Protein AF-0000000078795297 (afdb_homodimer)

Radius of gyration: 23.63 Å; Cα contacts (8 Å, |Δi|>4): 699; chains: 2; bounding box: 77×53×48 Å

Nearest PDB structures (foldseek):
  6wmv-assembly1_A  TM=6.751E-01  e=1.568E-02  Archaeoglobus fulgidus
  6wmv-assembly1_C  TM=6.890E-01  e=4.738E-02  Archaeoglobus fulgidus
  4o6m-assembly1_A  TM=6.338E-01  e=8.237E-02  Archaeoglobus fulgidus DSM 4304
  4q7c-assembly1_B  TM=6.666E-01  e=1.722E-01  Archaeoglobus fulgidus DSM 4304
  4q7c-assembly1_A  TM=6.317E-01  e=1.570E-01  Archaeoglobus fulgidus DSM 4304

Sequence (468 aa):
MTIKKHIPNTLTSLNLLAGMFGIFYVLEGELFYGAYLILLAAAFDFLDGFVARMLRVHSEIGKELDSLADLVTFGVLPSFVLFQMIRMHTTLDYLPFFVFIVGIFSAIRLAKFNIDTRQSERFIGVPTPANALLISTLPFTALKFPDAYGWIYQPYLLLGLALLMSFLLVSEIPLIALKFKNFSLKGNIFRYLVLLTGLICILSFGLAGIPMVIIVYIVLSVLEGLIDKNAAKEMTIKKHIPNTLTSLNLLAGMFGIFYVLEGELFYGAYLILLAAAFDFLDGFVARMLRVHSEIGKELDSLADLVTFGVLPSFVLFQMIRMHTTLDYLPFFVFIVGIFSAIRLAKFNIDTRQSERFIGVPTPANALLISTLPFTALKFPDAYGWIYQPYLLLGLALLMSFLLVSEIPLIALKFKNFSLKGNIFRYLVLLTGLICILSFGLAGIPMVIIVYIVLSVLEGLIDKNAAKE

pLDDT: mean 87.31, std 14.15, range [45.84, 98.94]

Secondary structure (DSSP, 8-state):
-TTTTHHHHHHHHHHHHHHHHHHHHHHTT-HHHHHHHHHHHHHHHHHHHHHHHHTT---HHHHHHHHHHHIIIIIIHHHHHHHHHHHTT-S-TTGGGGGGHHHHHHHHHHHHHHH-----SSEES--HHHHHHHHHTHHHHHHH-HHHHHHHT-HHHHHHHHHHHHHHHHS--EE-----S---TTTTHHHHHHHHHHHHHHHHHGGGGHHHHHHHHHHHHHHHHHHHHHHHH-/-HHHHHHHHHHHHHHHHHHHHHHHHHHTT-HHHHHHHHHHHHHHHHHHHHHHHHTT---HHHHHHHHHHHIIIIIIHHHHHHHHHHHTT-S-TTGGGGGGHHHHHHHHHHHHHHH-----SSEES--HHHHHHHHHTHHHHHHH-HHHHHHHT-HHHHHHHHHHHHHHHHS--EE-----S---TTTTHHHHHHHHHHHHHHHHHGGGGHHHHHHHHHHHHHHHHHHHHHHHH-

Solvent-accessible surface area (backbone atoms only — not comparable to full-atom values): 23000 Å² total; per-residue (Å²): 121,73,66,70,52,45,52,31,46,48,29,32,44,48,17,29,48,29,15,56,51,20,42,53,40,20,75,73,66,40,49,66,45,31,30,55,26,43,52,50,20,49,49,26,47,52,46,20,52,48,48,24,59,74,66,65,50,82,44,72,48,50,54,42,35,41,53,46,22,43,34,45,28,26,11,40,25,29,18,47,43,51,21,44,49,23,53,77,58,50,88,58,84,68,62,30,62,63,28,46,49,28,25,48,31,34,36,51,30,51,18,49,56,72,65,55,71,70,75,58,81,52,46,60,20,54,54,49,60,59,54,22,48,30,57,24,22,45,63,45,28,27,66,76,35,64,89,45,27,68,60,64,44,28,46,68,54,45,46,49,47,30,53,51,51,28,50,39,28,63,32,80,45,51,36,74,53,87,64,75,87,56,90,47,61,88,83,33,47,67,56,49,48,43,51,49,49,35,50,52,28,38,74,72,49,40,64,32,20,43,38,58,36,50,50,49,43,52,53,49,16,52,50,50,47,52,52,51,54,55,56,71,70,105,121,74,65,71,51,46,52,30,46,49,29,31,45,50,18,30,49,28,16,54,51,20,42,53,38,19,73,72,66,40,51,65,46,31,30,53,27,42,53,50,20,49,49,26,47,51,46,20,54,48,48,23,60,74,66,65,51,82,44,72,47,52,54,41,34,41,52,43,22,42,34,45,26,25,10,41,25,28,18,47,42,52,19,43,49,22,52,76,57,49,87,60,84,68,62,30,63,62,28,47,49,27,24,48,30,35,37,51,32,50,18,48,57,71,65,54,71,70,76,58,81,53,47,61,20,55,53,47,60,59,53,19,47,31,57,24,21,44,64,45,29,27,67,75,34,64,88,46,27,68,59,65,46,28,46,68,54,45,47,49,46,31,52,50,51,27,49,40,27,63,32,82,46,52,37,72,52,86,65,74,86,55,91,48,58,88,83,32,46,68,55,49,48,44,51,49,49,36,49,51,28,38,74,73,48,40,64,31,20,44,38,58,35,50,50,50,42,52,53,50,16,52,49,51,47,53,52,52,53,57,57,70,70,103

Structure (mmCIF, N/CA/C/O backbone):
data_AF-0000000078795297-model_v1
#
loop_
_entity.id
_entity.type
_entity.pdbx_description
1 polymer 'CDP-diacylglycerol--serine O-phosphatidyltransferase'
#
loop_
_atom_site.group_PDB
_atom_site.id
_atom_site.type_symbol
_atom_site.label_atom_id
_atom_site.label_alt_id
_atom_site.label_comp_id
_atom_site.label_asym_id
_atom_site.label_entity_id
_atom_site.label_seq_id
_atom_site.pdbx_PDB_ins_code
_atom_site.Cartn_x
_atom_site.Cartn_y
_atom_site.Cartn_z
_atom_site.occupancy
_atom_site.B_iso_or_equiv
_atom_site.auth_seq_id
_atom_site.auth_comp_id
_atom_site.auth_asym_id
_atom_site.auth_atom_id
_atom_site.pdbx_PDB_model_num
ATOM 1 N N . MET A 1 1 ? 12.117 7.656 26.797 1 46.25 1 MET A N 1
ATOM 2 C CA . MET A 1 1 ? 11.094 8.414 26.094 1 46.25 1 MET A CA 1
ATOM 3 C C . MET A 1 1 ? 10.828 7.816 24.719 1 46.25 1 MET A C 1
ATOM 5 O O . MET A 1 1 ? 9.68 7.777 24.266 1 46.25 1 MET A O 1
ATOM 9 N N . THR A 1 2 ? 11.945 7.16 24.078 1 61.31 2 THR A N 1
ATOM 10 C CA . THR A 1 2 ? 12 6.629 22.719 1 61.31 2 THR A CA 1
ATOM 11 C C . THR A 1 2 ? 11.266 5.297 22.625 1 61.31 2 THR A C 1
ATOM 13 O O . THR A 1 2 ? 10.539 5.043 21.656 1 61.31 2 THR A O 1
ATOM 16 N N . ILE A 1 3 ? 11.141 4.691 23.844 1 63.31 3 ILE A N 1
ATOM 17 C CA . ILE A 1 3 ? 10.586 3.342 23.844 1 63.31 3 ILE A CA 1
ATOM 18 C C . ILE A 1 3 ? 9.062 3.412 23.766 1 63.31 3 ILE A C 1
ATOM 20 O O . ILE A 1 3 ? 8.43 2.588 23.109 1 63.31 3 ILE A O 1
ATOM 24 N N . LYS A 1 4 ? 8.469 4.402 24.391 1 71.06 4 LYS A N 1
ATOM 25 C CA . LYS A 1 4 ? 7.02 4.527 24.453 1 71.06 4 LYS A CA 1
ATOM 26 C C . LYS A 1 4 ? 6.434 4.797 23.078 1 71.06 4 LYS A C 1
ATOM 28 O O . LYS A 1 4 ? 5.312 4.379 22.766 1 71.06 4 LYS A O 1
ATOM 33 N N . LYS A 1 5 ? 7.238 5.352 22.328 1 75.69 5 LYS A N 1
ATOM 34 C CA . LYS A 1 5 ? 6.758 5.676 20.984 1 75.69 5 LYS A CA 1
ATOM 35 C C . LYS A 1 5 ? 6.812 4.453 20.062 1 75.69 5 LYS A C 1
ATOM 37 O O . LYS A 1 5 ? 6.16 4.426 19.016 1 75.69 5 LYS A O 1
ATOM 42 N N . HIS A 1 6 ? 7.434 3.494 20.531 1 87.19 6 HIS A N 1
ATOM 43 C CA . HIS A 1 6 ? 7.648 2.322 19.688 1 87.19 6 HIS A CA 1
ATOM 44 C C . HIS A 1 6 ? 6.441 1.389 19.719 1 87.19 6 HIS A C 1
ATOM 46 O O . HIS A 1 6 ? 6.215 0.62 18.781 1 87.19 6 HIS A O 1
ATOM 52 N N . ILE A 1 7 ? 5.645 1.534 20.688 1 88.88 7 ILE A N 1
ATOM 53 C CA . ILE A 1 7 ? 4.531 0.605 20.859 1 88.88 7 ILE A CA 1
ATOM 54 C C . ILE A 1 7 ? 3.455 0.899 19.812 1 88.88 7 ILE A C 1
ATOM 56 O O . ILE A 1 7 ? 3.07 0.016 19.047 1 88.88 7 ILE A O 1
ATOM 60 N N . PRO A 1 8 ? 3.039 2.133 19.781 1 90.12 8 PRO A N 1
ATOM 61 C CA . PRO A 1 8 ? 2.037 2.424 18.75 1 90.12 8 PRO A CA 1
ATOM 62 C C . PRO A 1 8 ? 2.543 2.137 17.344 1 90.12 8 PRO A C 1
ATOM 64 O O . PRO A 1 8 ? 1.79 1.631 16.5 1 90.12 8 PRO A O 1
ATOM 67 N N . ASN A 1 9 ? 3.768 2.402 17.125 1 92.62 9 ASN A N 1
ATOM 68 C CA . ASN A 1 9 ? 4.34 2.166 15.805 1 92.62 9 ASN A CA 1
ATOM 69 C C . ASN A 1 9 ? 4.391 0.678 15.469 1 92.62 9 ASN A C 1
ATOM 71 O O . ASN A 1 9 ? 4.223 0.289 14.312 1 92.62 9 ASN A O 1
ATOM 75 N N . THR A 1 10 ? 4.664 -0.068 16.453 1 94.94 10 THR A N 1
ATOM 76 C CA . THR A 1 10 ? 4.672 -1.514 16.266 1 94.94 10 THR A CA 1
ATOM 77 C C . THR A 1 10 ? 3.281 -2.018 15.883 1 94.94 10 THR A C 1
ATOM 79 O O . THR A 1 10 ? 3.135 -2.85 14.992 1 94.94 10 THR A O 1
ATOM 82 N N . LEU A 1 11 ? 2.289 -1.543 16.516 1 96.06 11 LEU A N 1
ATOM 83 C CA . LEU A 1 11 ? 0.913 -1.923 16.219 1 96.06 11 LEU A CA 1
ATOM 84 C C . LEU A 1 11 ? 0.534 -1.518 14.805 1 96.06 11 LEU A C 1
ATOM 86 O O . LEU A 1 11 ? -0.112 -2.285 14.086 1 96.06 11 LEU A O 1
ATOM 90 N N . THR A 1 12 ? 0.954 -0.322 14.453 1 97.19 12 THR A N 1
ATOM 91 C CA . THR A 1 12 ? 0.705 0.148 13.094 1 97.19 12 THR A CA 1
ATOM 92 C C . THR A 1 12 ? 1.415 -0.739 12.07 1 97.19 12 THR A C 1
ATOM 94 O O . THR A 1 12 ? 0.863 -1.041 11.016 1 97.19 12 THR A O 1
ATOM 97 N N . SER A 1 13 ? 2.656 -1.12 12.414 1 97.81 13 SER A N 1
ATOM 98 C CA . SER A 1 13 ? 3.396 -2.025 11.539 1 97.81 13 SER A CA 1
ATOM 99 C C . SER A 1 13 ? 2.688 -3.369 11.406 1 97.81 13 SER A C 1
ATOM 101 O O . SER A 1 13 ? 2.717 -3.99 10.344 1 97.81 13 SER A O 1
ATOM 103 N N . LEU A 1 14 ? 2.088 -3.805 12.461 1 98.38 14 LEU A N 1
ATOM 104 C CA . LEU A 1 14 ? 1.322 -5.047 12.414 1 98.38 14 LEU A CA 1
ATOM 105 C C . LEU A 1 14 ? 0.088 -4.891 11.531 1 98.38 14 LEU A C 1
ATOM 107 O O . LEU A 1 14 ? -0.324 -5.844 10.867 1 98.38 14 LEU A O 1
ATOM 111 N N . ASN A 1 15 ? -0.564 -3.719 11.578 1 98.5 15 ASN A N 1
ATOM 112 C CA . ASN A 1 15 ? -1.636 -3.402 10.641 1 98.5 15 ASN A CA 1
ATOM 113 C C . ASN A 1 15 ? -1.18 -3.568 9.195 1 98.5 15 ASN A C 1
ATOM 115 O O . ASN A 1 15 ? -1.834 -4.254 8.406 1 98.5 15 ASN A O 1
ATOM 119 N N . LEU A 1 16 ? -0.039 -3.012 8.883 1 98.81 16 LEU A N 1
ATOM 120 C CA . LEU A 1 16 ? 0.528 -3.102 7.539 1 98.81 16 LEU A CA 1
ATOM 121 C C . LEU A 1 16 ? 0.826 -4.551 7.168 1 98.81 16 LEU A C 1
ATOM 123 O O . LEU A 1 16 ? 0.533 -4.984 6.055 1 98.81 16 LEU A O 1
ATOM 127 N N . LEU A 1 17 ? 1.403 -5.25 8.109 1 98.81 17 LEU A N 1
ATOM 128 C CA . LEU A 1 17 ? 1.724 -6.656 7.898 1 98.81 17 LEU A CA 1
ATOM 129 C C . LEU A 1 17 ? 0.464 -7.461 7.598 1 98.81 17 LEU A C 1
ATOM 131 O O . LEU A 1 17 ? 0.459 -8.297 6.691 1 98.81 17 LEU A O 1
ATOM 135 N N . ALA A 1 18 ? -0.584 -7.242 8.352 1 98.81 18 ALA A N 1
ATOM 136 C CA . ALA A 1 18 ? -1.859 -7.914 8.109 1 98.81 18 ALA A CA 1
ATOM 137 C C . ALA A 1 18 ? -2.365 -7.641 6.695 1 98.81 18 ALA A C 1
ATOM 139 O O . ALA A 1 18 ? -2.881 -8.539 6.031 1 98.81 18 ALA A O 1
ATOM 140 N N . GLY A 1 19 ? -2.221 -6.398 6.289 1 98.88 19 GLY A N 1
ATOM 141 C CA . GLY A 1 19 ? -2.615 -6.047 4.938 1 98.88 19 GLY A CA 1
ATOM 142 C C . GLY A 1 19 ? -1.862 -6.82 3.873 1 98.88 19 GLY A C 1
ATOM 143 O O . GLY A 1 19 ? -2.463 -7.32 2.92 1 98.88 19 GLY A O 1
ATOM 144 N N . MET A 1 20 ? -0.544 -6.957 4.004 1 98.88 20 MET A N 1
ATOM 145 C CA . MET A 1 20 ? 0.271 -7.668 3.023 1 98.88 20 MET A CA 1
ATOM 146 C C . MET A 1 20 ? -0.049 -9.164 3.031 1 98.88 20 MET A C 1
ATOM 148 O O . MET A 1 20 ? -0.132 -9.789 1.974 1 98.88 20 MET A O 1
ATOM 152 N N . PHE A 1 21 ? -0.281 -9.727 4.242 1 98.88 21 PHE A N 1
ATOM 153 C CA . PHE A 1 21 ? -0.755 -11.109 4.316 1 98.88 21 PHE A CA 1
ATOM 154 C C . PHE A 1 21 ? -2.08 -11.266 3.58 1 98.88 21 PHE A C 1
ATOM 156 O O . PHE A 1 21 ? -2.266 -12.219 2.826 1 98.88 21 PHE A O 1
ATOM 163 N N . GLY A 1 22 ? -2.943 -10.32 3.846 1 98.88 22 GLY A N 1
ATOM 164 C CA . GLY A 1 22 ? -4.254 -10.367 3.217 1 98.88 22 GLY A CA 1
ATOM 165 C C . GLY A 1 22 ? -4.188 -10.359 1.701 1 98.88 22 GLY A C 1
ATOM 166 O O . GLY A 1 22 ? -4.902 -11.109 1.037 1 98.88 22 GLY A O 1
ATOM 167 N N . ILE A 1 23 ? -3.344 -9.5 1.153 1 98.88 23 ILE A N 1
ATOM 168 C CA . ILE A 1 23 ? -3.184 -9.414 -0.294 1 98.88 23 ILE A CA 1
ATOM 169 C C . ILE A 1 23 ? -2.758 -10.773 -0.849 1 98.88 23 ILE A C 1
ATOM 171 O O . ILE A 1 23 ? -3.324 -11.25 -1.834 1 98.88 23 ILE A O 1
ATOM 175 N N . PHE A 1 24 ? -1.799 -11.422 -0.217 1 98.88 24 PHE A N 1
ATOM 176 C CA . PHE A 1 24 ? -1.303 -12.719 -0.664 1 98.88 24 PHE A CA 1
ATOM 177 C C . PHE A 1 24 ? -2.412 -13.766 -0.637 1 98.88 24 PHE A C 1
ATOM 179 O O . PHE A 1 24 ? -2.697 -14.398 -1.653 1 98.88 24 PHE A O 1
ATOM 186 N N . TYR A 1 25 ? -3.104 -13.93 0.496 1 98.75 25 TYR A N 1
ATOM 187 C CA . TYR A 1 25 ? -4.09 -14.992 0.646 1 98.75 25 TYR A CA 1
ATOM 188 C C . TYR A 1 25 ? -5.285 -14.758 -0.269 1 98.75 25 TYR A C 1
ATOM 190 O O . TYR A 1 25 ? -5.828 -15.711 -0.845 1 98.75 25 TYR A O 1
ATOM 198 N N . VAL A 1 26 ? -5.664 -13.523 -0.405 1 98.81 26 VAL A N 1
ATOM 199 C CA . VAL A 1 26 ? -6.789 -13.203 -1.276 1 98.81 26 VAL A CA 1
ATOM 200 C C . VAL A 1 26 ? -6.449 -13.578 -2.717 1 98.81 26 VAL A C 1
ATOM 202 O O . VAL A 1 26 ? -7.262 -14.188 -3.416 1 98.81 26 VAL A O 1
ATOM 205 N N . LEU A 1 27 ? -5.25 -13.305 -3.172 1 98.31 27 LEU A N 1
ATOM 206 C CA . LEU A 1 27 ? -4.863 -13.578 -4.551 1 98.31 27 LEU A CA 1
ATOM 207 C C . LEU A 1 27 ? -4.633 -15.07 -4.766 1 98.31 27 LEU A C 1
ATOM 209 O O . LEU A 1 27 ? -4.625 -15.539 -5.906 1 98.31 27 LEU A O 1
ATOM 213 N N . GLU A 1 28 ? -4.477 -15.82 -3.654 1 97.25 28 GLU A N 1
ATOM 214 C CA . GLU A 1 28 ? -4.41 -17.281 -3.719 1 97.25 28 GLU A CA 1
ATOM 215 C C . GLU A 1 28 ? -5.805 -17.891 -3.77 1 97.25 28 GLU A C 1
ATOM 217 O O . GLU A 1 28 ? -5.949 -19.109 -3.844 1 97.25 28 GLU A O 1
ATOM 222 N N . GLY A 1 29 ? -6.77 -17.062 -3.654 1 96.81 29 GLY A N 1
ATOM 223 C CA . GLY A 1 29 ? -8.141 -17.547 -3.744 1 96.81 29 GLY A CA 1
ATOM 224 C C . GLY A 1 29 ? -8.812 -17.688 -2.391 1 96.81 29 GLY A C 1
ATOM 225 O O . GLY A 1 29 ? -9.977 -18.078 -2.311 1 96.81 29 GLY A O 1
ATOM 226 N N . GLU A 1 30 ? -8.102 -17.375 -1.313 1 97.94 30 GLU A N 1
ATOM 227 C CA . GLU A 1 30 ? -8.648 -17.453 0.037 1 97.94 30 GLU A CA 1
ATOM 228 C C . GLU A 1 30 ? -9.297 -16.141 0.456 1 97.94 30 GLU A C 1
ATOM 230 O O . GLU A 1 30 ? -8.773 -15.438 1.326 1 97.94 30 GLU A O 1
ATOM 235 N N . LEU A 1 31 ? -10.461 -15.883 -0.059 1 97.94 31 LEU A N 1
ATOM 236 C CA . LEU A 1 31 ? -11.125 -14.594 0.052 1 97.94 31 LEU A CA 1
ATOM 237 C C . LEU A 1 31 ? -11.461 -14.281 1.505 1 97.94 31 LEU A C 1
ATOM 239 O O . LEU A 1 31 ? -11.422 -13.117 1.922 1 97.94 31 LEU A O 1
ATOM 243 N N . PHE A 1 32 ? -11.773 -15.336 2.293 1 98.19 32 PHE A N 1
ATOM 244 C CA . PHE A 1 32 ? -12.227 -15.133 3.664 1 98.19 32 PHE A CA 1
ATOM 245 C C . PHE A 1 32 ? -11.109 -14.539 4.52 1 98.19 32 PHE A C 1
ATOM 247 O O . PHE A 1 32 ? -11.375 -13.805 5.469 1 98.19 32 PHE A O 1
ATOM 254 N N . TYR A 1 33 ? -9.883 -14.852 4.145 1 98.25 33 TYR A N 1
ATOM 255 C CA . TYR A 1 33 ? -8.742 -14.312 4.883 1 98.25 33 TYR A CA 1
ATOM 256 C C . TYR A 1 33 ? -8.688 -12.797 4.754 1 98.25 33 TYR A C 1
ATOM 258 O O . TYR A 1 33 ? -8.164 -12.109 5.641 1 98.25 33 TYR A O 1
ATOM 266 N N . GLY A 1 34 ? -9.242 -12.25 3.584 1 98.25 34 GLY A N 1
ATOM 267 C CA . GLY A 1 34 ? -9.312 -10.805 3.455 1 98.25 34 GLY A CA 1
ATOM 268 C C . GLY A 1 34 ? -10.07 -10.141 4.59 1 98.25 34 GLY A C 1
ATOM 269 O O . GLY A 1 34 ? -9.594 -9.164 5.176 1 98.25 34 GLY A O 1
ATOM 270 N N . ALA A 1 35 ? -11.195 -10.711 4.93 1 97.94 35 ALA A N 1
ATOM 271 C CA . ALA A 1 35 ? -12.023 -10.164 5.996 1 97.94 35 ALA A CA 1
ATOM 272 C C . ALA A 1 35 ? -11.344 -10.32 7.355 1 97.94 35 ALA A C 1
ATOM 274 O O . ALA A 1 35 ? -11.305 -9.375 8.148 1 97.94 35 ALA A O 1
ATOM 275 N N . TYR A 1 36 ? -10.812 -11.539 7.637 1 98.5 36 TYR A N 1
ATOM 276 C CA . TYR A 1 36 ? -10.156 -11.805 8.914 1 98.5 36 TYR A CA 1
ATOM 277 C C . TYR A 1 36 ? -8.992 -10.852 9.133 1 98.5 36 TYR A C 1
ATOM 279 O O . TYR A 1 36 ? -8.836 -10.289 10.227 1 98.5 36 TYR A O 1
ATOM 287 N N . LEU A 1 37 ? -8.203 -10.656 8.117 1 98.75 37 LEU A N 1
ATOM 288 C CA . LEU A 1 37 ? -6.992 -9.859 8.258 1 98.75 37 LEU A CA 1
ATOM 289 C C . LEU A 1 37 ? -7.324 -8.367 8.297 1 98.75 37 LEU A C 1
ATOM 291 O O . LEU A 1 37 ? -6.648 -7.594 8.977 1 98.75 37 LEU A O 1
ATOM 295 N N . ILE A 1 38 ? -8.391 -7.961 7.57 1 98.62 38 ILE A N 1
ATOM 296 C CA . ILE A 1 38 ? -8.828 -6.574 7.664 1 98.62 38 ILE A CA 1
ATOM 297 C C . ILE A 1 38 ? -9.367 -6.301 9.062 1 98.62 38 ILE A C 1
ATOM 299 O O . ILE A 1 38 ? -9.109 -5.238 9.641 1 98.62 38 ILE A O 1
ATOM 303 N N . LEU A 1 39 ? -10.117 -7.266 9.617 1 97.5 39 LEU A N 1
ATOM 304 C CA . LEU A 1 39 ? -10.609 -7.125 10.977 1 97.5 39 LEU A CA 1
ATOM 305 C C . LEU A 1 39 ? -9.453 -7.039 11.969 1 97.5 39 LEU A C 1
ATOM 307 O O . LEU A 1 39 ? -9.469 -6.203 12.875 1 97.5 39 LEU A O 1
ATOM 311 N N . LEU A 1 40 ? -8.531 -7.91 11.82 1 98.44 40 LEU A N 1
ATOM 312 C CA . LEU A 1 40 ? -7.352 -7.887 12.672 1 98.44 40 LEU A CA 1
ATOM 313 C C . LEU A 1 40 ? -6.625 -6.551 12.562 1 98.44 40 LEU A C 1
ATOM 315 O O . LEU A 1 40 ? -6.215 -5.977 13.57 1 98.44 40 LEU A O 1
ATOM 319 N N . ALA A 1 41 ? -6.449 -6.105 11.359 1 98.44 41 ALA A N 1
ATOM 320 C CA . ALA A 1 41 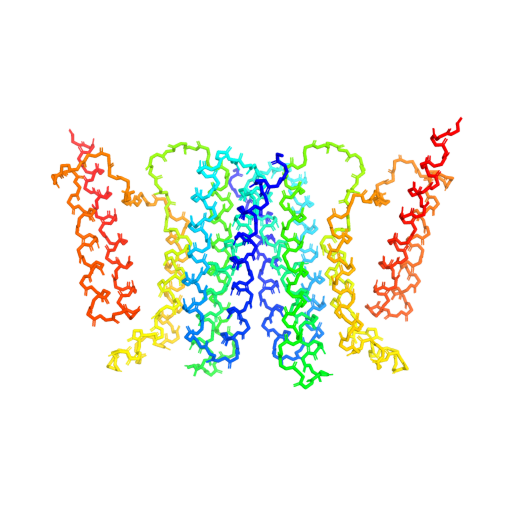? -5.781 -4.832 11.109 1 98.44 41 ALA A CA 1
ATOM 321 C C . ALA A 1 41 ? -6.547 -3.678 11.742 1 98.44 41 ALA A C 1
ATOM 323 O O . ALA A 1 41 ? -5.945 -2.746 12.281 1 98.44 41 ALA A O 1
ATOM 324 N N . ALA A 1 42 ? -7.875 -3.748 11.586 1 96.12 42 ALA A N 1
ATOM 325 C CA . ALA A 1 42 ? -8.703 -2.719 12.211 1 96.12 42 ALA A CA 1
ATOM 326 C C . ALA A 1 42 ? -8.492 -2.688 13.719 1 96.12 42 ALA A C 1
ATOM 328 O O . ALA A 1 42 ? -8.477 -1.615 14.328 1 96.12 42 ALA A O 1
ATOM 329 N N . ALA A 1 43 ? -8.344 -3.834 14.297 1 96.81 43 ALA A N 1
ATOM 330 C CA . ALA A 1 43 ? -8.062 -3.922 15.727 1 96.81 43 ALA A CA 1
ATOM 331 C C . ALA A 1 43 ? -6.719 -3.273 16.062 1 96.81 43 ALA A C 1
ATOM 333 O O . ALA A 1 43 ? -6.613 -2.512 17.016 1 96.81 43 ALA A O 1
ATOM 334 N N . PHE A 1 44 ? -5.676 -3.564 15.281 1 97.31 44 PHE A N 1
ATOM 335 C CA . PHE A 1 44 ? -4.363 -2.959 15.484 1 97.31 44 PHE A CA 1
ATOM 336 C C . PHE A 1 44 ? -4.438 -1.444 15.328 1 97.31 44 PHE A C 1
ATOM 338 O O . PHE A 1 44 ? -3.793 -0.705 16.078 1 97.31 44 PHE A O 1
ATOM 345 N N . ASP A 1 45 ? -5.176 -1.083 14.312 1 94.69 45 ASP A N 1
ATOM 346 C CA . ASP A 1 45 ? -5.348 0.339 14.031 1 94.69 45 ASP A CA 1
ATOM 347 C C . ASP A 1 45 ? -5.992 1.059 15.211 1 94.69 45 ASP A C 1
ATOM 349 O O . ASP A 1 45 ? -5.527 2.123 15.625 1 94.69 45 ASP A O 1
ATOM 353 N N . PHE A 1 46 ? -7.031 0.448 15.734 1 91.44 46 PHE A N 1
ATOM 354 C CA . PHE A 1 46 ? -7.734 0.998 16.891 1 91.44 46 PHE A CA 1
ATOM 355 C C . PHE A 1 46 ? -6.828 1.036 18.109 1 91.44 46 PHE A C 1
ATOM 357 O O . PHE A 1 46 ? -6.801 2.031 18.844 1 91.44 46 PHE A O 1
ATOM 364 N N . LEU A 1 47 ? -6.09 0.006 18.297 1 93.19 47 LEU A N 1
ATOM 365 C CA . LEU A 1 47 ? -5.223 -0.114 19.453 1 93.19 47 LEU A CA 1
ATOM 366 C C . LEU A 1 47 ? -4.066 0.881 19.375 1 93.19 47 LEU A C 1
ATOM 368 O O . LEU A 1 47 ? -3.67 1.456 20.391 1 93.19 47 LEU A O 1
ATOM 372 N N . ASP A 1 48 ? -3.535 1.033 18.188 1 91.38 48 ASP A N 1
ATOM 373 C CA . ASP A 1 48 ? -2.402 1.946 18.094 1 91.38 48 ASP A CA 1
ATOM 374 C C . ASP A 1 48 ? -2.828 3.385 18.375 1 91.38 48 ASP A C 1
ATOM 376 O O . ASP A 1 48 ? -2.098 4.145 19.016 1 91.38 48 ASP A O 1
ATOM 380 N N . GLY A 1 49 ? -4.051 3.734 17.906 1 87.56 49 GLY A N 1
ATOM 381 C CA . GLY A 1 49 ? -4.59 5.039 18.266 1 87.56 49 GLY A CA 1
ATOM 382 C C . GLY A 1 49 ? -4.859 5.188 19.75 1 87.56 49 GLY A C 1
ATOM 383 O O . GLY A 1 49 ? -4.527 6.215 20.344 1 87.56 49 GLY A O 1
ATOM 384 N N . PHE A 1 50 ? -5.398 4.172 20.328 1 86.69 50 PHE A N 1
ATOM 385 C CA . PHE A 1 50 ? -5.742 4.156 21.734 1 86.69 50 PHE A CA 1
ATOM 386 C C . PHE A 1 50 ? -4.488 4.273 22.594 1 86.69 50 PHE A C 1
ATOM 388 O O . PHE A 1 50 ? -4.438 5.09 23.531 1 86.69 50 PHE A O 1
ATOM 395 N N . VAL A 1 51 ? -3.535 3.479 22.234 1 86.69 51 VAL A N 1
ATOM 396 C CA . VAL A 1 51 ? -2.289 3.451 23 1 86.69 51 VAL A CA 1
ATOM 397 C C . VAL A 1 51 ? -1.566 4.789 22.844 1 86.69 51 VAL A C 1
ATOM 399 O O . VAL A 1 51 ? -1.009 5.309 23.812 1 86.69 51 VAL A O 1
ATOM 402 N N . ALA A 1 52 ? -1.569 5.352 21.688 1 83.38 52 ALA A N 1
ATOM 403 C CA . ALA A 1 52 ? -0.944 6.652 21.469 1 83.38 52 ALA A CA 1
ATOM 404 C C . ALA A 1 52 ? -1.594 7.727 22.328 1 83.38 52 ALA A C 1
ATOM 406 O O . ALA A 1 52 ? -0.904 8.578 22.891 1 83.38 52 ALA A O 1
ATOM 407 N N . ARG A 1 53 ? -2.91 7.645 22.5 1 82.56 53 ARG A N 1
ATOM 408 C CA . ARG A 1 53 ? -3.652 8.594 23.328 1 82.56 53 ARG A CA 1
ATOM 409 C C . ARG A 1 53 ? -3.381 8.359 24.797 1 82.56 53 ARG A C 1
ATOM 411 O O . ARG A 1 53 ? -3.158 9.305 25.562 1 82.56 53 ARG A O 1
ATOM 418 N N . MET A 1 54 ? -3.361 7.16 25.172 1 85.38 54 MET A N 1
ATOM 419 C CA . MET A 1 54 ? -3.162 6.789 26.578 1 85.38 54 MET A CA 1
ATOM 420 C C . MET A 1 54 ? -1.767 7.184 27.047 1 85.38 54 MET A C 1
ATOM 422 O O . MET A 1 54 ? -1.596 7.637 28.188 1 85.38 54 MET A O 1
ATOM 426 N N . LEU A 1 55 ? -0.832 6.953 26.125 1 84.75 55 LEU A N 1
ATOM 427 C CA . LEU A 1 55 ? 0.551 7.238 26.484 1 84.75 55 LEU A CA 1
ATOM 428 C C . LEU A 1 55 ? 0.9 8.695 26.203 1 84.75 55 LEU A C 1
ATOM 430 O O . LEU A 1 55 ? 2.012 9.141 26.484 1 84.75 55 LEU A O 1
ATOM 434 N N . ARG A 1 56 ? -0.076 9.391 25.609 1 80.12 56 ARG A N 1
ATOM 435 C CA . ARG A 1 56 ? 0.103 10.797 25.25 1 80.12 56 ARG A CA 1
ATOM 436 C C . ARG A 1 56 ? 1.312 10.984 24.344 1 80.12 56 ARG A C 1
ATOM 438 O O . ARG A 1 56 ? 2.133 11.875 24.562 1 80.12 56 ARG A O 1
ATOM 445 N N . VAL A 1 57 ? 1.575 10.062 23.547 1 73.81 57 VAL A N 1
ATOM 446 C CA . VAL A 1 57 ? 2.699 10.117 22.625 1 73.81 57 VAL A CA 1
ATOM 447 C C . VAL A 1 57 ? 2.186 10.289 21.188 1 73.81 57 VAL A C 1
ATOM 449 O O . VAL A 1 57 ? 2.469 9.469 20.312 1 73.81 57 VAL A O 1
ATOM 452 N N . HIS A 1 58 ? 1.432 11.32 20.984 1 74.5 58 HIS A N 1
ATOM 453 C CA . HIS A 1 58 ? 1.019 11.609 19.609 1 74.5 58 HIS A CA 1
ATOM 454 C C . HIS A 1 58 ? 2.152 12.242 18.812 1 74.5 58 HIS A C 1
ATOM 456 O O . HIS A 1 58 ? 2.674 13.289 19.188 1 74.5 58 HIS A O 1
ATOM 462 N N . SER A 1 59 ? 2.736 11.32 17.891 1 82.62 59 SER A N 1
ATOM 463 C CA . SER A 1 59 ? 3.832 11.844 17.078 1 82.62 59 SER A CA 1
ATOM 464 C C . SER A 1 59 ? 3.42 11.977 15.609 1 82.62 59 SER A C 1
ATOM 466 O O . SER A 1 59 ? 2.545 11.242 15.141 1 82.62 59 SER A O 1
ATOM 468 N N . GLU A 1 60 ? 3.951 12.914 15 1 85.56 60 GLU A N 1
ATOM 469 C CA . GLU A 1 60 ? 3.713 13.133 13.578 1 85.56 60 GLU A CA 1
ATOM 470 C C . GLU A 1 60 ? 4.133 11.922 12.75 1 85.56 60 GLU A C 1
ATOM 472 O O . GLU A 1 60 ? 3.473 11.578 11.766 1 85.56 60 GLU A O 1
ATOM 477 N N . ILE A 1 61 ? 5.172 11.305 13.172 1 88.06 61 ILE A N 1
ATOM 478 C CA . ILE A 1 61 ? 5.656 10.125 12.469 1 88.06 61 ILE A CA 1
ATOM 479 C C . ILE A 1 61 ? 4.609 9.023 12.531 1 88.06 61 ILE A C 1
ATOM 481 O O . ILE A 1 61 ? 4.371 8.32 11.539 1 88.06 61 ILE A O 1
ATOM 485 N N . GLY A 1 62 ? 4.07 8.875 13.711 1 91.31 62 GLY A N 1
ATOM 486 C CA . GLY A 1 62 ? 3.033 7.867 13.875 1 91.31 62 GLY A CA 1
ATOM 487 C C . GLY A 1 62 ? 1.824 8.109 12.992 1 91.31 62 GLY A C 1
ATOM 488 O O . GLY A 1 62 ? 1.258 7.16 12.438 1 91.31 62 GLY A O 1
ATOM 489 N N . LYS A 1 63 ? 1.445 9.305 12.859 1 90.38 63 LYS A N 1
ATOM 490 C CA . LYS A 1 63 ? 0.317 9.672 12.008 1 90.38 63 LYS A CA 1
ATOM 491 C C . LYS A 1 63 ? 0.597 9.32 10.547 1 90.38 63 LYS A C 1
ATOM 493 O O . LYS A 1 63 ? -0.262 8.766 9.859 1 90.38 63 LYS A O 1
ATOM 498 N N . GLU A 1 64 ? 1.793 9.648 10.117 1 93.69 64 GLU A N 1
ATOM 499 C CA . GLU A 1 64 ? 2.197 9.32 8.75 1 93.69 64 GLU A CA 1
ATOM 500 C C . GLU A 1 64 ? 2.217 7.809 8.531 1 93.69 64 GLU A C 1
ATOM 502 O O . GLU A 1 64 ? 1.703 7.316 7.523 1 93.69 64 GLU A O 1
ATOM 507 N N . LEU A 1 65 ? 2.82 7.18 9.469 1 96.12 65 LEU A N 1
ATOM 508 C CA . LEU A 1 65 ? 2.928 5.727 9.375 1 96.12 65 LEU A CA 1
ATOM 509 C C . LEU A 1 65 ? 1.547 5.082 9.344 1 96.12 65 LEU A C 1
ATOM 511 O O . LEU A 1 65 ? 1.323 4.125 8.594 1 96.12 65 LEU A O 1
ATOM 515 N N . ASP A 1 66 ? 0.67 5.625 10.148 1 95.75 66 ASP A N 1
ATOM 516 C CA . ASP A 1 66 ? -0.699 5.125 10.227 1 95.75 66 ASP A CA 1
ATOM 517 C C . ASP A 1 66 ? -1.402 5.238 8.875 1 95.75 66 ASP A C 1
ATOM 519 O O . ASP A 1 66 ? -2.033 4.281 8.422 1 95.75 66 ASP A O 1
ATOM 523 N N . SER A 1 67 ? -1.27 6.301 8.266 1 96.75 67 SER A N 1
ATOM 524 C CA . SER A 1 67 ? -1.893 6.535 6.965 1 96.75 67 SER A CA 1
ATOM 525 C C . SER A 1 67 ? -1.334 5.59 5.902 1 96.75 67 SER A C 1
ATOM 527 O O . SER A 1 67 ? -2.08 5.074 5.07 1 96.75 67 SER A O 1
ATOM 529 N N . LEU A 1 68 ? -0.045 5.391 5.93 1 98.38 68 LEU A N 1
ATOM 530 C CA . LEU A 1 68 ? 0.614 4.492 4.984 1 98.38 68 LEU A CA 1
ATOM 531 C C . LEU A 1 68 ? 0.105 3.064 5.148 1 98.38 68 LEU A C 1
ATOM 533 O O . LEU A 1 68 ? -0.256 2.414 4.164 1 98.38 68 LEU A O 1
ATOM 537 N N . ALA A 1 69 ? 0.072 2.67 6.371 1 98.62 69 ALA A N 1
ATOM 538 C CA . ALA A 1 69 ? -0.418 1.323 6.66 1 98.62 69 ALA A CA 1
ATOM 539 C C . ALA A 1 69 ? -1.882 1.175 6.254 1 98.62 69 ALA A C 1
ATOM 541 O O . ALA A 1 69 ? -2.268 0.166 5.66 1 98.62 69 ALA A O 1
ATOM 542 N N . ASP A 1 70 ? -2.65 2.197 6.551 1 98.31 70 ASP A N 1
ATOM 543 C CA . ASP A 1 70 ? -4.082 2.178 6.266 1 98.31 70 ASP A CA 1
ATOM 544 C C . ASP A 1 70 ? -4.34 2.02 4.77 1 98.31 70 ASP A C 1
ATOM 546 O O . ASP A 1 70 ? -5.301 1.361 4.367 1 98.31 70 ASP A O 1
ATOM 550 N N . LEU A 1 71 ? -3.535 2.602 3.953 1 98.81 71 LEU A N 1
ATOM 551 C CA . LEU A 1 71 ? -3.768 2.482 2.518 1 98.81 71 LEU A CA 1
ATOM 552 C C . LEU A 1 71 ? -3.619 1.034 2.061 1 98.81 71 LEU A C 1
ATOM 554 O O . LEU A 1 71 ? -4.441 0.534 1.291 1 98.81 71 LEU A O 1
ATOM 558 N N . VAL A 1 72 ? -2.588 0.396 2.484 1 98.94 72 VAL A N 1
ATOM 559 C CA . VAL A 1 72 ? -2.322 -0.969 2.045 1 98.94 72 VAL A CA 1
ATOM 560 C C . VAL A 1 72 ? -3.432 -1.896 2.537 1 98.94 72 VAL A C 1
ATOM 562 O O . VAL A 1 72 ? -3.965 -2.699 1.769 1 98.94 72 VAL A O 1
ATOM 565 N N . THR A 1 73 ? -3.814 -1.718 3.779 1 98.88 73 THR A N 1
ATOM 566 C CA . THR A 1 73 ? -4.723 -2.666 4.418 1 98.88 73 THR A CA 1
ATOM 567 C C . THR A 1 73 ? -6.172 -2.35 4.062 1 98.88 73 THR A C 1
ATOM 569 O O . THR A 1 73 ? -6.961 -3.256 3.789 1 98.88 73 THR A O 1
ATOM 572 N N . PHE A 1 74 ? -6.512 -1.08 4.086 1 98.62 74 PHE A N 1
ATOM 573 C CA . PHE A 1 74 ? -7.918 -0.722 3.967 1 98.62 74 PHE A CA 1
ATOM 574 C C . PHE A 1 74 ? -8.211 -0.135 2.592 1 98.62 74 PHE A C 1
ATOM 576 O O . PHE A 1 74 ? -9.367 0.157 2.271 1 98.62 74 PHE A O 1
ATOM 583 N N . GLY A 1 75 ? -7.262 0.036 1.767 1 98.69 75 GLY A N 1
ATOM 584 C CA . GLY A 1 75 ? -7.453 0.521 0.409 1 98.69 75 GLY A CA 1
ATOM 585 C C . GLY A 1 75 ? -7.07 -0.495 -0.648 1 98.69 75 GLY A C 1
ATOM 586 O O . GLY A 1 75 ? -7.914 -0.937 -1.43 1 98.69 75 GLY A O 1
ATOM 587 N N . VAL A 1 76 ? -5.836 -0.96 -0.58 1 98.94 76 VAL A N 1
ATOM 588 C CA . VAL A 1 76 ? -5.285 -1.858 -1.592 1 98.94 76 VAL A CA 1
ATOM 589 C C . VAL A 1 76 ? -5.863 -3.262 -1.403 1 98.94 76 VAL A C 1
ATOM 591 O O . VAL A 1 76 ? -6.324 -3.883 -2.363 1 98.94 76 VAL A O 1
ATOM 594 N N . LEU A 1 77 ? -5.832 -3.754 -0.176 1 98.94 77 LEU A N 1
ATOM 595 C CA . LEU A 1 77 ? -6.309 -5.105 0.097 1 98.94 77 LEU A CA 1
ATOM 596 C C . LEU A 1 77 ? -7.762 -5.27 -0.336 1 98.94 77 LEU A C 1
ATOM 598 O O . LEU A 1 77 ? -8.094 -6.215 -1.052 1 98.94 77 LEU A O 1
ATOM 602 N N . PRO A 1 78 ? -8.695 -4.359 0.033 1 98.81 78 PRO A N 1
ATOM 603 C CA . PRO A 1 78 ? -10.07 -4.543 -0.445 1 98.81 78 PRO A CA 1
ATOM 604 C C . PRO A 1 78 ? -10.18 -4.449 -1.965 1 98.81 78 PRO A C 1
ATOM 606 O O . PRO A 1 78 ? -11.047 -5.094 -2.562 1 98.81 78 PRO A O 1
ATOM 609 N N . SER A 1 79 ? -9.328 -3.684 -2.627 1 98.88 79 SER A N 1
ATOM 610 C CA . SER A 1 79 ? -9.281 -3.678 -4.086 1 98.88 79 SER A CA 1
ATOM 611 C C . SER A 1 79 ? -8.992 -5.07 -4.637 1 98.88 79 SER A C 1
ATOM 613 O O . SER A 1 79 ? -9.633 -5.512 -5.594 1 98.88 79 SER A O 1
ATOM 615 N N . PHE A 1 80 ? -8.094 -5.746 -4.039 1 98.94 80 PHE A N 1
ATOM 616 C CA . PHE A 1 80 ? -7.742 -7.082 -4.496 1 98.94 80 PHE A CA 1
ATOM 617 C C . PHE A 1 80 ? -8.836 -8.086 -4.148 1 98.94 80 PHE A C 1
ATOM 619 O O . PHE A 1 80 ? -9.023 -9.078 -4.852 1 98.94 80 PHE A O 1
ATOM 626 N N . VAL A 1 81 ? -9.594 -7.848 -3.039 1 98.81 81 VAL A N 1
ATOM 627 C CA . VAL A 1 81 ? -10.734 -8.695 -2.732 1 98.81 81 VAL A CA 1
ATOM 628 C C . VAL A 1 81 ? -11.75 -8.625 -3.869 1 98.81 81 VAL A C 1
ATOM 630 O O . VAL A 1 81 ? -12.172 -9.656 -4.406 1 98.81 81 VAL A O 1
ATOM 633 N N . LEU A 1 82 ? -12.078 -7.398 -4.238 1 98.81 82 LEU A N 1
ATOM 634 C CA . LEU A 1 82 ? -13.008 -7.223 -5.352 1 98.81 82 LEU A CA 1
ATOM 635 C C . LEU A 1 82 ? -12.438 -7.824 -6.633 1 98.81 82 LEU A C 1
ATOM 637 O O . LEU A 1 82 ? -13.164 -8.469 -7.391 1 98.81 82 LEU A O 1
ATOM 641 N N . PHE A 1 83 ? -11.172 -7.566 -6.863 1 98.81 83 PHE A N 1
ATOM 642 C CA . PHE A 1 83 ? -10.484 -8.102 -8.031 1 98.81 83 PHE A CA 1
ATOM 643 C C . PHE A 1 83 ? -10.664 -9.609 -8.125 1 98.81 83 PHE A C 1
ATOM 645 O O . PHE A 1 83 ? -11.078 -10.133 -9.164 1 98.81 83 PHE A O 1
ATOM 652 N N . GLN A 1 84 ? -10.359 -10.289 -7.039 1 98.5 84 GLN A N 1
ATOM 653 C CA . GLN A 1 84 ? -10.414 -11.75 -7.016 1 98.5 84 GLN A CA 1
ATOM 654 C C . GLN A 1 84 ? -11.844 -12.25 -7.145 1 98.5 84 GLN A C 1
ATOM 656 O O . GLN A 1 84 ? -12.102 -13.266 -7.789 1 98.5 84 GLN A O 1
ATOM 661 N N . MET A 1 85 ? -12.812 -11.539 -6.492 1 98.19 85 MET A N 1
ATOM 662 C CA . MET A 1 85 ? -14.219 -11.906 -6.613 1 98.19 85 MET A CA 1
ATOM 663 C C . MET A 1 85 ? -14.672 -11.859 -8.07 1 98.19 85 MET A C 1
ATOM 665 O O . MET A 1 85 ? -15.375 -12.75 -8.531 1 98.19 85 MET A O 1
ATOM 669 N N . ILE A 1 86 ? -14.25 -10.852 -8.789 1 98.31 86 ILE A N 1
ATOM 670 C CA . ILE A 1 86 ? -14.633 -10.688 -10.188 1 98.31 86 ILE A CA 1
ATOM 671 C C . ILE A 1 86 ? -13.898 -11.711 -11.047 1 98.31 86 ILE A C 1
ATOM 673 O O . ILE A 1 86 ? -14.492 -12.352 -11.922 1 98.31 86 ILE A O 1
ATOM 677 N N . ARG A 1 87 ? -12.633 -11.852 -10.773 1 97.38 87 ARG A N 1
ATOM 678 C CA . ARG A 1 87 ? -11.805 -12.758 -11.562 1 97.38 87 ARG A CA 1
ATOM 679 C C . ARG A 1 87 ? -12.359 -14.172 -11.531 1 97.38 87 ARG A C 1
ATOM 681 O O . ARG A 1 87 ? -12.328 -14.883 -12.539 1 97.38 87 ARG A O 1
ATOM 688 N N . MET A 1 88 ? -12.922 -14.578 -10.43 1 94.5 88 MET A N 1
ATOM 689 C CA . MET A 1 88 ? -13.445 -15.93 -10.25 1 94.5 88 MET A CA 1
ATOM 690 C C . MET A 1 88 ? -14.742 -16.125 -11.023 1 94.5 88 MET A C 1
ATOM 692 O O . MET A 1 88 ? -15.188 -17.25 -11.219 1 94.5 88 MET A O 1
ATOM 696 N N . HIS A 1 89 ? -15.367 -15.008 -11.484 1 94.44 89 HIS A N 1
ATOM 697 C CA . HIS A 1 89 ? -16.719 -15.133 -12.039 1 94.44 89 HIS A CA 1
ATOM 698 C C . HIS A 1 89 ? -16.812 -14.438 -13.391 1 94.44 89 HIS A C 1
ATOM 700 O O . HIS A 1 89 ? -17.906 -14.023 -13.797 1 94.44 89 HIS A O 1
ATOM 706 N N . THR A 1 90 ? -15.727 -14.18 -13.992 1 93.75 90 THR A N 1
ATOM 707 C CA . THR A 1 90 ? -15.758 -13.57 -15.312 1 93.75 90 THR A CA 1
ATOM 708 C C . THR A 1 90 ? -14.758 -14.25 -16.25 1 93.75 90 THR A C 1
ATOM 710 O O . THR A 1 90 ? -13.789 -14.859 -15.781 1 93.75 90 THR A O 1
ATOM 713 N N . THR A 1 91 ? -15.016 -14.18 -17.547 1 93.56 91 THR A N 1
ATOM 714 C CA . THR A 1 91 ? -14.094 -14.695 -18.562 1 93.56 91 THR A CA 1
ATOM 715 C C . THR A 1 91 ? -13.258 -13.562 -19.156 1 93.56 91 THR A C 1
ATOM 717 O O . THR A 1 91 ? -12.266 -13.812 -19.844 1 93.56 91 THR A O 1
ATOM 720 N N . LEU A 1 92 ? -13.68 -12.367 -18.812 1 95.31 92 LEU A N 1
ATOM 721 C CA . LEU A 1 92 ? -12.922 -11.211 -19.297 1 95.31 92 LEU A CA 1
ATOM 722 C C . LEU A 1 92 ? -11.734 -10.93 -18.375 1 95.31 92 LEU A C 1
ATOM 724 O O . LEU A 1 92 ? -11.906 -10.453 -17.25 1 95.31 92 LEU A O 1
ATOM 728 N N . ASP A 1 93 ? -10.547 -11.102 -18.922 1 94.12 93 ASP A N 1
ATOM 729 C CA . ASP A 1 93 ? -9.32 -11.047 -18.125 1 94.12 93 ASP A CA 1
ATOM 730 C C . ASP A 1 93 ? -9.062 -9.633 -17.609 1 94.12 93 ASP A C 1
ATOM 732 O O . ASP A 1 93 ? -8.469 -9.453 -16.547 1 94.12 93 ASP A O 1
ATOM 736 N N . TYR A 1 94 ? -9.5 -8.57 -18.281 1 96.25 94 TYR A N 1
ATOM 737 C CA . TYR A 1 94 ? -9.125 -7.199 -17.953 1 96.25 94 TYR A CA 1
ATOM 738 C C . TYR A 1 94 ? -10.125 -6.582 -16.984 1 96.25 94 TYR A C 1
ATOM 740 O O . TYR A 1 94 ? -9.836 -5.574 -16.344 1 96.25 94 TYR A O 1
ATOM 748 N N . LEU A 1 95 ? -11.32 -7.125 -16.844 1 97.19 95 LEU A N 1
ATOM 749 C CA . LEU A 1 95 ? -12.445 -6.535 -16.125 1 97.19 95 LEU A CA 1
ATOM 750 C C . LEU A 1 95 ? -12.109 -6.344 -14.648 1 97.19 95 LEU A C 1
ATOM 752 O O . LEU A 1 95 ? -12.383 -5.281 -14.078 1 97.19 95 LEU A O 1
ATOM 756 N N . PRO A 1 96 ? -11.445 -7.312 -14.039 1 98.19 96 PRO A N 1
ATOM 757 C CA . PRO A 1 96 ? -11.195 -7.188 -12.594 1 98.19 96 PRO A CA 1
ATOM 758 C C . PRO A 1 96 ? -10.289 -6.008 -12.258 1 98.19 96 PRO A C 1
ATOM 760 O O . PRO A 1 96 ? -10.359 -5.469 -11.148 1 98.19 96 PRO A O 1
ATOM 763 N N . PHE A 1 97 ? -9.445 -5.598 -13.172 1 98.56 97 PHE A N 1
ATOM 764 C CA . PHE A 1 97 ? -8.445 -4.566 -12.891 1 98.56 97 PHE A CA 1
ATOM 765 C C . PHE A 1 97 ? -9.117 -3.217 -12.664 1 98.56 97 PHE A C 1
ATOM 767 O O . PHE A 1 97 ? -8.516 -2.312 -12.078 1 98.56 97 PHE A O 1
ATOM 774 N N . PHE A 1 98 ? -10.344 -3.035 -13.047 1 98.5 98 PHE A N 1
ATOM 775 C CA . PHE A 1 98 ? -11.047 -1.761 -12.93 1 98.5 98 PHE A CA 1
ATOM 776 C C . PHE A 1 98 ? -11.352 -1.446 -11.469 1 98.5 98 PHE A C 1
ATOM 778 O O . PHE A 1 98 ? -11.547 -0.284 -11.102 1 98.5 98 PHE A O 1
ATOM 785 N N . VAL A 1 99 ? -11.344 -2.418 -10.633 1 98.69 99 VAL A N 1
ATOM 786 C CA . VAL A 1 99 ? -11.711 -2.207 -9.242 1 98.69 99 VAL A CA 1
ATOM 787 C C . VAL A 1 99 ? -10.539 -1.573 -8.484 1 98.69 99 VAL A C 1
ATOM 789 O O . VAL A 1 99 ? -10.688 -1.156 -7.336 1 98.69 99 VAL A O 1
ATOM 792 N N . PHE A 1 100 ? -9.367 -1.443 -9.172 1 98.81 100 PHE A N 1
ATOM 793 C CA . PHE A 1 100 ? -8.219 -0.806 -8.539 1 98.81 100 PHE A CA 1
ATOM 794 C C . PHE A 1 100 ? -8.484 0.673 -8.289 1 98.81 100 PHE A C 1
ATOM 796 O O . PHE A 1 100 ? -7.762 1.323 -7.535 1 98.81 100 PHE A O 1
ATOM 803 N N . ILE A 1 101 ? -9.633 1.146 -8.812 1 98.56 101 ILE A N 1
ATOM 804 C CA . ILE A 1 101 ? -10.062 2.514 -8.555 1 98.56 101 ILE A CA 1
ATOM 805 C C . ILE A 1 101 ? -10.305 2.703 -7.059 1 98.56 101 ILE A C 1
ATOM 807 O O . ILE A 1 101 ? -10.102 3.795 -6.523 1 98.56 101 ILE A O 1
ATOM 811 N N . VAL A 1 102 ? -10.695 1.632 -6.363 1 98.56 102 VAL A N 1
ATOM 812 C CA . VAL A 1 102 ? -10.945 1.688 -4.926 1 98.56 102 VAL A CA 1
ATOM 813 C C . VAL A 1 102 ? -9.656 2.062 -4.195 1 98.56 102 VAL A C 1
ATOM 815 O O . VAL A 1 102 ? -9.672 2.908 -3.297 1 98.56 102 VAL A O 1
ATOM 818 N N . GLY A 1 103 ? -8.547 1.392 -4.59 1 98.75 103 GLY A N 1
ATOM 819 C CA . GLY A 1 103 ? -7.258 1.726 -4.004 1 98.75 103 GLY A CA 1
ATOM 820 C C . GLY A 1 103 ? -6.84 3.16 -4.262 1 98.75 103 GLY A C 1
ATOM 821 O O . GLY A 1 103 ? -6.344 3.84 -3.361 1 98.75 103 GLY A O 1
ATOM 822 N N . ILE A 1 104 ? -7.07 3.641 -5.453 1 98.5 104 ILE A N 1
ATOM 823 C CA . ILE A 1 104 ? -6.691 4.988 -5.855 1 98.5 104 ILE A CA 1
ATOM 824 C C . ILE A 1 104 ? -7.477 6.012 -5.039 1 98.5 104 ILE A C 1
ATOM 826 O O . ILE A 1 104 ? -6.895 6.934 -4.461 1 98.5 104 ILE A O 1
ATOM 830 N N . PHE A 1 105 ? -8.766 5.855 -4.941 1 97.75 105 PHE A N 1
ATOM 831 C CA . PHE A 1 105 ? -9.602 6.82 -4.238 1 97.75 105 PHE A CA 1
ATOM 832 C C . PHE A 1 105 ? -9.398 6.715 -2.732 1 97.75 105 PHE A C 1
ATOM 834 O O . PHE A 1 105 ? -9.602 7.688 -2.004 1 97.75 105 PHE A O 1
ATOM 841 N N . SER A 1 106 ? -9.047 5.512 -2.252 1 98.12 106 SER A N 1
ATOM 842 C CA . SER A 1 106 ? -8.664 5.391 -0.849 1 98.12 106 SER A CA 1
ATOM 843 C C . SER A 1 106 ? -7.426 6.223 -0.541 1 98.12 106 SER A C 1
ATOM 845 O O . SER A 1 106 ? -7.348 6.863 0.508 1 98.12 106 SER A O 1
ATOM 847 N N . ALA A 1 107 ? -6.465 6.207 -1.492 1 98.25 107 ALA A N 1
ATOM 848 C CA . ALA A 1 107 ? -5.254 7.008 -1.323 1 98.25 107 ALA A CA 1
ATOM 849 C C . ALA A 1 107 ? -5.582 8.5 -1.302 1 98.25 107 ALA A C 1
ATOM 851 O O . ALA A 1 107 ? -5.059 9.242 -0.469 1 98.25 107 ALA A O 1
ATOM 852 N N . ILE A 1 108 ? -6.422 8.898 -2.195 1 95.75 108 ILE A N 1
ATOM 853 C CA . ILE A 1 108 ? -6.816 10.297 -2.271 1 95.75 108 ILE A CA 1
ATOM 854 C C . ILE A 1 108 ? -7.52 10.703 -0.978 1 95.75 108 ILE A C 1
ATOM 856 O O . ILE A 1 108 ? -7.227 11.758 -0.41 1 95.75 108 ILE A O 1
ATOM 860 N N . ARG A 1 109 ? -8.391 9.883 -0.53 1 93.88 109 ARG A N 1
ATOM 861 C CA . ARG A 1 109 ? -9.102 10.148 0.712 1 93.88 109 ARG A CA 1
ATOM 862 C C . ARG A 1 109 ? -8.133 10.305 1.881 1 93.88 109 ARG A C 1
ATOM 864 O O . ARG A 1 109 ? -8.25 11.242 2.67 1 93.88 109 ARG A O 1
ATOM 871 N N . LEU A 1 110 ? -7.285 9.406 2.031 1 94.88 110 LEU A N 1
ATOM 872 C CA . LEU A 1 110 ? -6.332 9.43 3.137 1 94.88 110 LEU A CA 1
ATOM 873 C C . LEU A 1 110 ? -5.434 10.656 3.051 1 94.88 110 LEU A C 1
ATOM 875 O O . LEU A 1 110 ? -5.105 11.266 4.074 1 94.88 110 LEU A O 1
ATOM 879 N N . ALA A 1 111 ? -5.004 10.977 1.812 1 94 111 ALA A N 1
ATOM 880 C CA . ALA A 1 111 ? -4.188 12.172 1.616 1 94 111 ALA A CA 1
ATOM 881 C C . ALA A 1 111 ? -4.93 13.43 2.07 1 94 111 ALA A C 1
ATOM 883 O O . ALA A 1 111 ? -4.359 14.281 2.756 1 94 111 ALA A O 1
ATOM 884 N N . LYS A 1 112 ? -6.195 13.508 1.697 1 89.88 112 LYS A N 1
ATOM 885 C CA . LYS A 1 112 ? -7.027 14.641 2.102 1 89.88 112 LYS A CA 1
ATOM 886 C C . LYS A 1 112 ? -7.219 14.664 3.615 1 89.88 112 LYS A C 1
ATOM 888 O O . LYS A 1 112 ? -7.16 15.734 4.234 1 89.88 112 LYS A O 1
ATOM 893 N N . PHE A 1 113 ? -7.41 13.562 4.145 1 86.25 113 PHE A N 1
ATOM 894 C CA . PHE A 1 113 ? -7.633 13.43 5.578 1 86.25 113 PHE A CA 1
ATOM 895 C C . PHE A 1 113 ? -6.402 13.867 6.359 1 86.25 113 PHE A C 1
ATOM 897 O O . PHE A 1 113 ? -6.52 14.492 7.418 1 86.25 113 PHE A O 1
ATOM 904 N N . ASN A 1 114 ? -5.258 13.57 5.852 1 87.69 114 ASN A N 1
ATOM 905 C CA . ASN A 1 114 ? -4.004 13.875 6.535 1 87.69 114 ASN A CA 1
ATOM 906 C C . ASN A 1 114 ? -3.764 15.375 6.621 1 87.69 114 ASN A C 1
ATOM 908 O O . ASN A 1 114 ? -3.076 15.852 7.527 1 87.69 114 ASN A O 1
ATOM 912 N N . ILE A 1 115 ? -4.293 16.125 5.711 1 84.94 115 ILE A N 1
ATOM 913 C CA . ILE A 1 115 ? -3.984 17.547 5.695 1 84.94 115 ILE A CA 1
ATOM 914 C C . ILE A 1 115 ? -5.168 18.344 6.25 1 84.94 115 ILE A C 1
ATOM 916 O O . ILE A 1 115 ? -5.07 19.547 6.469 1 84.94 115 ILE A O 1
ATOM 920 N N . ASP A 1 116 ? -6.258 17.688 6.258 1 75.56 116 ASP A N 1
ATOM 921 C CA . ASP A 1 116 ? -7.461 18.359 6.727 1 75.56 116 ASP A CA 1
ATOM 922 C C . ASP A 1 116 ? -7.316 18.797 8.188 1 75.56 116 ASP A C 1
ATOM 924 O O . ASP A 1 116 ? -7.152 17.953 9.07 1 75.56 116 ASP A O 1
ATOM 928 N N . THR A 1 117 ? -7.055 20.078 8.328 1 63.97 117 THR A N 1
ATOM 929 C CA . THR A 1 117 ? -6.914 20.672 9.656 1 63.97 117 THR A CA 1
ATOM 930 C C . THR A 1 117 ? -8.273 21.062 10.227 1 63.97 117 THR A C 1
ATOM 932 O O . THR A 1 117 ? -8.367 21.562 11.344 1 63.97 117 THR A O 1
ATOM 935 N N . ARG A 1 118 ? -9.32 21.016 9.258 1 53.84 118 ARG A N 1
ATOM 936 C CA . ARG A 1 118 ? -10.625 21.469 9.734 1 53.84 118 ARG A CA 1
ATOM 937 C C . ARG A 1 118 ? -11.07 20.672 10.961 1 53.84 118 ARG A C 1
ATOM 939 O O . ARG A 1 118 ? -10.914 19.453 11 1 53.84 118 ARG A O 1
ATOM 946 N N . GLN A 1 119 ? -10.578 21.016 12.031 1 49.38 119 GLN A N 1
ATOM 947 C CA . GLN A 1 119 ? -11.109 20.5 13.289 1 49.38 119 GLN A CA 1
ATOM 948 C C . GLN A 1 119 ? -12.547 20.031 13.141 1 49.38 119 GLN A C 1
ATOM 950 O O . GLN A 1 119 ? -13.328 20.078 14.086 1 49.38 119 GLN A O 1
ATOM 955 N N . SER A 1 120 ? -12.938 19.938 11.922 1 47.09 120 SER A N 1
ATOM 956 C CA . SER A 1 120 ? -14.398 19.891 11.852 1 47.09 120 SER A CA 1
ATOM 957 C C . SER A 1 120 ? -14.938 18.609 12.484 1 47.09 120 SER A C 1
ATOM 959 O O . SER A 1 120 ? -14.273 17.562 12.477 1 47.09 120 SER A O 1
ATOM 961 N N . GLU A 1 121 ? -15.75 18.703 13.461 1 46.59 121 GLU A N 1
ATOM 962 C CA . GLU A 1 121 ? -16.609 17.75 14.164 1 46.59 121 GLU A CA 1
ATOM 963 C C . GLU A 1 121 ? -17.188 16.719 13.195 1 46.59 121 GLU A C 1
ATOM 965 O O . GLU A 1 121 ? -17.703 15.688 13.625 1 46.59 121 GLU A O 1
ATOM 970 N N . ARG A 1 122 ? -17.234 17.016 11.953 1 51.06 122 ARG A N 1
ATOM 971 C CA . ARG A 1 122 ? -17.922 16.109 11.055 1 51.06 122 ARG A CA 1
ATOM 972 C C . ARG A 1 122 ? -16.938 15.391 10.133 1 51.06 122 ARG A C 1
ATOM 974 O O . ARG A 1 122 ? -16 16.016 9.617 1 51.06 122 ARG A O 1
ATOM 981 N N . PHE A 1 123 ? -16.859 14.102 10.281 1 55.69 123 PHE A N 1
ATOM 982 C CA . PHE A 1 123 ? -16.094 13.289 9.344 1 55.69 123 PHE A CA 1
ATOM 983 C C . PHE A 1 123 ? -16.672 13.398 7.934 1 55.69 123 PHE A C 1
ATOM 985 O O . PHE A 1 123 ? -17.875 13.289 7.738 1 55.69 123 PHE A O 1
ATOM 992 N N . ILE A 1 124 ? -15.789 13.789 7 1 66.25 124 ILE A N 1
ATOM 993 C CA . ILE A 1 124 ? -16.219 13.906 5.613 1 66.25 124 ILE A CA 1
ATOM 994 C C . ILE A 1 124 ? -15.812 12.664 4.832 1 66.25 124 ILE A C 1
ATOM 996 O O . ILE A 1 124 ? -14.648 12.25 4.879 1 66.25 124 ILE A O 1
ATOM 1000 N N . GLY A 1 125 ? -16.766 11.867 4.367 1 74.38 125 GLY A N 1
ATOM 1001 C CA . GLY A 1 125 ? -16.578 10.695 3.527 1 74.38 125 GLY A CA 1
ATOM 1002 C C . GLY A 1 125 ? -16.516 9.398 4.316 1 74.38 125 GLY A C 1
ATOM 1003 O O . GLY A 1 125 ? -16.219 9.406 5.512 1 74.38 125 GLY A O 1
ATOM 1004 N N . VAL A 1 126 ? -16.781 8.297 3.725 1 85.56 126 VAL A N 1
ATOM 1005 C CA . VAL A 1 126 ? -16.734 6.984 4.355 1 85.56 126 VAL A CA 1
ATOM 1006 C C . VAL A 1 126 ? -15.297 6.648 4.75 1 85.56 126 VAL A C 1
ATOM 1008 O O . VAL A 1 126 ? -14.375 6.801 3.943 1 85.56 126 VAL A O 1
ATOM 1011 N N . PRO A 1 127 ? -15.156 6.309 5.98 1 89.56 127 PRO A N 1
ATOM 1012 C CA . PRO A 1 127 ? -13.805 5.906 6.375 1 89.56 127 PRO A CA 1
ATOM 1013 C C . PRO A 1 127 ? -13.305 4.676 5.621 1 89.56 127 PRO A C 1
ATOM 1015 O O . PRO A 1 127 ? -14.094 3.777 5.316 1 89.56 127 PRO A O 1
ATOM 1018 N N . THR A 1 128 ? -12.008 4.641 5.293 1 94.62 128 THR A N 1
ATOM 1019 C CA . THR A 1 128 ? -11.414 3.557 4.52 1 94.62 128 THR A CA 1
ATOM 1020 C C . THR A 1 128 ? -11.617 2.217 5.219 1 94.62 128 THR A C 1
ATOM 1022 O O . THR A 1 128 ? -11.891 1.207 4.566 1 94.62 128 THR A O 1
ATOM 1025 N N . PRO A 1 129 ? -11.531 2.156 6.574 1 95.31 129 PRO A N 1
ATOM 1026 C CA . PRO A 1 129 ? -11.766 0.867 7.23 1 95.31 129 PRO A CA 1
ATOM 1027 C C . PRO A 1 129 ? -13.195 0.357 7.039 1 95.31 129 PRO A C 1
ATOM 1029 O O . PRO A 1 129 ? -13.406 -0.845 6.863 1 95.31 129 PRO A O 1
ATOM 1032 N N . ALA A 1 130 ? -14.156 1.255 7.113 1 92.31 130 ALA A N 1
ATOM 1033 C CA . ALA A 1 130 ? -15.547 0.867 6.883 1 92.31 130 ALA A CA 1
ATOM 1034 C C . ALA A 1 130 ? -15.734 0.321 5.473 1 92.31 130 ALA A C 1
ATOM 1036 O O . ALA A 1 130 ? -16.391 -0.702 5.277 1 92.31 130 ALA A O 1
ATOM 1037 N N . ASN A 1 131 ? -15.188 1.013 4.535 1 95.38 131 ASN A N 1
ATOM 1038 C CA . ASN A 1 131 ? -15.227 0.548 3.154 1 95.38 131 ASN A CA 1
ATOM 1039 C C . ASN A 1 131 ? -14.578 -0.825 3.004 1 95.38 131 ASN A C 1
ATOM 1041 O O . ASN A 1 131 ? -15.117 -1.697 2.318 1 95.38 131 ASN A O 1
ATOM 1045 N N . ALA A 1 132 ? -13.422 -0.998 3.594 1 98.19 132 ALA A N 1
ATOM 1046 C CA . ALA A 1 132 ? -12.688 -2.26 3.525 1 98.19 132 ALA A CA 1
ATOM 1047 C C . ALA A 1 132 ? -13.5 -3.398 4.137 1 98.19 132 ALA A C 1
ATOM 1049 O O . ALA A 1 132 ? -13.539 -4.504 3.592 1 98.19 132 ALA A O 1
ATOM 1050 N N . LEU A 1 133 ? -14.133 -3.109 5.238 1 96.31 133 LEU A N 1
ATOM 1051 C CA . LEU A 1 133 ? -14.938 -4.125 5.914 1 96.31 133 LEU A CA 1
ATOM 1052 C C . LEU A 1 133 ? -16.141 -4.516 5.074 1 96.31 133 LEU A C 1
ATOM 1054 O O . LEU A 1 133 ? -16.469 -5.699 4.961 1 96.31 133 LEU A O 1
ATOM 1058 N N . LEU A 1 134 ? -16.781 -3.535 4.535 1 96.31 134 LEU A N 1
ATOM 1059 C CA . LEU A 1 134 ? -17.922 -3.82 3.662 1 96.31 134 LEU A CA 1
ATOM 1060 C C . LEU A 1 134 ? -17.5 -4.754 2.529 1 96.31 134 LEU A C 1
ATOM 1062 O O . LEU A 1 134 ? -18.125 -5.805 2.332 1 96.31 134 LEU A O 1
ATOM 1066 N N . ILE A 1 135 ? -16.453 -4.43 1.881 1 98.06 135 ILE A N 1
ATOM 1067 C CA . ILE A 1 135 ? -16 -5.152 0.694 1 98.06 135 ILE A CA 1
ATOM 1068 C C . ILE A 1 135 ? -15.523 -6.547 1.089 1 98.06 135 ILE A C 1
ATOM 1070 O O . ILE A 1 135 ? -15.914 -7.543 0.473 1 98.06 135 ILE A O 1
ATOM 1074 N N . SER A 1 136 ? -14.719 -6.625 2.111 1 98.19 136 SER A N 1
ATOM 1075 C CA . SER A 1 136 ? -14.055 -7.879 2.453 1 98.19 136 SER A CA 1
ATOM 1076 C C . SER A 1 136 ? -15.039 -8.891 3.035 1 98.19 136 SER A C 1
ATOM 1078 O O . SER A 1 136 ? -14.766 -10.086 3.047 1 98.19 136 SER A O 1
ATOM 1080 N N . THR A 1 137 ? -16.203 -8.469 3.529 1 97.75 137 THR A N 1
ATOM 1081 C CA . THR A 1 137 ? -17.125 -9.406 4.156 1 97.75 137 THR A CA 1
ATOM 1082 C C . THR A 1 137 ? -18.234 -9.812 3.182 1 97.75 137 THR A C 1
ATOM 1084 O O . THR A 1 137 ? -19.109 -10.609 3.523 1 97.75 137 THR A O 1
ATOM 1087 N N . LEU A 1 138 ? -18.219 -9.312 1.988 1 97.69 138 LEU A N 1
ATOM 1088 C CA . LEU A 1 138 ? -19.188 -9.695 0.969 1 97.69 138 LEU A CA 1
ATOM 1089 C C . LEU A 1 138 ? -19.172 -11.203 0.747 1 97.69 138 LEU A C 1
ATOM 1091 O O . LEU A 1 138 ? -20.234 -11.82 0.612 1 97.69 138 LEU A O 1
ATOM 1095 N N . PRO A 1 139 ? -17.984 -11.867 0.688 1 97.38 139 PRO A N 1
ATOM 1096 C CA . PRO A 1 139 ? -17.969 -13.32 0.517 1 97.38 139 PRO A CA 1
ATOM 1097 C C . PRO A 1 139 ? -18.703 -14.047 1.639 1 97.38 139 PRO A C 1
ATOM 1099 O O . PRO A 1 139 ? -19.344 -15.078 1.396 1 97.38 139 PRO A O 1
ATOM 1102 N N . PHE A 1 140 ? -18.578 -13.523 2.838 1 97.38 140 PHE A N 1
ATOM 1103 C CA . PHE A 1 140 ? -19.328 -14.117 3.943 1 97.38 140 PHE A CA 1
ATOM 1104 C C . PHE A 1 140 ? -20.828 -13.953 3.729 1 97.38 140 PHE A C 1
ATOM 1106 O O . PHE A 1 140 ? -21.594 -14.875 4.012 1 97.38 140 PHE A O 1
ATOM 1113 N N . THR A 1 141 ? -21.234 -12.789 3.283 1 96.44 141 THR A N 1
ATOM 1114 C CA . THR A 1 141 ? -22.641 -12.539 2.992 1 96.44 141 THR A CA 1
ATOM 1115 C C . THR A 1 141 ? -23.156 -13.492 1.912 1 96.44 141 THR A C 1
ATOM 1117 O O . THR A 1 141 ? -24.25 -14.031 2.023 1 96.44 141 THR A O 1
ATOM 1120 N N . ALA A 1 142 ? -22.359 -13.695 0.885 1 95.62 142 ALA A N 1
ATOM 1121 C CA . ALA A 1 142 ? -22.734 -14.609 -0.195 1 95.62 142 ALA A CA 1
ATOM 1122 C C . ALA A 1 142 ? -22.875 -16.031 0.32 1 95.62 142 ALA A C 1
ATOM 1124 O O . ALA A 1 142 ? -23.75 -16.781 -0.143 1 95.62 142 ALA A O 1
ATOM 1125 N N . LEU A 1 143 ? -22.047 -16.422 1.174 1 94.06 143 LEU A N 1
ATOM 1126 C CA . LEU A 1 143 ? -22.094 -17.766 1.748 1 94.06 143 LEU A CA 1
ATOM 1127 C C . LEU A 1 143 ? -23.328 -17.938 2.623 1 94.06 143 LEU A C 1
ATOM 1129 O O . LEU A 1 143 ? -23.969 -19 2.604 1 94.06 143 LEU A O 1
ATOM 1133 N N . LYS A 1 144 ? -23.688 -16.922 3.396 1 94.5 144 LYS A N 1
ATOM 1134 C CA . LYS A 1 144 ? -24.812 -16.969 4.34 1 94.5 144 LYS A CA 1
ATOM 1135 C C . LYS A 1 144 ? -26.141 -16.938 3.613 1 94.5 144 LYS A C 1
ATOM 1137 O O . LYS A 1 144 ? -27.125 -17.547 4.062 1 94.5 144 LYS A O 1
ATOM 1142 N N . PHE A 1 145 ? -26.141 -16.203 2.49 1 94 145 PHE A N 1
ATOM 1143 C CA . PHE A 1 145 ? -27.359 -16.047 1.71 1 94 145 PHE A CA 1
ATOM 1144 C C . PHE A 1 145 ? -27.172 -16.594 0.297 1 94 145 PHE A C 1
ATOM 1146 O O . PHE A 1 145 ? -27 -15.82 -0.651 1 94 145 PHE A O 1
ATOM 1153 N N . PRO A 1 146 ? -27.391 -17.859 0.093 1 92.5 146 PRO A N 1
ATOM 1154 C CA . PRO A 1 146 ? -27.125 -18.5 -1.197 1 92.5 146 PRO A CA 1
ATOM 1155 C C . PRO A 1 146 ? -27.969 -17.906 -2.33 1 92.5 146 PRO A C 1
ATOM 1157 O O . PRO A 1 146 ? -27.531 -17.891 -3.482 1 92.5 146 PRO A O 1
ATOM 1160 N N . ASP A 1 147 ? -29.125 -17.469 -1.944 1 93.38 147 ASP A N 1
ATOM 1161 C CA . ASP A 1 147 ? -30 -16.891 -2.957 1 93.38 147 ASP A CA 1
ATOM 1162 C C . ASP A 1 147 ? -29.438 -15.586 -3.506 1 93.38 147 ASP A C 1
ATOM 1164 O O . ASP A 1 147 ? -29.734 -15.203 -4.637 1 93.38 147 ASP A O 1
ATOM 1168 N N . ALA A 1 148 ? -28.578 -14.93 -2.727 1 92.31 148 ALA A N 1
ATOM 1169 C CA . ALA A 1 148 ? -28.016 -13.648 -3.131 1 92.31 148 ALA A CA 1
ATOM 1170 C C . ALA A 1 148 ? -26.609 -13.828 -3.725 1 92.31 148 ALA A C 1
ATOM 1172 O O . ALA A 1 148 ? -26 -12.867 -4.188 1 92.31 148 ALA A O 1
ATOM 1173 N N . TYR A 1 149 ? -26.141 -15.039 -3.764 1 93.06 149 TYR A N 1
ATOM 1174 C CA . TYR A 1 149 ? -24.797 -15.352 -4.223 1 93.06 149 TYR A CA 1
ATOM 1175 C C . TYR A 1 149 ? -24.578 -14.859 -5.648 1 93.06 149 TYR A C 1
ATOM 1177 O O . TYR A 1 149 ? -23.594 -14.164 -5.93 1 93.06 149 TYR A O 1
ATOM 1185 N N . GLY A 1 150 ? -25.5 -15.195 -6.531 1 92.19 150 GLY A N 1
ATOM 1186 C CA . GLY A 1 150 ? -25.391 -14.812 -7.93 1 92.19 150 GLY A CA 1
ATOM 1187 C C . GLY A 1 150 ? -25.312 -13.312 -8.133 1 92.19 150 GLY A C 1
ATOM 1188 O O . GLY A 1 150 ? -24.578 -12.836 -9 1 92.19 150 GLY A O 1
ATOM 1189 N N . TRP A 1 151 ? -26.047 -12.594 -7.293 1 93.88 151 TRP A N 1
ATOM 1190 C CA . TRP A 1 151 ? -26.047 -11.141 -7.391 1 93.88 151 TRP A CA 1
ATOM 1191 C C . TRP A 1 151 ? -24.781 -10.547 -6.793 1 93.88 151 TRP A C 1
ATOM 1193 O O . TRP A 1 151 ? -24.172 -9.633 -7.371 1 93.88 151 TRP A O 1
ATOM 1203 N N . ILE A 1 152 ? -24.312 -11.07 -5.734 1 95.44 152 ILE A N 1
ATOM 1204 C CA . ILE A 1 152 ? -23.172 -10.539 -5 1 95.44 152 ILE A CA 1
ATOM 1205 C C . ILE A 1 152 ? -21.906 -10.719 -5.824 1 95.44 152 ILE A C 1
ATOM 1207 O O . ILE A 1 152 ? -21.031 -9.844 -5.836 1 95.44 152 ILE A O 1
ATOM 1211 N N . TYR A 1 153 ? -21.812 -11.812 -6.594 1 96.44 153 TYR A N 1
ATOM 1212 C CA . TYR A 1 153 ? -20.594 -12.109 -7.34 1 96.44 153 TYR A CA 1
ATOM 1213 C C . TYR A 1 153 ? -20.719 -11.672 -8.797 1 96.44 153 TYR A C 1
ATOM 1215 O O . TYR A 1 153 ? -19.859 -11.977 -9.625 1 96.44 153 TYR A O 1
ATOM 1223 N N . GLN A 1 154 ? -21.875 -11.016 -9.102 1 96.69 154 GLN A N 1
ATOM 1224 C CA . GLN A 1 154 ? -22.016 -10.5 -10.461 1 96.69 154 GLN A CA 1
ATOM 1225 C C . GLN A 1 154 ? -20.969 -9.43 -10.75 1 96.69 154 GLN A C 1
ATOM 1227 O O . GLN A 1 154 ? -20.938 -8.383 -10.102 1 96.69 154 GLN A O 1
ATOM 1232 N N . PRO A 1 155 ? -20.141 -9.609 -11.789 1 97.56 155 PRO A N 1
ATOM 1233 C CA . PRO A 1 155 ? -18.984 -8.742 -12.039 1 97.56 155 PRO A CA 1
ATOM 1234 C C . PRO A 1 155 ? -19.375 -7.273 -12.203 1 97.56 155 PRO A C 1
ATOM 1236 O O . PRO A 1 155 ? -18.734 -6.391 -11.641 1 97.56 155 PRO A O 1
ATOM 1239 N N . TYR A 1 156 ? -20.391 -7.012 -12.898 1 97.19 156 TYR A N 1
ATOM 1240 C CA . TYR A 1 156 ? -20.781 -5.633 -13.18 1 97.19 156 TYR A CA 1
ATOM 1241 C C . TYR A 1 156 ? -21.344 -4.953 -11.938 1 97.19 156 TYR A C 1
ATOM 1243 O O . TYR A 1 156 ? -21.188 -3.744 -11.758 1 97.19 156 TYR A O 1
ATOM 1251 N N . LEU A 1 157 ? -22 -5.715 -11.078 1 97.25 157 LEU A N 1
ATOM 1252 C CA . LEU A 1 157 ? -22.469 -5.16 -9.812 1 97.25 157 LEU A CA 1
ATOM 1253 C C . LEU A 1 157 ? -21.297 -4.824 -8.898 1 97.25 157 LEU A C 1
ATOM 1255 O O . LEU A 1 157 ? -21.297 -3.785 -8.234 1 97.25 157 LEU A O 1
ATOM 1259 N N . LEU A 1 158 ? -20.344 -5.727 -8.891 1 98.25 158 LEU A N 1
ATOM 1260 C CA . LEU A 1 158 ? -19.141 -5.488 -8.094 1 98.25 158 LEU A CA 1
ATOM 1261 C C . LEU A 1 158 ? -18.391 -4.27 -8.594 1 98.25 158 LEU A C 1
ATOM 1263 O O . LEU A 1 158 ? -17.859 -3.482 -7.801 1 98.25 158 LEU A O 1
ATOM 1267 N N . LEU A 1 159 ? -18.328 -4.113 -9.945 1 98.44 159 LEU A N 1
ATOM 1268 C CA . LEU A 1 159 ? -17.719 -2.926 -10.523 1 98.44 159 LEU A CA 1
ATOM 1269 C C . LEU A 1 159 ? -18.484 -1.669 -10.141 1 98.44 159 LEU A C 1
ATOM 1271 O O . LEU A 1 159 ? -17.891 -0.641 -9.812 1 98.44 159 LEU A O 1
ATOM 1275 N N . GLY A 1 160 ? -19.781 -1.796 -10.219 1 98.12 160 GLY A N 1
ATOM 1276 C CA . GLY A 1 160 ? -20.625 -0.689 -9.781 1 98.12 160 GLY A CA 1
ATOM 1277 C C . GLY A 1 160 ? -20.406 -0.325 -8.32 1 98.12 160 GLY A C 1
ATOM 1278 O O . GLY A 1 160 ? -20.344 0.856 -7.973 1 98.12 160 GLY A O 1
ATOM 1279 N N . LEU A 1 161 ? -20.312 -1.327 -7.5 1 97.31 161 LEU A N 1
ATOM 1280 C CA . LEU A 1 161 ? -20.031 -1.112 -6.082 1 97.31 161 LEU A CA 1
ATOM 1281 C C . LEU A 1 161 ? -18.703 -0.416 -5.883 1 97.31 161 LEU A C 1
ATOM 1283 O O . LEU A 1 161 ? -18.578 0.496 -5.059 1 97.31 161 LEU A O 1
ATOM 1287 N N . ALA A 1 162 ? -17.688 -0.882 -6.609 1 98.25 162 ALA A N 1
ATOM 1288 C CA . ALA A 1 162 ? -16.359 -0.264 -6.535 1 98.25 162 ALA A CA 1
ATOM 1289 C C . ALA A 1 162 ? -16.438 1.224 -6.871 1 98.25 162 ALA A C 1
ATOM 1291 O O . ALA A 1 162 ? -15.836 2.053 -6.176 1 98.25 162 ALA A O 1
ATOM 1292 N N . LEU A 1 163 ? -17.125 1.535 -7.902 1 97.94 163 LEU A N 1
ATOM 1293 C CA . LEU A 1 163 ? -17.281 2.924 -8.328 1 97.94 163 LEU A CA 1
ATOM 1294 C C . LEU A 1 163 ? -18.031 3.736 -7.281 1 97.94 163 LEU A C 1
ATOM 1296 O O . LEU A 1 163 ? -17.625 4.844 -6.93 1 97.94 163 LEU A O 1
ATOM 1300 N N . LEU A 1 164 ? -19.094 3.176 -6.801 1 95.94 164 LEU A N 1
ATOM 1301 C CA . LEU A 1 164 ? -19.906 3.852 -5.797 1 95.94 164 LEU A CA 1
ATOM 1302 C C . LEU A 1 164 ? -19.094 4.125 -4.531 1 95.94 164 LEU A C 1
ATOM 1304 O O . LEU A 1 164 ? -19.094 5.246 -4.02 1 95.94 164 LEU A O 1
ATOM 1308 N N . MET A 1 165 ? -18.469 3.068 -4.039 1 95.5 165 MET A N 1
ATOM 1309 C CA . MET A 1 165 ? -17.703 3.211 -2.805 1 95.5 165 MET A CA 1
ATOM 1310 C C . MET A 1 165 ? -16.547 4.18 -2.998 1 95.5 165 MET A C 1
ATOM 1312 O O . MET A 1 165 ? -16.203 4.93 -2.082 1 95.5 165 MET A O 1
ATOM 1316 N N . SER A 1 166 ? -15.891 4.156 -4.211 1 97.25 166 SER A N 1
ATOM 1317 C CA . SER A 1 166 ? -14.828 5.105 -4.508 1 97.25 166 SER A CA 1
ATOM 1318 C C . SER A 1 166 ? -15.328 6.543 -4.441 1 97.25 166 SER A C 1
ATOM 1320 O O . SER A 1 166 ? -14.664 7.414 -3.881 1 97.25 166 SER A O 1
ATOM 1322 N N . PHE A 1 167 ? -16.484 6.754 -4.953 1 93.94 167 PHE A N 1
ATOM 1323 C CA . PHE A 1 167 ? -17.094 8.078 -4.906 1 93.94 167 PHE A CA 1
ATOM 1324 C C . PHE A 1 167 ? -17.375 8.484 -3.469 1 93.94 167 PHE A C 1
ATOM 1326 O O . PHE A 1 167 ? -17.109 9.625 -3.074 1 93.94 167 PHE A O 1
ATOM 1333 N N . LEU A 1 168 ? -17.891 7.566 -2.701 1 92.5 168 LEU A N 1
ATOM 1334 C CA . LEU A 1 168 ? -18.281 7.848 -1.325 1 92.5 168 LEU A CA 1
ATOM 1335 C C . LEU A 1 168 ? -17.062 8.109 -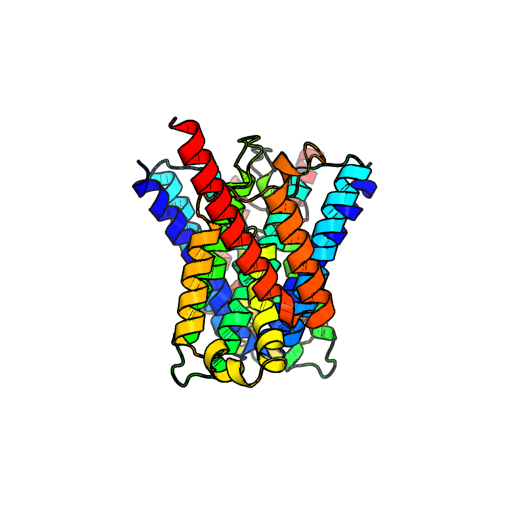0.453 1 92.5 168 LEU A C 1
ATOM 1337 O O . LEU A 1 168 ? -17.141 8.852 0.53 1 92.5 168 LEU A O 1
ATOM 1341 N N . LEU A 1 169 ? -15.938 7.52 -0.772 1 93.19 169 LEU A N 1
ATOM 1342 C CA . LEU A 1 169 ? -14.703 7.719 -0.026 1 93.19 169 LEU A CA 1
ATOM 1343 C C . LEU A 1 169 ? -14.273 9.18 -0.065 1 93.19 169 LEU A C 1
ATOM 1345 O O . LEU A 1 169 ? -13.719 9.695 0.909 1 93.19 169 LEU A O 1
ATOM 1349 N N . VAL A 1 170 ? -14.516 9.852 -1.188 1 91.62 170 VAL A N 1
ATOM 1350 C CA . VAL A 1 170 ? -13.992 11.211 -1.351 1 91.62 170 VAL A CA 1
ATOM 1351 C C . VAL A 1 170 ? -15.141 12.211 -1.28 1 91.62 170 VAL A C 1
ATOM 1353 O O . VAL A 1 170 ? -14.914 13.422 -1.367 1 91.62 170 VAL A O 1
ATOM 1356 N N . SER A 1 171 ? -16.344 11.742 -1.124 1 86.5 171 SER A N 1
ATOM 1357 C CA . SER A 1 171 ? -17.5 12.625 -1.055 1 86.5 171 SER A CA 1
ATOM 1358 C C . SER A 1 171 ? -17.531 13.398 0.26 1 86.5 171 SER A C 1
ATOM 1360 O O . SER A 1 171 ? -16.938 12.969 1.252 1 86.5 171 SER A O 1
ATOM 1362 N N . GLU A 1 172 ? -18 14.555 0.247 1 77.75 172 GLU A N 1
ATOM 1363 C CA . GLU A 1 172 ? -18.109 15.391 1.438 1 77.75 172 GLU A CA 1
ATOM 1364 C C . GLU A 1 172 ? -19.438 15.164 2.154 1 77.75 172 GLU A C 1
ATOM 1366 O O . GLU A 1 172 ? -20.188 16.109 2.395 1 77.75 172 GLU A O 1
ATOM 1371 N N . ILE A 1 173 ? -19.766 13.938 2.332 1 72.56 173 ILE A N 1
ATOM 1372 C CA . ILE A 1 173 ? -20.984 13.625 3.068 1 72.56 173 ILE A CA 1
ATOM 1373 C C . ILE A 1 173 ? -20.688 13.586 4.566 1 72.56 173 ILE A C 1
ATOM 1375 O O . ILE A 1 173 ? -19.75 12.898 5.004 1 72.56 173 ILE A O 1
ATOM 1379 N N . PRO A 1 174 ? -21.297 14.469 5.254 1 67.31 174 PRO A N 1
ATOM 1380 C CA . PRO A 1 174 ? -21.094 14.391 6.703 1 67.31 174 PRO A CA 1
ATOM 1381 C C . PRO A 1 174 ? -21.594 13.07 7.297 1 67.31 174 PRO A C 1
ATOM 1383 O O . PRO A 1 174 ? -22.719 12.656 7.016 1 67.31 174 PRO A O 1
ATOM 1386 N N . LEU A 1 175 ? -20.75 12.297 7.762 1 65.94 175 LEU A N 1
ATOM 1387 C CA . LEU A 1 175 ? -21.141 11.023 8.367 1 65.94 175 LEU A CA 1
ATOM 1388 C C . LEU A 1 175 ? -21.375 11.188 9.867 1 65.94 175 LEU A C 1
ATOM 1390 O O . LEU A 1 175 ? -20.766 12.039 10.508 1 65.94 175 LEU A O 1
ATOM 1394 N N . ILE A 1 176 ? -22.453 10.492 10.344 1 60.97 176 ILE A N 1
ATOM 1395 C CA . ILE A 1 176 ? -22.797 10.492 11.766 1 60.97 176 ILE A CA 1
ATOM 1396 C C . ILE A 1 176 ? -21.562 10.117 12.578 1 60.97 176 ILE A C 1
ATOM 1398 O O . ILE A 1 176 ? -20.938 9.086 12.328 1 60.97 176 ILE A O 1
ATOM 1402 N N . ALA A 1 177 ? -20.969 11.211 13.219 1 53.72 177 ALA A N 1
ATOM 1403 C CA . ALA A 1 177 ? -19.891 10.883 14.148 1 53.72 177 ALA A CA 1
ATOM 1404 C C . ALA A 1 177 ? -20.422 10.047 15.312 1 53.72 177 ALA A C 1
ATOM 1406 O O . ALA A 1 177 ? -21.438 10.367 15.914 1 53.72 177 ALA A O 1
ATOM 1407 N N . LEU A 1 178 ? -20.062 8.836 15.328 1 49.53 178 LEU A N 1
ATOM 1408 C CA . LEU A 1 178 ? -20.484 8.047 16.484 1 49.53 178 LEU A CA 1
ATOM 1409 C C . LEU A 1 178 ? -19.938 8.656 17.781 1 49.53 178 LEU A C 1
ATOM 1411 O O . LEU A 1 178 ? -19.578 7.938 18.719 1 49.53 178 LEU A O 1
ATOM 1415 N N . LYS A 1 179 ? -19.578 9.992 17.641 1 48.25 179 LYS A N 1
ATOM 1416 C CA . LYS A 1 179 ? -19.188 10.68 18.875 1 48.25 179 LYS A CA 1
ATOM 1417 C C . LYS A 1 179 ? -20.422 11.219 19.609 1 48.25 179 LYS A C 1
ATOM 1419 O O . LYS A 1 179 ? -21.203 11.977 19.031 1 48.25 179 LYS A O 1
ATOM 1424 N N . PHE A 1 180 ? -20.781 10.594 20.656 1 46.16 180 PHE A N 1
ATOM 1425 C CA . PHE A 1 180 ? -21.922 10.984 21.469 1 46.16 180 PHE A CA 1
ATOM 1426 C C . PHE A 1 180 ? -21.641 12.297 22.188 1 46.16 180 PHE A C 1
ATOM 1428 O O . PHE A 1 180 ? -20.688 12.398 22.953 1 46.16 180 PHE A O 1
ATOM 1435 N N . LYS A 1 181 ? -22 13.406 21.703 1 50.22 181 LYS A N 1
ATOM 1436 C CA . LYS A 1 181 ? -21.844 14.609 22.5 1 50.22 181 LYS A CA 1
ATOM 1437 C C . LYS A 1 181 ? -22.812 14.609 23.688 1 50.22 181 LYS A C 1
ATOM 1439 O O . LYS A 1 181 ? -22.484 15.078 24.781 1 50.22 181 LYS A O 1
ATOM 1444 N N . ASN A 1 182 ? -24.031 14.219 23.531 1 54.31 182 ASN A N 1
ATOM 1445 C CA . ASN A 1 182 ? -25.047 14.109 24.578 1 54.31 182 ASN A CA 1
ATOM 1446 C C . ASN A 1 182 ? -25.844 12.82 24.438 1 54.31 182 ASN A C 1
ATOM 1448 O O . ASN A 1 182 ? -25.984 12.281 23.328 1 54.31 182 ASN A O 1
ATOM 1452 N N . PHE A 1 183 ? -26.016 12.102 25.469 1 58.16 183 PHE A N 1
ATOM 1453 C CA . PHE A 1 183 ? -26.688 10.812 25.469 1 58.16 183 PHE A CA 1
ATOM 1454 C C . PHE A 1 183 ? -28.203 10.992 25.312 1 58.16 183 PHE A C 1
ATOM 1456 O O . PHE A 1 183 ? -28.969 10.086 25.625 1 58.16 183 PHE A O 1
ATOM 1463 N N . SER A 1 184 ? -28.625 12.188 24.922 1 59.25 184 SER A N 1
ATOM 1464 C CA . SER 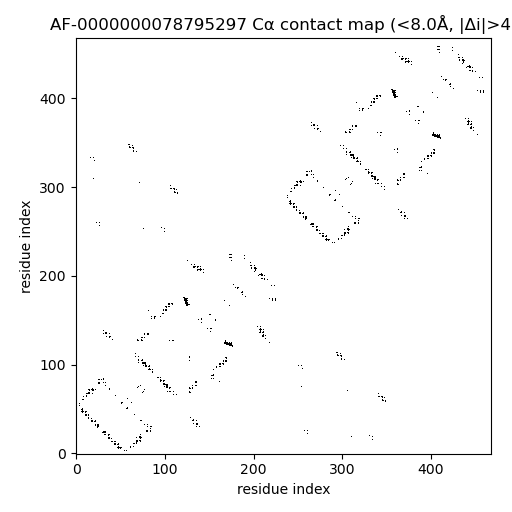A 1 184 ? -30.062 12.398 24.766 1 59.25 184 SER A CA 1
ATOM 1465 C C . SER A 1 184 ? -30.578 11.664 23.531 1 59.25 184 SER A C 1
ATOM 1467 O O . SER A 1 184 ? -29.875 11.562 22.516 1 59.25 184 SER A O 1
ATOM 1469 N N . LEU A 1 185 ? -31.609 10.945 23.609 1 62 185 LEU A N 1
ATOM 1470 C CA . LEU A 1 185 ? -32.25 10.141 22.562 1 62 185 LEU A CA 1
ATOM 1471 C C . LEU A 1 185 ? -32.562 10.992 21.344 1 62 185 LEU A C 1
ATOM 1473 O O . LEU A 1 185 ? -32.375 10.555 20.203 1 62 185 LEU A O 1
ATOM 1477 N N . LYS A 1 186 ? -33.125 12.133 21.547 1 60.19 186 LYS A N 1
ATOM 1478 C CA . LYS A 1 186 ? -33.594 13 20.453 1 60.19 186 LYS A CA 1
ATOM 1479 C C . LYS A 1 186 ? -32.406 13.422 19.578 1 60.19 186 LYS A C 1
ATOM 1481 O O . LYS A 1 186 ? -32.531 13.438 18.344 1 60.19 186 LYS A O 1
ATOM 1486 N N . GLY A 1 187 ? -31.266 13.633 20.203 1 60.41 187 GLY A N 1
ATOM 1487 C CA . GLY A 1 187 ? -30.141 14.125 19.406 1 60.41 187 GLY A CA 1
ATOM 1488 C C . GLY A 1 187 ? -29.281 13.016 18.844 1 60.41 187 GLY A C 1
ATOM 1489 O O . GLY A 1 187 ? -28.5 13.25 17.922 1 60.41 187 GLY A O 1
ATOM 1490 N N . ASN A 1 188 ? -29.594 11.75 19.312 1 65.69 188 ASN A N 1
ATOM 1491 C CA . ASN A 1 188 ? -28.688 10.68 18.938 1 65.69 188 ASN A CA 1
ATOM 1492 C C . ASN A 1 188 ? -29.438 9.492 18.344 1 65.69 188 ASN A C 1
ATOM 1494 O O . ASN A 1 188 ? -28.969 8.352 18.422 1 65.69 188 ASN A O 1
ATOM 1498 N N . ILE A 1 189 ? -30.656 9.766 17.844 1 70.88 189 ILE A N 1
ATOM 1499 C CA . ILE A 1 189 ? -31.516 8.68 17.375 1 70.88 189 ILE A CA 1
ATOM 1500 C C . ILE A 1 189 ? -30.812 7.918 16.266 1 70.88 189 ILE A C 1
ATOM 1502 O O . ILE A 1 189 ? -30.828 6.684 16.234 1 70.88 189 ILE A O 1
ATOM 1506 N N . PHE A 1 190 ? -30.203 8.664 15.422 1 71.38 190 PHE A N 1
ATOM 1507 C CA . PHE A 1 190 ? -29.562 8.023 14.281 1 71.38 190 PHE A CA 1
ATOM 1508 C C . PHE A 1 190 ? -28.375 7.18 14.742 1 71.38 190 PHE A C 1
ATOM 1510 O O . PHE A 1 190 ? -28.141 6.09 14.211 1 71.38 190 PHE A O 1
ATOM 1517 N N . ARG A 1 191 ? -27.703 7.57 15.695 1 73.5 191 ARG A N 1
ATOM 1518 C CA . ARG A 1 191 ? -26.578 6.82 16.25 1 73.5 191 ARG A CA 1
ATOM 1519 C C . ARG A 1 191 ? -27.047 5.523 16.906 1 73.5 191 ARG A C 1
ATOM 1521 O O . ARG A 1 191 ? -26.453 4.469 16.703 1 73.5 191 ARG A O 1
ATOM 1528 N N . TYR A 1 192 ? -28.141 5.695 17.547 1 76.31 192 TYR A N 1
ATOM 1529 C CA . TYR A 1 192 ? -28.688 4.531 18.234 1 76.31 192 TYR A CA 1
ATOM 1530 C C . TYR A 1 192 ? -29.219 3.514 17.219 1 76.31 192 TYR A C 1
ATOM 1532 O O . TYR A 1 192 ? -29.094 2.305 17.438 1 76.31 192 TYR A O 1
ATOM 1540 N N . LEU A 1 193 ? -29.781 4.004 16.219 1 76.5 193 LEU A N 1
ATOM 1541 C CA . LEU A 1 193 ? -30.312 3.115 15.195 1 76.5 193 LEU A CA 1
ATOM 1542 C C . LEU A 1 193 ? -29.188 2.334 14.523 1 76.5 193 LEU A C 1
ATOM 1544 O O . LEU A 1 193 ? -29.328 1.141 14.25 1 76.5 193 LEU A O 1
ATOM 1548 N N . VAL A 1 194 ? -28.141 3.004 14.25 1 77.06 194 VAL A N 1
ATOM 1549 C CA . VAL A 1 194 ? -27 2.342 13.641 1 77.06 194 VAL A CA 1
ATOM 1550 C C . VAL A 1 194 ? -26.453 1.265 14.586 1 77.06 194 VAL A C 1
ATOM 1552 O O . VAL A 1 194 ? -26.188 0.141 14.156 1 77.06 194 VAL A O 1
ATOM 1555 N N . LEU A 1 195 ? -26.391 1.598 15.789 1 78.81 195 LEU A N 1
ATOM 1556 C CA . LEU A 1 195 ? -25.875 0.661 16.766 1 78.81 195 LEU A CA 1
ATOM 1557 C C . LEU A 1 195 ? -26.781 -0.551 16.922 1 78.81 195 LEU A C 1
ATOM 1559 O O . LEU A 1 195 ? -26.312 -1.686 17 1 78.81 195 LEU A O 1
ATOM 1563 N N . LEU A 1 196 ? -28.031 -0.227 16.969 1 81.31 196 LEU A N 1
ATOM 1564 C CA . LEU A 1 196 ? -29 -1.303 17.125 1 81.31 196 LEU A CA 1
ATOM 1565 C C . LEU A 1 196 ? -28.984 -2.229 15.914 1 81.31 196 LEU A C 1
ATOM 1567 O O . LEU A 1 196 ? -28.969 -3.451 16.062 1 81.31 196 LEU A O 1
ATOM 1571 N N . THR A 1 197 ? -29.062 -1.667 14.805 1 82.19 197 THR A N 1
ATOM 1572 C CA . THR A 1 197 ? -29.016 -2.463 13.578 1 82.19 197 THR A CA 1
ATOM 1573 C C . THR A 1 197 ? -27.719 -3.268 13.508 1 82.19 197 THR A C 1
ATOM 1575 O O . THR A 1 197 ? -27.734 -4.434 13.109 1 82.19 197 THR A O 1
ATOM 1578 N N . GLY A 1 198 ? -26.625 -2.623 13.859 1 82.94 198 GLY A N 1
ATOM 1579 C CA . GLY A 1 198 ? -25.359 -3.32 13.883 1 82.94 198 GLY A CA 1
ATOM 1580 C C . GLY A 1 198 ? -25.344 -4.527 14.797 1 82.94 198 GLY A C 1
ATOM 1581 O O . GLY A 1 198 ? -24.875 -5.602 14.414 1 82.94 198 GLY A O 1
ATOM 1582 N N . LEU A 1 199 ? -25.938 -4.305 15.938 1 83.88 199 LEU A N 1
ATOM 1583 C CA . LEU A 1 199 ? -25.984 -5.387 16.922 1 83.88 199 LEU A CA 1
ATOM 1584 C C . LEU A 1 199 ? -26.844 -6.535 16.391 1 83.88 199 LEU A C 1
ATOM 1586 O O . LEU A 1 199 ? -26.453 -7.699 16.484 1 83.88 199 LEU A O 1
ATOM 1590 N N . ILE A 1 200 ? -27.938 -6.227 15.867 1 86.69 200 ILE A N 1
ATOM 1591 C CA . ILE A 1 200 ? -28.859 -7.238 15.359 1 86.69 200 ILE A CA 1
ATOM 1592 C C . ILE A 1 200 ? -28.219 -8 14.203 1 86.69 200 ILE A C 1
ATOM 1594 O O . ILE A 1 200 ? -28.266 -9.234 14.164 1 86.69 200 ILE A O 1
ATOM 1598 N N . CYS A 1 201 ? -27.578 -7.316 13.352 1 87.75 201 CYS A N 1
ATOM 1599 C CA . CYS A 1 201 ? -26.984 -7.926 12.172 1 87.75 201 CYS A CA 1
ATOM 1600 C C . CYS A 1 201 ? -25.812 -8.828 12.562 1 87.75 201 CYS A C 1
ATOM 1602 O O . CYS A 1 201 ? -25.688 -9.945 12.055 1 87.75 201 CYS A O 1
ATOM 1604 N N . ILE A 1 202 ? -25.031 -8.367 13.492 1 85.06 202 ILE A N 1
ATOM 1605 C CA . ILE A 1 202 ? -23.844 -9.133 13.875 1 85.06 202 ILE A CA 1
ATOM 1606 C C . ILE A 1 202 ? -24.266 -10.375 14.656 1 85.06 202 ILE A C 1
ATOM 1608 O O . ILE A 1 202 ? -23.703 -11.453 14.469 1 85.06 202 ILE A O 1
ATOM 1612 N N . LEU A 1 203 ? -25.281 -10.242 15.492 1 87.75 203 LEU A N 1
ATOM 1613 C CA . LEU A 1 203 ? -25.75 -11.383 16.266 1 87.75 203 LEU A CA 1
ATOM 1614 C C . LEU A 1 203 ? -26.453 -12.398 15.375 1 87.75 203 LEU A C 1
ATOM 1616 O O . LEU A 1 203 ? -26.359 -13.602 15.602 1 87.75 203 LEU A O 1
ATOM 1620 N N . SER A 1 204 ? -27.094 -11.922 14.359 1 90.44 204 SER A N 1
ATOM 1621 C CA . SER A 1 204 ? -27.891 -12.805 13.516 1 90.44 204 SER A CA 1
ATOM 1622 C C . SER A 1 204 ? -27.047 -13.406 12.398 1 90.44 204 SER A C 1
ATOM 1624 O O . SER A 1 204 ? -27.219 -14.578 12.047 1 90.44 204 SER A O 1
ATOM 1626 N N . PHE A 1 205 ? -26.125 -12.625 11.883 1 92.25 205 PHE A N 1
ATOM 1627 C CA . PHE A 1 205 ? -25.484 -13.062 10.648 1 92.25 205 PHE A CA 1
ATOM 1628 C C . PHE A 1 205 ? -23.969 -13.094 10.797 1 92.25 205 PHE A C 1
ATOM 1630 O O . PHE A 1 205 ? -23.266 -13.531 9.898 1 92.25 205 PHE A O 1
ATOM 1637 N N . GLY A 1 206 ? -23.469 -12.656 11.93 1 92.12 206 GLY A N 1
ATOM 1638 C CA . GLY A 1 206 ? -22.016 -12.594 12.094 1 92.12 206 GLY A CA 1
ATOM 1639 C C . GLY A 1 206 ? -21.344 -11.625 11.141 1 92.12 206 GLY A C 1
ATOM 1640 O O . GLY A 1 206 ? -21.812 -10.5 10.961 1 92.12 206 GLY A O 1
ATOM 1641 N N . LEU A 1 207 ? -20.266 -12.086 10.523 1 92.19 207 LEU A N 1
ATOM 1642 C CA . LEU A 1 207 ? -19.516 -11.234 9.602 1 92.19 207 LEU A CA 1
ATOM 1643 C C . LEU A 1 207 ? -20.344 -10.93 8.359 1 92.19 207 LEU A C 1
ATOM 1645 O O . LEU A 1 207 ? -20.172 -9.875 7.734 1 92.19 207 LEU A O 1
ATOM 1649 N N . ALA A 1 208 ? -21.203 -11.773 8.062 1 94.44 208 ALA A N 1
ATOM 1650 C CA . ALA A 1 208 ? -22.062 -11.625 6.887 1 94.44 208 ALA A CA 1
ATOM 1651 C C . ALA A 1 208 ? -22.969 -10.406 7.027 1 94.44 208 ALA A C 1
ATOM 1653 O O . ALA A 1 208 ? -23.516 -9.914 6.039 1 94.44 208 ALA A O 1
ATOM 1654 N N . GLY A 1 209 ? -23.156 -9.938 8.227 1 93.31 209 GLY A N 1
ATOM 1655 C CA . GLY A 1 209 ? -24.062 -8.828 8.477 1 93.31 209 GLY A CA 1
ATOM 1656 C C . GLY A 1 209 ? -23.391 -7.477 8.359 1 93.31 209 GLY A C 1
ATOM 1657 O O . GLY A 1 209 ? -24.047 -6.441 8.312 1 93.31 209 GLY A O 1
ATOM 1658 N N . ILE A 1 210 ? -22.109 -7.492 8.195 1 92.81 210 ILE A N 1
ATOM 1659 C CA . ILE A 1 210 ? -21.328 -6.254 8.242 1 92.81 210 ILE A CA 1
ATOM 1660 C C . ILE A 1 210 ? -21.703 -5.367 7.055 1 92.81 210 ILE A C 1
ATOM 1662 O O . ILE A 1 210 ? -21.922 -4.164 7.215 1 92.81 210 ILE A O 1
ATOM 1666 N N . PRO A 1 211 ? -21.797 -5.902 5.859 1 93.5 211 PRO A N 1
ATOM 1667 C CA . PRO A 1 211 ? -22.188 -5.047 4.738 1 93.5 211 PRO A CA 1
ATOM 1668 C C . PRO A 1 211 ? -23.516 -4.34 4.969 1 93.5 211 PRO A C 1
ATOM 1670 O O . PRO A 1 211 ? -23.656 -3.156 4.641 1 93.5 211 PRO A O 1
ATOM 1673 N N . MET A 1 212 ? -24.438 -4.996 5.504 1 90.12 212 MET A N 1
ATOM 1674 C CA . MET A 1 212 ? -25.75 -4.406 5.777 1 90.12 212 MET A CA 1
ATOM 1675 C C . MET A 1 212 ? -25.641 -3.266 6.781 1 90.12 212 MET A C 1
ATOM 1677 O O . MET A 1 212 ? -26.266 -2.219 6.613 1 90.12 212 MET A O 1
ATOM 1681 N N . VAL A 1 213 ? -24.875 -3.488 7.793 1 89.75 213 VAL A N 1
ATOM 1682 C CA . VAL A 1 213 ? -24.672 -2.479 8.828 1 89.75 213 VAL A CA 1
ATOM 1683 C C . VAL A 1 213 ? -24.062 -1.22 8.203 1 89.75 213 VAL A C 1
ATOM 1685 O O . VAL A 1 213 ? -24.516 -0.106 8.484 1 89.75 213 VAL A O 1
ATOM 1688 N N . ILE A 1 214 ? -23.094 -1.415 7.367 1 88.12 214 ILE A N 1
ATOM 1689 C CA . ILE A 1 214 ? -22.391 -0.282 6.781 1 88.12 214 ILE A CA 1
ATOM 1690 C C . ILE A 1 214 ? -23.297 0.448 5.801 1 88.12 214 ILE A C 1
ATOM 1692 O O . ILE A 1 214 ? -23.312 1.68 5.742 1 88.12 214 ILE A O 1
ATOM 1696 N N . ILE A 1 215 ? -24.047 -0.255 5.078 1 87.62 215 ILE A N 1
ATOM 1697 C CA . ILE A 1 215 ? -24.984 0.351 4.141 1 87.62 215 ILE A CA 1
ATOM 1698 C C . ILE A 1 215 ? -26.016 1.188 4.906 1 87.62 215 ILE A C 1
ATOM 1700 O O . ILE A 1 215 ? -26.281 2.334 4.535 1 87.62 215 ILE A O 1
ATOM 1704 N N . VAL A 1 216 ? -26.547 0.644 5.988 1 85.69 216 VAL A N 1
ATOM 1705 C CA . VAL A 1 216 ? -27.516 1.358 6.812 1 85.69 216 VAL A CA 1
ATOM 1706 C C . VAL A 1 216 ? -26.859 2.605 7.41 1 85.69 216 VAL A C 1
ATOM 1708 O O . VAL A 1 216 ? -27.484 3.67 7.461 1 85.69 216 VAL A O 1
ATOM 1711 N N . TYR A 1 217 ? -25.641 2.404 7.816 1 84.5 217 TYR A N 1
ATOM 1712 C CA . TYR A 1 217 ? -24.875 3.518 8.367 1 84.5 217 TYR A CA 1
ATOM 1713 C C . TYR A 1 217 ? -24.75 4.648 7.352 1 84.5 217 TYR A C 1
ATOM 1715 O O . TYR A 1 217 ? -24.969 5.816 7.684 1 84.5 217 TYR A O 1
ATOM 1723 N N . ILE A 1 218 ? -24.453 4.324 6.121 1 82.81 218 ILE A N 1
ATOM 1724 C CA . ILE A 1 218 ? -24.266 5.316 5.066 1 82.81 218 ILE A CA 1
ATOM 1725 C C . ILE A 1 218 ? -25.609 5.977 4.73 1 82.81 218 ILE A C 1
ATOM 1727 O O . ILE A 1 218 ? -25.688 7.203 4.633 1 82.81 218 ILE A O 1
ATOM 1731 N N . VAL A 1 219 ? -26.609 5.203 4.629 1 83.5 219 VAL A N 1
ATOM 1732 C CA . VAL A 1 219 ? -27.938 5.699 4.258 1 83.5 219 VAL A CA 1
ATOM 1733 C C . VAL A 1 219 ? -28.453 6.633 5.344 1 83.5 219 VAL A C 1
ATOM 1735 O O . VAL A 1 219 ? -28.953 7.727 5.047 1 83.5 219 VAL A O 1
ATOM 1738 N N . LEU A 1 220 ? -28.312 6.246 6.605 1 80.62 220 LEU A N 1
ATOM 1739 C CA . LEU A 1 220 ? -28.797 7.059 7.719 1 80.62 220 LEU A CA 1
ATOM 1740 C C . LEU A 1 220 ? -28 8.352 7.832 1 80.62 220 LEU A C 1
ATOM 1742 O O . LEU A 1 220 ? -28.547 9.391 8.211 1 80.62 220 LEU A O 1
ATOM 1746 N N . SER A 1 221 ? -26.719 8.242 7.543 1 77.81 221 SER A N 1
ATOM 1747 C CA . SER A 1 221 ? -25.875 9.43 7.586 1 77.81 221 SER A CA 1
ATOM 1748 C C . SER A 1 221 ? -26.281 10.438 6.523 1 77.81 221 SER A C 1
ATOM 1750 O O . SER A 1 221 ? -26.328 11.641 6.789 1 77.81 221 SER A O 1
ATOM 1752 N N . VAL A 1 222 ? -26.578 9.961 5.379 1 77 222 VAL A N 1
ATOM 1753 C CA . VAL A 1 222 ? -27 10.82 4.277 1 77 222 VAL A CA 1
ATOM 1754 C C . VAL A 1 222 ? -28.359 11.438 4.605 1 77 222 VAL A C 1
ATOM 1756 O O . VAL A 1 222 ? -28.578 12.625 4.367 1 77 222 VAL A O 1
ATOM 1759 N N . LEU A 1 223 ? -29.203 10.656 5.184 1 78.94 223 LEU A N 1
ATOM 1760 C CA . LEU A 1 223 ? -30.531 11.133 5.539 1 78.94 223 LEU A CA 1
ATOM 1761 C C . LEU A 1 223 ? -30.453 12.219 6.613 1 78.94 223 LEU A C 1
ATOM 1763 O O . LEU A 1 223 ? -31.156 13.234 6.531 1 78.94 223 LEU A O 1
ATOM 1767 N N . GLU A 1 224 ? -29.672 11.938 7.605 1 76.31 224 GLU A N 1
ATOM 1768 C CA . GLU A 1 224 ? -29.484 12.93 8.656 1 76.31 224 GLU A CA 1
ATOM 1769 C C . GLU A 1 224 ? -28.906 14.227 8.094 1 76.31 224 GLU A C 1
ATOM 1771 O O . GLU A 1 224 ? -29.312 15.32 8.5 1 76.31 224 GLU A O 1
ATOM 1776 N N . GLY A 1 225 ? -28 14.047 7.195 1 73.62 225 GLY A N 1
ATOM 1777 C CA . GLY A 1 225 ? -27.438 15.219 6.555 1 73.62 225 GLY A CA 1
ATOM 1778 C C . GLY A 1 225 ? -28.453 16.031 5.766 1 73.62 225 GLY A C 1
ATOM 1779 O O . GLY A 1 225 ? -28.422 17.266 5.789 1 73.62 225 GLY A O 1
ATOM 1780 N N . LEU A 1 226 ? -29.328 15.398 5.137 1 75.62 226 LEU A N 1
ATOM 1781 C CA . LEU A 1 226 ? -30.359 16.062 4.352 1 75.62 226 LEU A CA 1
ATOM 1782 C C . LEU A 1 226 ? -31.359 16.766 5.258 1 75.62 226 LEU A C 1
ATOM 1784 O O . LEU A 1 226 ? -31.828 17.859 4.941 1 75.62 226 LEU A O 1
ATOM 1788 N N . ILE A 1 227 ? -31.656 16.125 6.34 1 74.62 227 ILE A N 1
ATOM 1789 C CA . ILE A 1 227 ? -32.625 16.703 7.285 1 74.62 227 ILE A CA 1
ATOM 1790 C C . ILE A 1 227 ? -32.031 17.953 7.926 1 74.62 227 ILE A C 1
ATOM 1792 O O . ILE A 1 227 ? -32.719 18.969 8.07 1 74.62 227 ILE A O 1
ATOM 1796 N N . ASP A 1 228 ? -30.75 17.828 8.32 1 72.75 228 ASP A N 1
ATOM 1797 C CA . ASP A 1 228 ? -30.078 18.969 8.938 1 72.75 228 ASP A CA 1
ATOM 1798 C C . ASP A 1 228 ? -29.969 20.141 7.965 1 72.75 228 ASP A C 1
ATOM 1800 O O . ASP A 1 228 ? -30.125 21.297 8.359 1 72.75 228 ASP A O 1
ATOM 1804 N N . LYS A 1 229 ? -29.703 19.875 6.758 1 69.81 229 LYS A N 1
ATOM 1805 C CA . LYS A 1 229 ? -29.609 20.922 5.746 1 69.81 229 LYS A CA 1
ATOM 1806 C C . LYS A 1 229 ? -30.969 21.609 5.535 1 69.81 229 LYS A C 1
ATOM 1808 O O . LYS A 1 229 ? -31.016 22.812 5.332 1 69.81 229 LYS A O 1
ATOM 1813 N N . ASN A 1 230 ? -31.984 20.859 5.547 1 69 230 ASN A N 1
ATOM 1814 C CA . ASN A 1 230 ? -33.312 21.406 5.371 1 69 230 ASN A CA 1
ATOM 1815 C C . ASN A 1 230 ? -33.75 22.234 6.578 1 69 230 ASN A C 1
ATOM 1817 O O . ASN A 1 230 ? -34.406 23.266 6.426 1 69 230 ASN A O 1
ATOM 1821 N N . ALA A 1 231 ? -33.312 21.797 7.742 1 65.69 231 ALA A N 1
ATOM 1822 C CA . ALA A 1 231 ? -33.625 22.531 8.953 1 65.69 231 ALA A CA 1
ATOM 1823 C C . ALA A 1 231 ? -32.875 23.859 9 1 65.69 231 ALA A C 1
ATOM 1825 O O . ALA A 1 231 ? -33.406 24.859 9.492 1 65.69 231 ALA A O 1
ATOM 1826 N N . ALA A 1 232 ? -31.672 23.828 8.555 1 58.78 232 ALA A N 1
ATOM 1827 C CA . ALA A 1 232 ? -30.875 25.062 8.539 1 58.78 232 ALA A CA 1
ATOM 1828 C C . ALA A 1 232 ? -31.422 26.047 7.523 1 58.78 232 ALA A C 1
ATOM 1830 O O . ALA A 1 232 ? -31.219 27.266 7.648 1 58.78 232 ALA A O 1
ATOM 1831 N N . LYS A 1 233 ? -32.062 25.672 6.609 1 62.66 233 LYS A N 1
ATOM 1832 C CA . LYS A 1 233 ? -32.688 26.547 5.602 1 62.66 233 LYS A CA 1
ATOM 1833 C C . LYS A 1 233 ? -33.969 27.156 6.109 1 62.66 233 LYS A C 1
ATOM 1835 O O . LYS A 1 233 ? -34.438 28.188 5.598 1 62.66 233 LYS A O 1
ATOM 1840 N N . GLU A 1 234 ? -34.531 26.719 7 1 53.41 234 GLU A N 1
ATOM 1841 C CA . GLU A 1 234 ? -35.719 27.328 7.59 1 53.41 234 GLU A CA 1
ATOM 1842 C C . GLU A 1 234 ? -35.375 28.266 8.727 1 53.41 234 GLU A C 1
ATOM 1844 O O . GLU A 1 234 ? -36 29.312 8.891 1 53.41 234 GLU A O 1
ATOM 1849 N N . MET B 1 1 ? -7.766 26.844 -11.672 1 47.12 1 MET B N 1
ATOM 1850 C CA . MET B 1 1 ? -6.688 26.641 -10.703 1 47.12 1 MET B CA 1
ATOM 1851 C C . MET B 1 1 ? -6.648 25.188 -10.242 1 47.12 1 MET B C 1
ATOM 1853 O O . MET B 1 1 ? -5.57 24.609 -10.055 1 47.12 1 MET B O 1
ATOM 1857 N N . THR B 1 2 ? -7.918 24.484 -10.203 1 61.5 2 THR B N 1
ATOM 1858 C CA . THR B 1 2 ? -8.18 23.156 -9.672 1 61.5 2 THR B CA 1
ATOM 1859 C C . THR B 1 2 ? -7.711 22.078 -10.656 1 61.5 2 THR B C 1
ATOM 1861 O O . THR B 1 2 ? -7.133 21.078 -10.242 1 61.5 2 THR B O 1
ATOM 1864 N N . ILE B 1 3 ? -7.598 22.578 -11.906 1 63.75 3 ILE B N 1
ATOM 1865 C CA . ILE B 1 3 ? -7.301 21.594 -12.953 1 63.75 3 ILE B CA 1
ATOM 1866 C C . ILE B 1 3 ? -5.805 21.297 -12.969 1 63.75 3 ILE B C 1
ATOM 1868 O O . ILE B 1 3 ? -5.395 20.156 -13.18 1 63.75 3 ILE B O 1
ATOM 1872 N N . LYS B 1 4 ? -4.992 22.281 -12.711 1 71.44 4 LYS B N 1
ATOM 1873 C CA . LYS B 1 4 ? -3.541 22.141 -12.781 1 71.44 4 LYS B CA 1
ATOM 1874 C C . LYS B 1 4 ? -3.035 21.188 -11.695 1 71.44 4 LYS B C 1
ATOM 1876 O O . LYS B 1 4 ? -2.043 20.484 -11.898 1 71.44 4 LYS B O 1
ATOM 1881 N N . LYS B 1 5 ? -3.771 21.156 -10.719 1 76.12 5 LYS B N 1
ATOM 1882 C CA . LYS B 1 5 ? -3.357 20.297 -9.617 1 76.12 5 LYS B CA 1
ATOM 1883 C C . LYS B 1 5 ? -3.727 18.844 -9.891 1 76.12 5 LYS B C 1
ATOM 1885 O O . LYS B 1 5 ? -3.184 17.922 -9.266 1 76.12 5 LYS B O 1
ATOM 1890 N N . HIS B 1 6 ? -4.5 18.672 -10.844 1 87.38 6 HIS B N 1
ATOM 1891 C CA . HIS B 1 6 ? -5.008 17.344 -11.125 1 87.38 6 HIS B CA 1
ATOM 1892 C C . HIS B 1 6 ? -4.004 16.531 -11.938 1 87.38 6 HIS B C 1
ATOM 1894 O O . HIS B 1 6 ? -4.008 15.297 -11.883 1 87.38 6 HIS B O 1
ATOM 1900 N N . ILE B 1 7 ? -3.115 17.172 -12.555 1 89.12 7 ILE B N 1
ATOM 1901 C CA . ILE B 1 7 ? -2.191 16.484 -13.438 1 89.12 7 ILE B CA 1
ATOM 1902 C C . ILE B 1 7 ? -1.169 15.703 -12.609 1 89.12 7 ILE B C 1
ATOM 1904 O O . ILE B 1 7 ? -1.028 14.492 -12.766 1 89.12 7 ILE B O 1
ATOM 1908 N N . PRO B 1 8 ? -0.522 16.406 -11.727 1 90.38 8 PRO B N 1
ATOM 1909 C CA . PRO B 1 8 ? 0.426 15.648 -10.898 1 90.38 8 PRO B CA 1
ATOM 1910 C C . PRO B 1 8 ? -0.243 14.531 -10.102 1 90.38 8 PRO B C 1
ATOM 1912 O O . PRO B 1 8 ? 0.323 13.445 -9.969 1 90.38 8 PRO B O 1
ATOM 1915 N N . ASN B 1 9 ? -1.409 14.789 -9.656 1 92.94 9 ASN B N 1
ATOM 1916 C CA . ASN B 1 9 ? -2.127 13.781 -8.883 1 92.94 9 ASN B CA 1
ATOM 1917 C C . ASN B 1 9 ? -2.488 12.57 -9.734 1 92.94 9 ASN B C 1
ATOM 1919 O O . ASN B 1 9 ? -2.494 11.438 -9.25 1 92.94 9 ASN B O 1
ATOM 1923 N N . THR B 1 10 ? -2.818 12.852 -10.93 1 95.12 10 THR B N 1
ATOM 1924 C CA . THR B 1 10 ? -3.119 11.758 -11.844 1 95.12 10 THR B CA 1
ATOM 1925 C C . THR B 1 10 ? -1.885 10.891 -12.078 1 95.12 10 THR B C 1
ATOM 1927 O O . THR B 1 10 ? -1.977 9.664 -12.094 1 95.12 10 THR B O 1
ATOM 1930 N N . LEU B 1 11 ? -0.771 11.477 -12.25 1 96.12 11 LEU B N 1
ATOM 1931 C CA . LEU B 1 11 ? 0.477 10.742 -12.438 1 96.12 11 LEU B CA 1
ATOM 1932 C C . LEU B 1 11 ? 0.806 9.906 -11.211 1 96.12 11 LEU B C 1
ATOM 1934 O O . LEU B 1 11 ? 1.229 8.75 -11.336 1 96.12 11 LEU B O 1
ATOM 1938 N N . THR B 1 12 ? 0.594 10.508 -10.07 1 97.19 12 THR B N 1
ATOM 1939 C CA . THR B 1 12 ? 0.814 9.781 -8.828 1 97.19 12 THR B CA 1
ATOM 1940 C C . THR B 1 12 ? -0.136 8.594 -8.719 1 97.19 12 THR B C 1
ATOM 1942 O O . THR B 1 12 ? 0.257 7.516 -8.266 1 97.19 12 THR B O 1
ATOM 1945 N N . SER B 1 13 ? -1.394 8.828 -9.125 1 97.88 13 SER B N 1
ATOM 1946 C CA . SER B 1 13 ? -2.363 7.734 -9.125 1 97.88 13 SER B CA 1
ATOM 1947 C C . SER B 1 13 ? -1.94 6.621 -10.078 1 97.88 13 SER B C 1
ATOM 1949 O O . SER B 1 13 ? -2.18 5.441 -9.805 1 97.88 13 SER B O 1
ATOM 1951 N N . LEU B 1 14 ? -1.348 6.996 -11.156 1 98.38 14 LEU B N 1
ATOM 1952 C CA . LEU B 1 14 ? -0.841 6 -12.094 1 98.38 14 LEU B CA 1
ATOM 1953 C C . LEU B 1 14 ? 0.322 5.223 -11.492 1 98.38 14 LEU B C 1
ATOM 1955 O O . LEU B 1 14 ? 0.486 4.031 -11.766 1 98.38 14 LEU B O 1
ATOM 1959 N N . ASN B 1 15 ? 1.186 5.895 -10.719 1 98.5 15 ASN B N 1
ATOM 1960 C CA . ASN B 1 15 ? 2.215 5.211 -9.938 1 98.5 15 ASN B CA 1
ATOM 1961 C C . ASN B 1 15 ? 1.614 4.137 -9.039 1 98.5 15 ASN B C 1
ATOM 1963 O O . ASN B 1 15 ? 2.057 2.986 -9.055 1 98.5 15 ASN B O 1
ATOM 1967 N N . LEU B 1 16 ? 0.575 4.496 -8.328 1 98.81 16 LEU B N 1
ATOM 1968 C CA . LEU B 1 16 ? -0.11 3.568 -7.434 1 98.81 16 LEU B CA 1
ATOM 1969 C C . LEU B 1 16 ? -0.71 2.404 -8.219 1 98.81 16 LEU B C 1
ATOM 1971 O O . LEU B 1 16 ? -0.597 1.248 -7.801 1 98.81 16 LEU B O 1
ATOM 1975 N N . LEU B 1 17 ? -1.325 2.734 -9.312 1 98.81 17 LEU B N 1
ATOM 1976 C CA . LEU B 1 17 ? -1.926 1.718 -10.172 1 98.81 17 LEU B CA 1
ATOM 1977 C C . LEU B 1 17 ? -0.874 0.728 -10.664 1 98.81 17 LEU B C 1
ATOM 1979 O O . LEU B 1 17 ? -1.105 -0.483 -10.656 1 98.81 17 LEU B O 1
ATOM 1983 N N . ALA B 1 18 ? 0.256 1.221 -11.102 1 98.81 18 ALA B N 1
ATOM 1984 C CA . ALA B 1 18 ? 1.354 0.361 -11.531 1 98.81 18 ALA B CA 1
ATOM 1985 C C . ALA B 1 18 ? 1.781 -0.587 -10.414 1 98.81 18 ALA B C 1
ATOM 1987 O O . ALA B 1 18 ? 2.057 -1.764 -10.664 1 98.81 18 ALA B O 1
ATOM 1988 N N . GLY B 1 19 ? 1.84 -0.044 -9.219 1 98.88 19 GLY B N 1
ATOM 1989 C CA . GLY B 1 19 ? 2.18 -0.873 -8.078 1 98.88 19 GLY B CA 1
ATOM 1990 C C . GLY B 1 19 ? 1.203 -2.014 -7.855 1 98.88 19 GLY B C 1
ATOM 1991 O O . GLY B 1 19 ? 1.613 -3.152 -7.625 1 98.88 19 GLY B O 1
ATOM 1992 N N . MET B 1 20 ? -0.097 -1.753 -7.938 1 98.88 20 MET B N 1
ATOM 1993 C CA . MET B 1 20 ? -1.114 -2.777 -7.727 1 98.88 20 MET B CA 1
ATOM 1994 C C . MET B 1 20 ? -1.089 -3.812 -8.844 1 98.88 20 MET B C 1
ATOM 1996 O O . MET B 1 20 ? -1.217 -5.012 -8.594 1 98.88 20 MET B O 1
ATOM 2000 N N . PHE B 1 21 ? -0.874 -3.348 -10.094 1 98.88 21 PHE B N 1
ATOM 2001 C CA . PHE B 1 21 ? -0.667 -4.285 -11.195 1 98.88 21 PHE B CA 1
ATOM 2002 C C . PHE B 1 21 ? 0.536 -5.18 -10.922 1 98.88 21 PHE B C 1
ATOM 2004 O O . PHE B 1 21 ? 0.471 -6.395 -11.125 1 98.88 21 PHE B O 1
ATOM 2011 N N . GLY B 1 22 ? 1.591 -4.539 -10.484 1 98.88 22 GLY B N 1
ATOM 2012 C CA . GLY B 1 22 ? 2.809 -5.281 -10.203 1 98.88 22 GLY B CA 1
ATOM 2013 C C . GLY B 1 22 ? 2.617 -6.367 -9.156 1 98.88 22 GLY B C 1
ATOM 2014 O O . GLY B 1 22 ? 3.113 -7.484 -9.312 1 98.88 22 GLY B O 1
ATOM 2015 N N . ILE B 1 23 ? 1.906 -6.043 -8.086 1 98.88 23 ILE B N 1
ATOM 2016 C CA . ILE B 1 23 ? 1.642 -7.012 -7.031 1 98.88 23 ILE B CA 1
ATOM 2017 C C . ILE B 1 23 ? 0.916 -8.227 -7.609 1 98.88 23 ILE B C 1
ATOM 2019 O O . ILE B 1 23 ? 1.292 -9.367 -7.34 1 98.88 23 ILE B O 1
ATOM 2023 N N . PHE B 1 24 ? -0.089 -8 -8.438 1 98.88 24 PHE B N 1
ATOM 2024 C CA . PHE B 1 24 ? -0.863 -9.078 -9.039 1 98.88 24 PHE B CA 1
ATOM 2025 C C . PHE B 1 24 ? 0.022 -9.961 -9.914 1 98.88 24 PHE B C 1
ATOM 2027 O O . PHE B 1 24 ? 0.091 -11.172 -9.711 1 98.88 24 PHE B O 1
ATOM 2034 N N . TYR B 1 25 ? 0.766 -9.375 -10.859 1 98.75 25 TYR B N 1
ATOM 2035 C CA . TYR B 1 25 ? 1.537 -10.156 -11.82 1 98.75 25 TYR B CA 1
ATOM 2036 C C . TYR B 1 25 ? 2.672 -10.898 -11.133 1 98.75 25 TYR B C 1
ATOM 2038 O O . TYR B 1 25 ? 2.971 -12.047 -11.477 1 98.75 25 TYR B O 1
ATOM 2046 N N . VAL B 1 26 ? 3.266 -10.258 -10.164 1 98.81 26 VAL B N 1
ATOM 2047 C CA . VAL B 1 26 ? 4.352 -10.906 -9.438 1 98.81 26 VAL B CA 1
ATOM 2048 C C . VAL B 1 26 ? 3.82 -12.141 -8.703 1 98.81 26 VAL B C 1
ATOM 2050 O O . VAL B 1 26 ? 4.438 -13.211 -8.742 1 98.81 26 VAL B O 1
ATOM 2053 N N . LEU B 1 27 ? 2.666 -12.062 -8.102 1 98.31 27 LEU B N 1
ATOM 2054 C CA . LEU B 1 27 ? 2.113 -13.172 -7.336 1 98.31 27 LEU B CA 1
ATOM 2055 C C . LEU B 1 27 ? 1.583 -14.266 -8.258 1 98.31 27 LEU B C 1
ATOM 2057 O O . LEU B 1 27 ? 1.385 -15.406 -7.836 1 98.31 27 LEU B O 1
ATOM 2061 N N . GLU B 1 28 ? 1.376 -13.914 -9.547 1 97.25 28 GLU B N 1
ATOM 2062 C CA . GLU B 1 28 ? 1.025 -14.898 -10.57 1 97.25 28 GLU B CA 1
ATOM 2063 C C . GLU B 1 28 ? 2.266 -15.609 -11.094 1 97.25 28 GLU B C 1
ATOM 2065 O O . GLU B 1 28 ? 2.164 -16.5 -11.953 1 97.25 28 GLU B O 1
ATOM 2070 N N . GLY B 1 29 ? 3.379 -15.18 -10.656 1 96.81 29 GLY B N 1
ATOM 2071 C CA . GLY B 1 29 ? 4.617 -15.82 -11.062 1 96.81 29 GLY B CA 1
ATOM 2072 C C . GLY B 1 29 ? 5.367 -15.055 -12.133 1 96.81 29 GLY B C 1
ATOM 2073 O O . GLY B 1 29 ? 6.441 -15.477 -12.57 1 96.81 29 GLY B O 1
ATOM 2074 N N . GLU B 1 30 ? 4.836 -13.914 -12.57 1 97.94 30 GLU B N 1
ATOM 2075 C CA . GLU B 1 30 ? 5.473 -13.094 -13.586 1 97.94 30 GLU B CA 1
ATOM 2076 C C . GLU B 1 30 ? 6.391 -12.047 -12.961 1 97.94 30 GLU B C 1
ATOM 2078 O O . GLU B 1 30 ? 6.094 -10.852 -12.992 1 97.94 30 GLU B O 1
ATOM 2083 N N . LEU B 1 31 ? 7.531 -12.484 -12.516 1 97.94 31 LEU B N 1
ATOM 2084 C CA . LEU B 1 31 ? 8.438 -11.688 -11.703 1 97.94 31 LEU B CA 1
ATOM 2085 C C . LEU B 1 31 ? 8.961 -10.484 -12.492 1 97.94 31 LEU B C 1
ATOM 2087 O O . LEU B 1 31 ? 9.18 -9.414 -11.922 1 97.94 31 LEU B O 1
ATOM 2091 N N . PHE B 1 32 ? 9.117 -10.656 -13.82 1 98.12 32 PHE B N 1
ATOM 2092 C CA . PHE B 1 32 ? 9.719 -9.609 -14.641 1 98.12 32 PHE B CA 1
ATOM 2093 C C . PHE B 1 32 ? 8.82 -8.383 -14.703 1 98.12 32 PHE B C 1
ATOM 2095 O O . PHE B 1 32 ? 9.305 -7.254 -14.828 1 98.12 32 PHE B O 1
ATOM 2102 N N . TYR B 1 33 ? 7.535 -8.625 -14.562 1 98.25 33 TYR B N 1
ATOM 2103 C CA . TYR B 1 33 ? 6.59 -7.516 -14.578 1 98.25 33 TYR B CA 1
ATOM 2104 C C . TYR B 1 33 ? 6.812 -6.594 -13.383 1 98.25 33 TYR B C 1
ATOM 2106 O O . TYR B 1 33 ? 6.512 -5.402 -13.445 1 98.25 33 TYR B O 1
ATOM 2114 N N . GLY B 1 34 ? 7.355 -7.199 -12.234 1 98.25 34 GLY B N 1
ATOM 2115 C CA . GLY B 1 34 ? 7.695 -6.352 -11.102 1 98.25 34 GLY B CA 1
ATOM 2116 C C . GLY B 1 34 ? 8.656 -5.234 -11.461 1 98.25 34 GLY B C 1
ATOM 2117 O O . GLY B 1 34 ? 8.43 -4.078 -11.102 1 98.25 34 GLY B O 1
ATOM 2118 N N . ALA B 1 35 ? 9.68 -5.586 -12.203 1 97.94 35 ALA B N 1
ATOM 2119 C CA . ALA B 1 35 ? 10.688 -4.605 -12.602 1 97.94 35 ALA B CA 1
ATOM 2120 C C . ALA B 1 35 ? 10.109 -3.59 -13.578 1 97.94 35 ALA B C 1
ATOM 2122 O O . ALA B 1 35 ? 10.32 -2.383 -13.43 1 97.94 35 ALA B O 1
ATOM 2123 N N . TYR B 1 36 ? 9.375 -4.078 -14.609 1 98.5 36 TYR B N 1
ATOM 2124 C CA . TYR B 1 36 ? 8.789 -3.199 -15.617 1 98.5 36 TYR B CA 1
ATOM 2125 C C . TYR B 1 36 ? 7.848 -2.188 -14.969 1 98.5 36 TYR B C 1
ATOM 2127 O O . TYR B 1 36 ? 7.887 -0.999 -15.297 1 98.5 36 TYR B O 1
ATOM 2135 N N . LEU B 1 37 ? 7.027 -2.654 -14.07 1 98.75 37 LEU B N 1
ATOM 2136 C CA . LEU B 1 37 ? 6.012 -1.794 -13.484 1 98.75 37 LEU B CA 1
ATOM 2137 C C . LEU B 1 37 ? 6.629 -0.851 -12.453 1 98.75 37 LEU B C 1
ATOM 2139 O O . LEU B 1 37 ? 6.172 0.283 -12.297 1 98.75 37 LEU B O 1
ATOM 2143 N N . ILE B 1 38 ? 7.684 -1.314 -11.75 1 98.62 38 ILE B N 1
ATOM 2144 C CA . ILE B 1 38 ? 8.391 -0.421 -10.844 1 98.62 38 ILE B CA 1
ATOM 2145 C C . ILE B 1 38 ? 9.094 0.678 -11.641 1 98.62 38 ILE B C 1
ATOM 2147 O O . ILE B 1 38 ? 9.086 1.844 -11.242 1 98.62 38 ILE B O 1
ATOM 2151 N N . LEU B 1 39 ? 9.68 0.306 -12.781 1 97.5 39 LEU B N 1
ATOM 2152 C CA . LEU B 1 39 ? 10.305 1.298 -13.648 1 97.5 39 LEU B CA 1
ATOM 2153 C C . LEU B 1 39 ? 9.273 2.297 -14.164 1 97.5 39 LEU B C 1
ATOM 2155 O O . LEU B 1 39 ? 9.523 3.506 -14.172 1 97.5 39 LEU B O 1
ATOM 2159 N N . LEU B 1 40 ? 8.195 1.788 -14.609 1 98.44 40 LEU B N 1
ATOM 2160 C CA . LEU B 1 40 ? 7.113 2.652 -15.078 1 98.44 40 LEU B CA 1
ATOM 2161 C C . LEU B 1 40 ? 6.652 3.59 -13.961 1 98.44 40 LEU B C 1
ATOM 2163 O O . LEU B 1 40 ? 6.445 4.781 -14.195 1 98.44 40 LEU B O 1
ATOM 2167 N N . ALA B 1 41 ? 6.465 3.035 -12.805 1 98.5 41 ALA B N 1
ATOM 2168 C CA . ALA B 1 41 ? 6.035 3.82 -11.648 1 98.5 41 ALA B CA 1
ATOM 2169 C C . ALA B 1 41 ? 7.062 4.895 -11.305 1 98.5 41 ALA B C 1
ATOM 2171 O O . ALA B 1 41 ? 6.699 6.016 -10.938 1 98.5 41 ALA B O 1
ATOM 2172 N N . ALA B 1 42 ? 8.328 4.477 -11.359 1 96.12 42 ALA B N 1
ATOM 2173 C CA . ALA B 1 42 ? 9.391 5.449 -11.109 1 96.12 42 ALA B CA 1
ATOM 2174 C C . ALA B 1 42 ? 9.32 6.609 -12.094 1 96.12 42 ALA B C 1
ATOM 2176 O O . ALA B 1 42 ? 9.562 7.762 -11.719 1 96.12 42 ALA B O 1
ATOM 2177 N N . ALA B 1 43 ? 9 6.305 -13.312 1 96.88 43 ALA B N 1
ATOM 2178 C CA . ALA B 1 43 ? 8.828 7.348 -14.32 1 96.88 43 ALA B CA 1
ATOM 2179 C C . ALA B 1 43 ? 7.664 8.273 -13.961 1 96.88 43 ALA B C 1
ATOM 2181 O O . ALA B 1 43 ? 7.789 9.492 -14.047 1 96.88 43 ALA B O 1
ATOM 2182 N N . PHE B 1 44 ? 6.527 7.719 -13.555 1 97.31 44 PHE B N 1
ATOM 2183 C CA . PHE B 1 44 ? 5.379 8.516 -13.141 1 97.31 44 PHE B CA 1
ATOM 2184 C C . PHE B 1 44 ? 5.727 9.383 -11.93 1 97.31 44 PHE B C 1
ATOM 2186 O O . PHE B 1 44 ? 5.301 10.531 -11.844 1 97.31 44 PHE B O 1
ATOM 2193 N N . ASP B 1 45 ? 6.43 8.734 -11.039 1 94.75 45 ASP B N 1
ATOM 2194 C CA . ASP B 1 45 ? 6.852 9.43 -9.828 1 94.75 45 ASP B CA 1
ATOM 2195 C C . ASP B 1 45 ? 7.719 10.641 -10.156 1 94.75 45 ASP B C 1
ATOM 2197 O O . ASP B 1 45 ? 7.504 11.727 -9.625 1 94.75 45 ASP B O 1
ATOM 2201 N N . PHE B 1 46 ? 8.664 10.414 -11.055 1 91.62 46 PHE B N 1
ATOM 2202 C CA . PHE B 1 46 ? 9.555 11.484 -11.5 1 91.62 46 PHE B CA 1
ATOM 2203 C C . PHE B 1 46 ? 8.773 12.578 -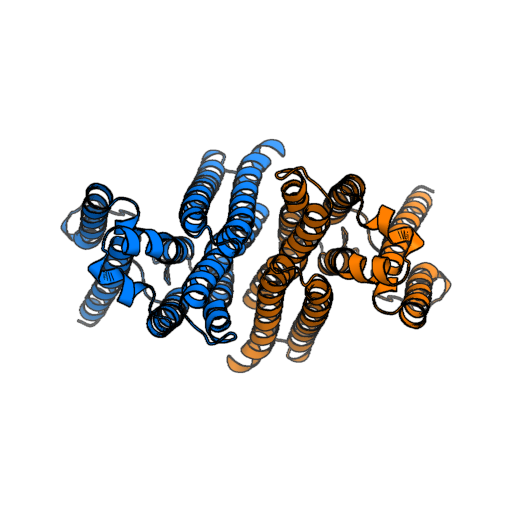12.219 1 91.62 46 PHE B C 1
ATOM 2205 O O . PHE B 1 46 ? 8.992 13.766 -11.984 1 91.62 46 PHE B O 1
ATOM 2212 N N . LEU B 1 47 ? 7.867 12.172 -13.031 1 93.31 47 LEU B N 1
ATOM 2213 C CA . LEU B 1 47 ? 7.09 13.109 -13.836 1 93.31 47 LEU B CA 1
ATOM 2214 C C . LEU B 1 47 ? 6.148 13.93 -12.953 1 93.31 47 LEU B C 1
ATOM 2216 O O . LEU B 1 47 ? 5.953 15.117 -13.195 1 93.31 47 LEU B O 1
ATOM 2220 N N . ASP B 1 48 ? 5.559 13.266 -11.992 1 91.62 48 ASP B N 1
ATOM 2221 C CA . ASP B 1 48 ? 4.617 14.016 -11.156 1 91.62 48 ASP B CA 1
ATOM 2222 C C . ASP B 1 48 ? 5.332 15.078 -10.336 1 91.62 48 ASP B C 1
ATOM 2224 O O . ASP B 1 48 ? 4.82 16.188 -10.164 1 91.62 48 ASP B O 1
ATOM 2228 N N . GLY B 1 49 ? 6.555 14.734 -9.867 1 87.69 49 GLY B N 1
ATOM 2229 C CA . GLY B 1 49 ? 7.363 15.742 -9.203 1 87.69 49 GLY B CA 1
ATOM 2230 C C . GLY B 1 49 ? 7.781 16.875 -10.125 1 87.69 49 GLY B C 1
ATOM 2231 O O . GLY B 1 49 ? 7.703 18.047 -9.75 1 87.69 49 GLY B O 1
ATOM 2232 N N . PHE B 1 50 ? 8.156 16.516 -11.312 1 86.94 50 PHE B N 1
ATOM 2233 C CA . PHE B 1 50 ? 8.609 17.469 -12.312 1 86.94 50 PHE B CA 1
ATOM 2234 C C . PHE B 1 50 ? 7.48 18.406 -12.703 1 86.94 50 PHE B C 1
ATOM 2236 O O . PHE B 1 50 ? 7.668 19.625 -12.734 1 86.94 50 PHE B O 1
ATOM 2243 N N . VAL B 1 51 ? 6.363 17.812 -12.953 1 86.94 51 VAL B N 1
ATOM 2244 C CA . VAL B 1 51 ? 5.203 18.578 -13.383 1 86.94 51 VAL B CA 1
ATOM 2245 C C . VAL B 1 51 ? 4.746 19.5 -12.25 1 86.94 51 VAL B C 1
ATOM 2247 O O . VAL B 1 51 ? 4.383 20.641 -12.477 1 86.94 51 VAL B O 1
ATOM 2250 N N . ALA B 1 52 ? 4.762 19.016 -11.039 1 83.62 52 ALA B N 1
ATOM 2251 C CA . ALA B 1 52 ? 4.383 19.828 -9.891 1 83.62 52 ALA B CA 1
ATOM 2252 C C . ALA B 1 52 ? 5.301 21.047 -9.75 1 83.62 52 ALA B C 1
ATOM 2254 O O . ALA B 1 52 ? 4.836 22.141 -9.445 1 83.62 52 ALA B O 1
ATOM 2255 N N . ARG B 1 53 ? 6.586 20.859 -10.039 1 82.5 53 ARG B N 1
ATOM 2256 C CA . ARG B 1 53 ? 7.566 21.938 -9.977 1 82.5 53 ARG B CA 1
ATOM 2257 C C . ARG B 1 53 ? 7.379 22.922 -11.133 1 82.5 53 ARG B C 1
ATOM 2259 O O . ARG B 1 53 ? 7.406 24.141 -10.938 1 82.5 53 ARG B O 1
ATOM 2266 N N . MET B 1 54 ? 7.156 22.406 -12.258 1 85.5 54 MET B N 1
ATOM 2267 C CA . MET B 1 54 ? 7.008 23.219 -13.461 1 85.5 54 MET B CA 1
ATOM 2268 C C . MET B 1 54 ? 5.758 24.078 -13.383 1 85.5 54 MET B C 1
ATOM 2270 O O . MET B 1 54 ? 5.773 25.234 -13.797 1 85.5 54 MET B O 1
ATOM 2274 N N . LEU B 1 55 ? 4.723 23.438 -12.836 1 84.56 55 LEU B N 1
ATOM 2275 C CA . LEU B 1 55 ? 3.457 24.156 -12.758 1 84.56 55 LEU B CA 1
ATOM 2276 C C . LEU B 1 55 ? 3.373 24.969 -11.469 1 84.56 55 LEU B C 1
ATOM 2278 O O . LEU B 1 55 ? 2.4 25.703 -11.25 1 84.56 55 LEU B O 1
ATOM 2282 N N . ARG B 1 56 ? 4.402 24.812 -10.648 1 80 56 ARG B N 1
ATOM 2283 C CA . ARG B 1 56 ? 4.465 25.516 -9.367 1 80 56 ARG B CA 1
ATOM 2284 C C . ARG B 1 56 ? 3.24 25.203 -8.516 1 80 56 ARG B C 1
ATOM 2286 O O . ARG B 1 56 ? 2.627 26.109 -7.953 1 80 56 ARG B O 1
ATOM 2293 N N . VAL B 1 57 ? 2.738 24.062 -8.594 1 73.75 57 VAL B N 1
ATOM 2294 C CA . VAL B 1 57 ? 1.563 23.641 -7.84 1 73.75 57 VAL B CA 1
ATOM 2295 C C . VAL B 1 57 ? 1.97 22.625 -6.781 1 73.75 57 VAL B C 1
ATOM 2297 O O . VAL B 1 57 ? 1.426 21.516 -6.738 1 73.75 57 VAL B O 1
ATOM 2300 N N . HIS B 1 58 ? 2.912 22.984 -5.977 1 74.5 58 HIS B N 1
ATOM 2301 C CA . HIS B 1 58 ? 3.25 22.094 -4.871 1 74.5 58 HIS B CA 1
ATOM 2302 C C . HIS B 1 58 ? 2.193 22.156 -3.775 1 74.5 58 HIS B C 1
ATOM 2304 O O . HIS B 1 58 ? 1.923 23.219 -3.223 1 74.5 58 HIS B O 1
ATOM 2310 N N . SER B 1 59 ? 1.376 21 -3.762 1 82.5 59 SER B N 1
ATOM 2311 C CA . SER B 1 59 ? 0.337 20.953 -2.738 1 82.5 59 SER B CA 1
ATOM 2312 C C . SER B 1 59 ? 0.641 19.891 -1.685 1 82.5 59 SER B C 1
ATOM 2314 O O . SER B 1 59 ? 1.312 18.906 -1.972 1 82.5 59 SER B O 1
ATOM 2316 N N . GLU B 1 60 ? 0.245 20.172 -0.539 1 85.56 60 GLU B N 1
ATOM 2317 C CA . GLU B 1 60 ? 0.4 19.234 0.571 1 85.56 60 GLU B CA 1
ATOM 2318 C C . GLU B 1 60 ? -0.315 17.922 0.286 1 85.56 60 GLU B C 1
ATOM 2320 O O . GLU B 1 60 ? 0.181 16.844 0.642 1 85.56 60 GLU B O 1
ATOM 2325 N N . ILE B 1 61 ? -1.412 18.016 -0.358 1 88.12 61 ILE B N 1
ATOM 2326 C CA . ILE B 1 61 ? -2.176 16.828 -0.701 1 88.12 61 ILE B CA 1
ATOM 2327 C C . ILE B 1 61 ? -1.357 15.945 -1.641 1 88.12 61 ILE B C 1
ATOM 2329 O O . ILE B 1 61 ? -1.341 14.719 -1.494 1 88.12 61 ILE B O 1
ATOM 2333 N N . GLY B 1 62 ? -0.757 16.609 -2.588 1 91.38 62 GLY B N 1
ATOM 2334 C CA . GLY B 1 62 ? 0.075 15.867 -3.521 1 91.38 62 GLY B CA 1
ATOM 2335 C C . GLY B 1 62 ? 1.229 15.148 -2.854 1 91.38 62 GLY B C 1
ATOM 2336 O O . GLY B 1 62 ? 1.556 14.016 -3.217 1 91.38 62 GLY B O 1
ATOM 2337 N N . LYS B 1 63 ? 1.818 15.766 -1.922 1 90.38 63 LYS B N 1
ATOM 2338 C CA . LYS B 1 63 ? 2.92 15.164 -1.176 1 90.38 63 LYS B CA 1
ATOM 2339 C C . LYS B 1 63 ? 2.457 13.93 -0.415 1 90.38 63 LYS B C 1
ATOM 2341 O O . LYS B 1 63 ? 3.133 12.898 -0.429 1 90.38 63 LYS B O 1
ATOM 2346 N N . GLU B 1 64 ? 1.312 14.055 0.216 1 93.69 64 GLU B N 1
ATOM 2347 C CA . GLU B 1 64 ? 0.738 12.922 0.936 1 93.69 64 GLU B CA 1
ATOM 2348 C C . GLU B 1 64 ? 0.412 11.773 -0.013 1 93.69 64 GLU B C 1
ATOM 2350 O O . GLU B 1 64 ? 0.738 10.617 0.267 1 93.69 64 GLU B O 1
ATOM 2355 N N . LEU B 1 65 ? -0.214 12.164 -1.06 1 96.19 65 LEU B N 1
ATOM 2356 C CA . LEU B 1 65 ? -0.606 11.164 -2.047 1 96.19 65 LEU B CA 1
ATOM 2357 C C . LEU B 1 65 ? 0.617 10.445 -2.611 1 96.19 65 LEU B C 1
ATOM 2359 O O . LEU B 1 65 ? 0.59 9.234 -2.818 1 96.19 65 LEU B O 1
ATOM 2363 N N . ASP B 1 66 ? 1.646 11.227 -2.842 1 95.75 66 ASP B N 1
ATOM 2364 C CA . ASP B 1 66 ? 2.896 10.695 -3.375 1 95.75 66 ASP B CA 1
ATOM 2365 C C . ASP B 1 66 ? 3.492 9.648 -2.436 1 95.75 66 ASP B C 1
ATOM 2367 O O . ASP B 1 66 ? 3.887 8.57 -2.873 1 95.75 66 ASP B O 1
ATOM 2371 N N . SER B 1 67 ? 3.51 9.922 -1.233 1 96.81 67 SER B N 1
ATOM 2372 C CA . SER B 1 67 ? 4.055 9.016 -0.233 1 96.81 67 SER B CA 1
ATOM 2373 C C . SER B 1 67 ? 3.24 7.727 -0.152 1 96.81 67 SER B C 1
ATOM 2375 O O . SER B 1 67 ? 3.801 6.637 -0.028 1 96.81 67 SER B O 1
ATOM 2377 N N . LEU B 1 68 ? 1.942 7.855 -0.203 1 98.38 68 LEU B N 1
ATOM 2378 C CA . LEU B 1 68 ? 1.047 6.707 -0.159 1 98.38 68 LEU B CA 1
ATOM 2379 C C . LEU B 1 68 ? 1.281 5.789 -1.354 1 98.38 68 LEU B C 1
ATOM 2381 O O . LEU B 1 68 ? 1.426 4.574 -1.192 1 98.38 68 LEU B O 1
ATOM 2385 N N . ALA B 1 69 ? 1.347 6.418 -2.471 1 98.62 69 ALA B N 1
ATOM 2386 C CA . ALA B 1 69 ? 1.592 5.652 -3.689 1 98.62 69 ALA B CA 1
ATOM 2387 C C . ALA B 1 69 ? 2.959 4.973 -3.646 1 98.62 69 ALA B C 1
ATOM 2389 O O . ALA B 1 69 ? 3.09 3.803 -4.012 1 98.62 69 ALA B O 1
ATOM 2390 N N . ASP B 1 70 ? 3.936 5.715 -3.17 1 98.31 70 ASP B N 1
ATOM 2391 C CA . ASP B 1 70 ? 5.309 5.215 -3.113 1 98.31 70 ASP B CA 1
ATOM 2392 C C . ASP B 1 70 ? 5.406 3.973 -2.232 1 98.31 70 ASP B C 1
ATOM 2394 O O . ASP B 1 70 ? 6.188 3.062 -2.518 1 98.31 70 ASP B O 1
ATOM 2398 N N . LEU B 1 71 ? 4.656 3.912 -1.188 1 98.75 71 LEU B N 1
ATOM 2399 C CA . LEU B 1 71 ? 4.734 2.742 -0.319 1 98.75 71 LEU B CA 1
ATOM 2400 C C . LEU B 1 71 ? 4.273 1.488 -1.052 1 98.75 71 LEU B C 1
ATOM 2402 O O . LEU B 1 71 ? 4.914 0.44 -0.964 1 98.75 71 LEU B O 1
ATOM 2406 N N . VAL B 1 72 ? 3.182 1.576 -1.716 1 98.94 72 VAL B N 1
ATOM 2407 C CA . VAL B 1 72 ? 2.621 0.409 -2.391 1 98.94 72 VAL B CA 1
ATOM 2408 C C . VAL B 1 72 ? 3.57 -0.055 -3.492 1 98.94 72 VAL B C 1
ATOM 2410 O O . VAL B 1 72 ? 3.873 -1.246 -3.6 1 98.94 72 VAL B O 1
ATOM 2413 N N . THR B 1 73 ? 4.082 0.897 -4.242 1 98.88 73 THR B N 1
ATOM 2414 C CA . THR B 1 73 ? 4.84 0.565 -5.445 1 98.88 73 THR B CA 1
ATOM 2415 C C . THR B 1 73 ? 6.289 0.238 -5.098 1 98.88 73 THR B C 1
ATOM 2417 O O . THR B 1 73 ? 6.867 -0.708 -5.637 1 98.88 73 THR B O 1
ATOM 2420 N N . PHE B 1 74 ? 6.863 1.026 -4.215 1 98.62 74 PHE B N 1
ATOM 2421 C CA . PHE B 1 74 ? 8.297 0.904 -3.992 1 98.62 74 PHE B CA 1
ATOM 2422 C C . PHE B 1 74 ? 8.586 0.226 -2.656 1 98.62 74 PHE B C 1
ATOM 2424 O O . PHE B 1 74 ? 9.742 -0.045 -2.326 1 98.62 74 PHE B O 1
ATOM 2431 N N . GLY B 1 75 ? 7.617 -0.077 -1.889 1 98.69 75 GLY B N 1
ATOM 2432 C CA . GLY B 1 75 ? 7.781 -0.785 -0.629 1 98.69 75 GLY B CA 1
ATOM 2433 C C . GLY B 1 75 ? 7.121 -2.15 -0.62 1 98.69 75 GLY B C 1
ATOM 2434 O O . GLY B 1 75 ? 7.793 -3.172 -0.476 1 98.69 75 GLY B O 1
ATOM 2435 N N . VAL B 1 76 ? 5.832 -2.168 -0.905 1 98.94 76 VAL B N 1
ATOM 2436 C CA . VAL B 1 76 ? 5.039 -3.391 -0.827 1 98.94 76 VAL B CA 1
ATOM 2437 C C . VAL B 1 76 ? 5.344 -4.285 -2.025 1 98.94 76 VAL B C 1
ATOM 2439 O O . VAL B 1 76 ? 5.594 -5.48 -1.867 1 98.94 76 VAL B O 1
ATOM 2442 N N . LEU B 1 77 ? 5.328 -3.711 -3.215 1 98.94 77 LEU B N 1
ATOM 2443 C CA . LEU B 1 77 ? 5.559 -4.492 -4.426 1 98.94 77 LEU B CA 1
ATOM 2444 C C . LEU B 1 77 ? 6.91 -5.195 -4.371 1 98.94 77 LEU B C 1
ATOM 2446 O O . LEU B 1 77 ? 6.992 -6.402 -4.605 1 98.94 77 LEU B O 1
ATOM 2450 N N . PRO B 1 78 ? 8.031 -4.508 -4.039 1 98.81 78 PRO B N 1
ATOM 2451 C CA . PRO B 1 78 ? 9.297 -5.242 -3.963 1 98.81 78 PRO B CA 1
ATOM 2452 C C . PRO B 1 78 ? 9.297 -6.309 -2.873 1 98.81 78 PRO B C 1
ATOM 2454 O O . PRO B 1 78 ? 9.969 -7.336 -3.008 1 98.81 78 PRO B O 1
ATOM 2457 N N . SER B 1 79 ? 8.555 -6.125 -1.794 1 98.88 79 SER B N 1
ATOM 2458 C CA . SER B 1 79 ? 8.391 -7.176 -0.795 1 98.88 79 SER B CA 1
ATOM 2459 C C . SER B 1 79 ? 7.789 -8.438 -1.41 1 98.88 79 SER B C 1
ATOM 2461 O O . SER B 1 79 ? 8.242 -9.547 -1.134 1 98.88 79 SER B O 1
ATOM 2463 N N . PHE B 1 80 ? 6.836 -8.266 -2.229 1 98.94 80 PHE B N 1
ATOM 2464 C CA . PHE B 1 80 ? 6.191 -9.414 -2.861 1 98.94 80 PHE B CA 1
ATOM 2465 C C . PHE B 1 80 ? 7.102 -10.023 -3.918 1 98.94 80 PHE B C 1
ATOM 2467 O O . PHE B 1 80 ? 7.027 -11.227 -4.184 1 98.94 80 PHE B O 1
ATOM 2474 N N . VAL B 1 81 ? 7.977 -9.211 -4.57 1 98.81 81 VAL B N 1
ATOM 2475 C CA . VAL B 1 81 ? 8.953 -9.766 -5.496 1 98.81 81 VAL B CA 1
ATOM 2476 C C . VAL B 1 81 ? 9.867 -10.742 -4.754 1 98.81 81 VAL B C 1
ATOM 2478 O O . VAL B 1 81 ? 10.031 -11.891 -5.176 1 98.81 81 VAL B O 1
ATOM 2481 N N . LEU B 1 82 ? 10.391 -10.266 -3.637 1 98.81 82 LEU B N 1
ATOM 2482 C CA . LEU B 1 82 ? 11.234 -11.141 -2.826 1 98.81 82 LEU B CA 1
ATOM 2483 C C . LEU B 1 82 ? 10.453 -12.359 -2.35 1 98.81 82 LEU B C 1
ATOM 2485 O O . LEU B 1 82 ? 10.969 -13.477 -2.363 1 98.81 82 LEU B O 1
ATOM 2489 N N . PHE B 1 83 ? 9.234 -12.109 -1.897 1 98.81 83 PHE B N 1
ATOM 2490 C CA . PHE B 1 83 ? 8.367 -13.188 -1.435 1 98.81 83 PHE B CA 1
ATOM 2491 C C . PHE B 1 83 ? 8.242 -14.281 -2.488 1 98.81 83 PHE B C 1
ATOM 2493 O O . PHE B 1 83 ? 8.453 -15.453 -2.195 1 98.81 83 PHE B O 1
ATOM 2500 N N . GLN B 1 84 ? 7.902 -13.875 -3.691 1 98.5 84 GLN B N 1
ATOM 2501 C CA . GLN B 1 84 ? 7.676 -14.836 -4.77 1 98.5 84 GLN B CA 1
ATOM 2502 C C . GLN B 1 84 ? 8.977 -15.531 -5.164 1 98.5 84 GLN B C 1
ATOM 2504 O O . GLN B 1 84 ? 8.977 -16.719 -5.484 1 98.5 84 GLN B O 1
ATOM 2509 N N . MET B 1 85 ? 10.117 -14.766 -5.18 1 98.19 85 MET B N 1
ATOM 2510 C CA . MET B 1 85 ? 11.414 -15.375 -5.484 1 98.19 85 MET B CA 1
ATOM 2511 C C . MET B 1 85 ? 11.742 -16.484 -4.496 1 98.19 85 MET B C 1
ATOM 2513 O O . MET B 1 85 ? 12.219 -17.547 -4.891 1 98.19 85 MET B O 1
ATOM 2517 N N . ILE B 1 86 ? 11.461 -16.266 -3.24 1 98.31 86 ILE B N 1
ATOM 2518 C CA . ILE B 1 86 ? 11.75 -17.25 -2.201 1 98.31 86 ILE B CA 1
ATOM 2519 C C . ILE B 1 86 ? 10.758 -18.406 -2.299 1 98.31 86 ILE B C 1
ATOM 2521 O O . ILE B 1 86 ? 11.148 -19.578 -2.219 1 98.31 86 ILE B O 1
ATOM 2525 N N . ARG B 1 87 ? 9.523 -18.062 -2.475 1 97.38 87 ARG B N 1
ATOM 2526 C CA . ARG B 1 87 ? 8.469 -19.062 -2.533 1 97.38 87 ARG B CA 1
ATOM 2527 C C . ARG B 1 87 ? 8.75 -20.094 -3.631 1 97.38 87 ARG B C 1
ATOM 2529 O O . ARG B 1 87 ? 8.492 -21.281 -3.457 1 97.38 87 ARG B O 1
ATOM 2536 N N . MET B 1 88 ? 9.305 -19.656 -4.723 1 94.56 88 MET B N 1
ATOM 2537 C CA . MET B 1 88 ? 9.578 -20.516 -5.875 1 94.56 88 MET B CA 1
ATOM 2538 C C . MET B 1 88 ? 10.742 -21.453 -5.594 1 94.56 88 MET B C 1
ATOM 2540 O O . MET B 1 88 ? 10.945 -22.438 -6.32 1 94.56 88 MET B O 1
ATOM 2544 N N . HIS B 1 89 ? 11.539 -21.188 -4.52 1 94.5 89 HIS B N 1
ATOM 2545 C CA . HIS B 1 89 ? 12.773 -21.938 -4.344 1 94.5 89 HIS B CA 1
ATOM 2546 C C . HIS B 1 89 ? 12.898 -22.484 -2.926 1 94.5 89 HIS B C 1
ATOM 2548 O O . HIS B 1 89 ? 14 -22.719 -2.439 1 94.5 89 HIS B O 1
ATOM 2554 N N . THR B 1 90 ? 11.82 -22.531 -2.242 1 93.81 90 THR B N 1
ATOM 2555 C CA . THR B 1 90 ? 11.852 -23.109 -0.902 1 93.81 90 THR B CA 1
ATOM 2556 C C . THR B 1 90 ? 10.664 -24.031 -0.684 1 93.81 90 THR B C 1
ATOM 2558 O O . THR B 1 90 ? 9.641 -23.906 -1.361 1 93.81 90 THR B O 1
ATOM 2561 N N . THR B 1 91 ? 10.812 -25 0.228 1 93.62 91 THR B N 1
ATOM 2562 C CA . THR B 1 91 ? 9.719 -25.891 0.617 1 93.62 91 THR B CA 1
ATOM 2563 C C . THR B 1 91 ? 9.07 -25.422 1.915 1 93.62 91 THR B C 1
ATOM 2565 O O . THR B 1 91 ? 7.992 -25.891 2.281 1 93.62 91 THR B O 1
ATOM 2568 N N . LEU B 1 92 ? 9.742 -24.484 2.527 1 95.31 92 LEU B N 1
ATOM 2569 C CA . LEU B 1 92 ? 9.188 -23.922 3.754 1 95.31 92 LEU B CA 1
ATOM 2570 C C . LEU B 1 92 ? 8.164 -22.828 3.441 1 95.31 92 LEU B C 1
ATOM 2572 O O . LEU B 1 92 ? 8.523 -21.734 3.023 1 95.31 92 LEU B O 1
ATOM 2576 N N . ASP B 1 93 ? 6.922 -23.109 3.775 1 94.12 93 ASP B N 1
ATOM 2577 C CA . ASP B 1 93 ? 5.809 -22.266 3.371 1 94.12 93 ASP B CA 1
ATOM 2578 C C . ASP B 1 93 ? 5.867 -20.906 4.078 1 94.12 93 ASP B C 1
ATOM 2580 O O . ASP B 1 93 ? 5.418 -19.891 3.531 1 94.12 93 ASP B O 1
ATOM 2584 N N . TYR B 1 94 ? 6.438 -20.781 5.273 1 96.31 94 TYR B N 1
ATOM 2585 C CA . TYR B 1 94 ? 6.363 -19.562 6.074 1 96.31 94 TYR B CA 1
ATOM 2586 C C . TYR B 1 94 ? 7.547 -18.641 5.789 1 96.31 94 TYR B C 1
ATOM 2588 O O . TYR B 1 94 ? 7.508 -17.453 6.105 1 96.31 94 TYR B O 1
ATOM 2596 N N . LEU B 1 95 ? 8.617 -19.125 5.184 1 97.19 95 LEU B N 1
ATOM 2597 C CA . LEU B 1 95 ? 9.891 -18.438 5.031 1 97.19 95 LEU B CA 1
ATOM 2598 C C . 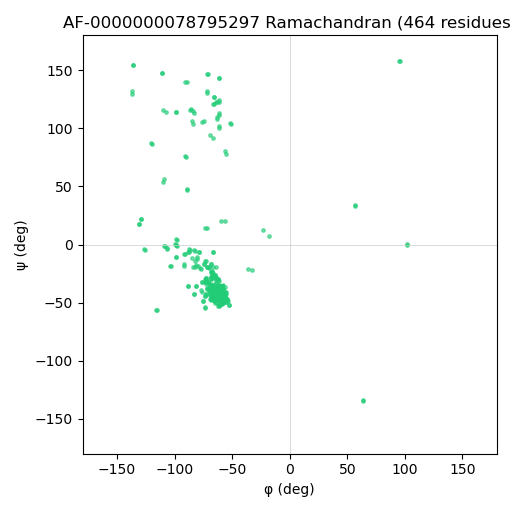LEU B 1 95 ? 9.727 -17.156 4.199 1 97.19 95 LEU B C 1
ATOM 2600 O O . LEU B 1 95 ? 10.242 -16.109 4.566 1 97.19 95 LEU B O 1
ATOM 2604 N N . PRO B 1 96 ? 8.945 -17.219 3.131 1 98.25 96 PRO B N 1
ATOM 2605 C CA . PRO B 1 96 ? 8.852 -16.047 2.268 1 98.25 96 PRO B CA 1
ATOM 2606 C C . PRO B 1 96 ? 8.219 -14.844 2.973 1 98.25 96 PRO B C 1
ATOM 2608 O O . PRO B 1 96 ? 8.484 -13.695 2.607 1 98.25 96 PRO B O 1
ATOM 2611 N N . PHE B 1 97 ? 7.387 -15.086 3.971 1 98.56 97 PHE B N 1
ATOM 2612 C CA . PHE B 1 97 ? 6.633 -14.008 4.613 1 98.56 97 PHE B CA 1
ATOM 2613 C C . PHE B 1 97 ? 7.566 -13.086 5.387 1 98.56 97 PHE B C 1
ATOM 2615 O O . PHE B 1 97 ? 7.203 -11.945 5.699 1 98.56 97 PHE B O 1
ATOM 2622 N N . PHE B 1 98 ? 8.773 -13.484 5.676 1 98.5 98 PHE B N 1
ATOM 2623 C CA . PHE B 1 98 ? 9.711 -12.695 6.461 1 98.5 98 PHE B CA 1
ATOM 2624 C C . PHE B 1 98 ? 10.195 -11.484 5.676 1 98.5 98 PHE B C 1
ATOM 2626 O O . PHE B 1 98 ? 10.641 -10.492 6.258 1 98.5 98 PHE B O 1
ATOM 2633 N N . VAL B 1 99 ? 10.062 -11.516 4.402 1 98.69 99 VAL B N 1
ATOM 2634 C CA . VAL B 1 99 ? 10.586 -10.43 3.576 1 98.69 99 VAL B CA 1
ATOM 2635 C C . VAL B 1 99 ? 9.633 -9.242 3.627 1 98.69 99 VAL B C 1
ATOM 2637 O O . VAL B 1 99 ? 9.953 -8.156 3.133 1 98.69 99 VAL B O 1
ATOM 2640 N N . PHE B 1 100 ? 8.453 -9.422 4.285 1 98.81 100 PHE B N 1
ATOM 2641 C CA . PHE B 1 100 ? 7.504 -8.32 4.422 1 98.81 100 PHE B CA 1
ATOM 2642 C C . PHE B 1 100 ? 8.07 -7.223 5.312 1 98.81 100 PHE B C 1
ATOM 2644 O O . PHE B 1 100 ? 7.551 -6.105 5.336 1 98.81 100 PHE B O 1
ATOM 2651 N N . ILE B 1 101 ? 9.242 -7.52 5.91 1 98.56 101 ILE B N 1
ATOM 2652 C CA . ILE B 1 101 ? 9.953 -6.516 6.695 1 98.56 101 ILE B CA 1
ATOM 2653 C C . ILE B 1 101 ? 10.352 -5.348 5.797 1 98.56 101 ILE B C 1
ATOM 2655 O O . ILE B 1 101 ? 10.406 -4.199 6.246 1 98.56 101 ILE B O 1
ATOM 2659 N N . VAL B 1 102 ? 10.594 -5.621 4.508 1 98.56 102 VAL B N 1
ATOM 2660 C CA . VAL B 1 102 ? 10.969 -4.586 3.555 1 98.56 102 VAL B CA 1
ATOM 2661 C C . VAL B 1 102 ? 9.844 -3.559 3.438 1 98.56 102 VAL B C 1
ATOM 2663 O O . VAL B 1 102 ? 10.094 -2.352 3.439 1 98.56 102 VAL B O 1
ATOM 2666 N N . GLY B 1 103 ? 8.594 -4.074 3.311 1 98.75 103 GLY B N 1
ATOM 2667 C CA . GLY B 1 103 ? 7.449 -3.178 3.264 1 98.75 103 GLY B CA 1
ATOM 2668 C C . GLY B 1 103 ? 7.293 -2.342 4.52 1 98.75 103 GLY B C 1
ATOM 2669 O O . GLY B 1 103 ? 7.016 -1.143 4.445 1 98.75 103 GLY B O 1
ATOM 2670 N N . ILE B 1 104 ? 7.516 -2.938 5.656 1 98.56 104 ILE B N 1
ATOM 2671 C CA . ILE B 1 104 ? 7.363 -2.27 6.945 1 98.56 104 ILE B CA 1
ATOM 2672 C C . ILE B 1 104 ? 8.398 -1.155 7.07 1 98.56 104 ILE B C 1
ATOM 2674 O O . ILE B 1 104 ? 8.062 -0.016 7.398 1 98.56 104 ILE B O 1
ATOM 2678 N N . PHE B 1 105 ? 9.633 -1.431 6.781 1 97.75 105 PHE B N 1
ATOM 2679 C CA . PHE B 1 105 ? 10.695 -0.446 6.938 1 97.75 105 PHE B CA 1
ATOM 2680 C C . PHE B 1 105 ? 10.609 0.621 5.852 1 97.75 105 PHE B C 1
ATOM 2682 O O . PHE B 1 105 ? 11.062 1.751 6.047 1 97.75 105 PHE B O 1
ATOM 2689 N N . SER B 1 106 ? 10.078 0.25 4.676 1 98.12 106 SER B N 1
ATOM 2690 C CA . SER B 1 106 ? 9.797 1.267 3.668 1 98.12 106 SER B CA 1
ATOM 2691 C C . SER B 1 106 ? 8.766 2.275 4.168 1 98.12 106 SER B C 1
ATOM 2693 O O . SER B 1 106 ? 8.906 3.479 3.932 1 98.12 106 SER B O 1
ATOM 2695 N N . ALA B 1 107 ? 7.75 1.757 4.895 1 98.25 107 ALA B N 1
ATOM 2696 C CA . ALA B 1 107 ? 6.734 2.637 5.465 1 98.25 107 ALA B CA 1
ATOM 2697 C C . ALA B 1 107 ? 7.34 3.57 6.508 1 98.25 107 ALA B C 1
ATOM 2699 O O . ALA B 1 107 ? 7.043 4.766 6.531 1 98.25 107 ALA B O 1
ATOM 2700 N N . ILE B 1 108 ? 8.164 3.02 7.328 1 95.75 108 ILE B N 1
ATOM 2701 C CA . ILE B 1 108 ? 8.812 3.811 8.367 1 95.75 108 ILE B CA 1
ATOM 2702 C C . ILE B 1 108 ? 9.688 4.887 7.73 1 95.75 108 ILE B C 1
ATOM 2704 O O . ILE B 1 108 ? 9.648 6.051 8.133 1 95.75 108 ILE B O 1
ATOM 2708 N N . ARG B 1 109 ? 10.414 4.508 6.75 1 93.81 109 ARG B N 1
ATOM 2709 C CA . ARG B 1 109 ? 11.266 5.453 6.039 1 93.81 109 ARG B CA 1
ATOM 2710 C C . ARG B 1 109 ? 10.445 6.59 5.438 1 93.81 109 ARG B C 1
ATOM 2712 O O . ARG B 1 109 ? 10.805 7.762 5.574 1 93.81 109 ARG B O 1
ATOM 2719 N N . LEU B 1 110 ? 9.461 6.266 4.762 1 94.88 110 LEU B N 1
ATOM 2720 C CA . LEU B 1 110 ? 8.625 7.27 4.105 1 94.88 110 LEU B CA 1
ATOM 2721 C C . LEU B 1 110 ? 7.969 8.188 5.133 1 94.88 110 LEU B C 1
ATOM 2723 O O . LEU B 1 110 ? 7.852 9.391 4.91 1 94.88 110 LEU B O 1
ATOM 2727 N N . ALA B 1 111 ? 7.52 7.582 6.246 1 94 111 ALA B N 1
ATOM 2728 C CA . ALA B 1 111 ? 6.934 8.383 7.316 1 94 111 ALA B CA 1
ATOM 2729 C C . ALA B 1 111 ? 7.934 9.398 7.855 1 94 111 ALA B C 1
ATOM 2731 O O . ALA B 1 111 ? 7.594 10.562 8.055 1 94 111 ALA B O 1
ATOM 2732 N N . LYS B 1 112 ? 9.156 8.938 8.062 1 89.88 112 LYS B N 1
ATOM 2733 C CA . LYS B 1 112 ? 10.219 9.82 8.539 1 89.88 112 LYS B CA 1
ATOM 2734 C C . LYS B 1 112 ? 10.539 10.906 7.508 1 89.88 112 LYS B C 1
ATOM 2736 O O . LYS B 1 112 ? 10.734 12.062 7.863 1 89.88 112 LYS B O 1
ATOM 2741 N N . PHE B 1 113 ? 10.555 10.508 6.332 1 86.12 113 PHE B N 1
ATOM 2742 C CA . PHE B 1 113 ? 10.867 11.43 5.242 1 86.12 113 PHE B CA 1
ATOM 2743 C C . PHE B 1 113 ? 9.805 12.516 5.133 1 86.12 113 PHE B C 1
ATOM 2745 O O . PHE B 1 113 ? 10.125 13.68 4.855 1 86.12 113 PHE B O 1
ATOM 2752 N N . ASN B 1 114 ? 8.586 12.172 5.359 1 87.81 114 ASN B N 1
ATOM 2753 C CA . ASN B 1 114 ? 7.473 13.109 5.227 1 87.81 114 ASN B CA 1
ATOM 2754 C C . ASN B 1 114 ? 7.535 14.211 6.281 1 87.81 114 ASN B C 1
ATOM 2756 O O . ASN B 1 114 ? 7.031 15.312 6.066 1 87.81 114 ASN B O 1
ATOM 2760 N N . ILE B 1 115 ? 8.117 13.945 7.398 1 85.06 115 ILE B N 1
ATOM 2761 C CA . ILE B 1 115 ? 8.086 14.93 8.477 1 85.06 115 ILE B CA 1
ATOM 2762 C C . ILE B 1 115 ? 9.445 15.633 8.562 1 85.06 115 ILE B C 1
ATOM 2764 O O . ILE B 1 115 ? 9.594 16.609 9.297 1 85.06 115 ILE B O 1
ATOM 2768 N N . ASP B 1 116 ? 10.375 15 7.992 1 75.44 116 ASP B N 1
ATOM 2769 C CA . ASP B 1 116 ? 11.719 15.562 8.062 1 75.44 116 ASP B CA 1
ATOM 2770 C C . ASP B 1 116 ? 11.773 16.938 7.387 1 75.44 116 ASP B C 1
ATOM 2772 O O . ASP B 1 116 ? 11.531 17.047 6.184 1 75.44 116 ASP B O 1
ATOM 2776 N N . THR B 1 117 ? 11.727 17.938 8.266 1 63.25 117 THR B N 1
ATOM 2777 C CA . THR B 1 117 ? 11.812 19.312 7.809 1 63.25 117 THR B CA 1
ATOM 2778 C C . THR B 1 117 ? 13.266 19.734 7.582 1 63.25 117 THR B C 1
ATOM 2780 O O . THR B 1 117 ? 13.539 20.844 7.156 1 63.25 117 THR B O 1
ATOM 2783 N N . ARG B 1 118 ? 14.203 18.828 8.164 1 54.34 118 ARG B N 1
ATOM 2784 C CA . ARG B 1 118 ? 15.602 19.219 8.047 1 54.34 118 ARG B CA 1
ATOM 2785 C C . ARG B 1 118 ? 15.984 19.469 6.59 1 54.34 118 ARG B C 1
ATOM 2787 O O . ARG B 1 118 ? 15.641 18.672 5.711 1 54.34 118 ARG B O 1
ATOM 2794 N N . GLN B 1 119 ? 15.625 20.531 6.098 1 48.66 119 GLN B N 1
ATOM 2795 C CA . GLN B 1 119 ? 16.156 21.016 4.824 1 48.66 119 GLN B CA 1
ATOM 2796 C C . GLN B 1 119 ? 17.453 20.297 4.473 1 48.66 119 GLN B C 1
ATOM 2798 O O . GLN B 1 119 ? 18.281 20.844 3.744 1 48.66 119 GLN B O 1
ATOM 2803 N N . SER B 1 120 ? 17.781 19.312 5.246 1 46.34 120 SER B N 1
ATOM 2804 C CA . SER B 1 120 ? 19.203 19 5.148 1 46.34 120 SER B CA 1
ATOM 2805 C C . SER B 1 120 ? 19.547 18.469 3.768 1 46.34 120 SER B C 1
ATOM 2807 O O . SER B 1 120 ? 18.719 17.844 3.102 1 46.34 120 SER B O 1
ATOM 2809 N N . GLU B 1 121 ? 20.406 19.078 3.072 1 46.16 121 GLU B N 1
ATOM 2810 C CA . GLU B 1 121 ? 21.141 18.766 1.847 1 46.16 121 GLU B CA 1
ATOM 2811 C C . GLU B 1 121 ? 21.438 17.281 1.733 1 46.16 121 GLU B C 1
ATOM 2813 O O . GLU B 1 121 ? 21.844 16.797 0.67 1 46.16 121 GLU B O 1
ATOM 2818 N N . ARG B 1 122 ? 21.438 16.578 2.809 1 50.69 122 ARG B N 1
ATOM 2819 C CA . ARG B 1 122 ? 21.875 15.188 2.721 1 50.69 122 ARG B CA 1
ATOM 2820 C C . ARG B 1 122 ? 20.703 14.227 2.865 1 50.69 122 ARG B C 1
ATOM 2822 O O . ARG B 1 122 ? 19.844 14.414 3.727 1 50.69 122 ARG B O 1
ATO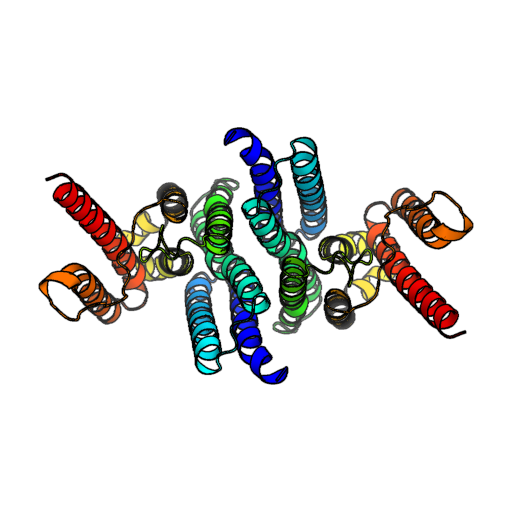M 2829 N N . PHE B 1 123 ? 20.422 13.523 1.833 1 55.72 123 PHE B N 1
ATOM 2830 C CA . PHE B 1 123 ? 19.453 12.438 1.904 1 55.72 123 PHE B CA 1
ATOM 2831 C C . PHE B 1 123 ? 19.906 11.367 2.887 1 55.72 123 PHE B C 1
ATOM 2833 O O . PHE B 1 123 ? 21.047 10.922 2.84 1 55.72 123 PHE B O 1
ATOM 2840 N N . ILE B 1 124 ? 19.031 11.117 3.883 1 65.88 124 ILE B N 1
ATOM 2841 C CA . ILE B 1 124 ? 19.359 10.094 4.871 1 65.88 124 ILE B CA 1
ATOM 2842 C C . ILE B 1 124 ? 18.656 8.789 4.52 1 65.88 124 ILE B C 1
ATOM 2844 O O . ILE B 1 124 ? 17.453 8.773 4.27 1 65.88 124 ILE B O 1
ATOM 2848 N N . GLY B 1 125 ? 19.391 7.746 4.172 1 74.12 125 GLY B N 1
ATOM 2849 C CA . GLY B 1 125 ? 18.906 6.398 3.904 1 74.12 125 GLY B CA 1
ATOM 2850 C C . GLY B 1 125 ? 18.672 6.133 2.43 1 74.12 125 GLY B C 1
ATOM 2851 O O . GLY B 1 125 ? 18.484 7.07 1.646 1 74.12 125 GLY B O 1
ATOM 2852 N N . VAL B 1 126 ? 18.672 4.938 2.004 1 85.5 126 VAL B N 1
ATOM 2853 C CA . VAL B 1 126 ? 18.438 4.547 0.62 1 85.5 126 VAL B CA 1
ATOM 2854 C C . VAL B 1 126 ? 17 4.887 0.227 1 85.5 126 VAL B C 1
ATOM 2856 O O . VAL B 1 126 ? 16.047 4.574 0.958 1 85.5 126 VAL B O 1
ATOM 2859 N N . PRO B 1 127 ? 16.906 5.605 -0.843 1 89.56 127 PRO B N 1
ATOM 2860 C CA . PRO B 1 127 ? 15.539 5.887 -1.295 1 89.56 127 PRO B CA 1
ATOM 2861 C C . PRO B 1 127 ? 14.758 4.621 -1.64 1 89.56 127 PRO B C 1
ATOM 2863 O O . PRO B 1 127 ? 15.336 3.658 -2.154 1 89.56 127 PR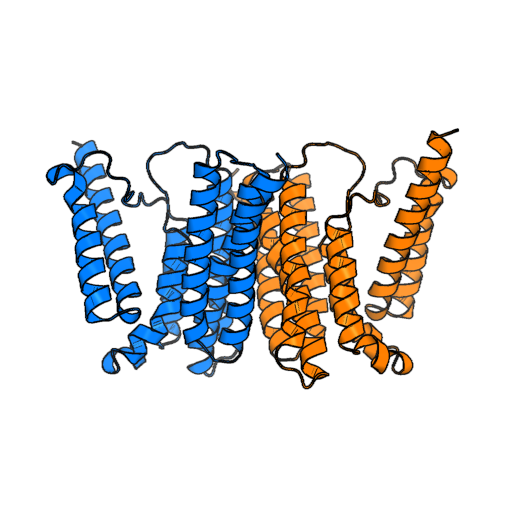O B O 1
ATOM 2866 N N . THR B 1 128 ? 13.453 4.605 -1.331 1 94.62 128 THR B N 1
ATOM 2867 C CA . THR B 1 128 ? 12.594 3.445 -1.541 1 94.62 128 THR B CA 1
ATOM 2868 C C . THR B 1 128 ? 12.602 3.031 -3.01 1 94.62 128 THR B C 1
ATOM 2870 O O . THR B 1 128 ? 12.609 1.84 -3.324 1 94.62 128 THR B O 1
ATOM 2873 N N . PRO B 1 129 ? 12.617 4 -3.961 1 95.31 129 PRO B N 1
ATOM 2874 C CA . PRO B 1 129 ? 12.648 3.582 -5.363 1 95.31 129 PRO B CA 1
ATOM 2875 C C . PRO B 1 129 ? 13.93 2.834 -5.73 1 95.31 129 PRO B C 1
ATOM 2877 O O . PRO B 1 129 ? 13.891 1.876 -6.504 1 95.31 129 PRO B O 1
ATOM 2880 N N . ALA B 1 130 ? 15.055 3.287 -5.207 1 92.31 130 ALA B N 1
ATOM 2881 C CA . ALA B 1 130 ? 16.312 2.598 -5.453 1 92.31 130 ALA B CA 1
ATOM 2882 C C . ALA B 1 130 ? 16.281 1.173 -4.906 1 92.31 130 ALA B C 1
ATOM 2884 O O . ALA B 1 130 ? 16.703 0.232 -5.574 1 92.31 130 ALA B O 1
ATOM 2885 N N . ASN B 1 131 ? 15.797 1.056 -3.719 1 95.38 131 ASN B N 1
ATOM 2886 C CA . ASN B 1 131 ? 15.633 -0.265 -3.121 1 95.38 131 ASN B CA 1
ATOM 2887 C C . ASN B 1 131 ? 14.719 -1.152 -3.965 1 95.38 131 ASN B C 1
ATOM 2889 O O . ASN B 1 131 ? 15.016 -2.33 -4.176 1 95.38 131 ASN B O 1
ATOM 2893 N N . ALA B 1 132 ? 13.602 -0.609 -4.395 1 98.19 132 ALA B N 1
ATOM 2894 C CA . ALA B 1 132 ? 12.641 -1.349 -5.203 1 98.19 132 ALA B CA 1
ATOM 2895 C C . ALA B 1 132 ? 13.266 -1.808 -6.52 1 98.19 132 ALA B C 1
ATOM 2897 O O . ALA B 1 132 ? 13.047 -2.939 -6.953 1 98.19 132 ALA B O 1
ATOM 2898 N N . LEU B 1 133 ? 14.031 -0.939 -7.117 1 96.38 133 LEU B N 1
ATOM 2899 C CA . LEU B 1 133 ? 14.672 -1.267 -8.383 1 96.38 133 LEU B CA 1
ATOM 2900 C C . LEU B 1 133 ? 15.711 -2.371 -8.203 1 96.38 133 LEU B C 1
ATOM 2902 O O . LEU B 1 133 ? 15.789 -3.295 -9.016 1 96.38 133 LEU B O 1
ATOM 2906 N N . LEU B 1 134 ? 16.484 -2.238 -7.168 1 96.31 134 LEU B N 1
ATOM 2907 C CA . LEU B 1 134 ? 17.453 -3.281 -6.879 1 96.31 134 LEU B CA 1
ATOM 2908 C C . LEU B 1 134 ? 16.781 -4.641 -6.754 1 96.31 134 LEU B C 1
ATOM 2910 O O . LEU B 1 134 ? 17.156 -5.594 -7.438 1 96.31 134 LEU B O 1
ATOM 2914 N N . ILE B 1 135 ? 15.758 -4.703 -5.988 1 98.06 135 ILE B N 1
ATOM 2915 C CA . ILE B 1 135 ? 15.086 -5.957 -5.672 1 98.06 135 ILE B CA 1
ATOM 2916 C C . ILE B 1 135 ? 14.375 -6.488 -6.914 1 98.06 135 ILE B C 1
ATOM 2918 O O . ILE B 1 135 ? 14.516 -7.668 -7.258 1 98.06 135 ILE B O 1
ATOM 2922 N N . SER B 1 136 ? 13.664 -5.637 -7.598 1 98.19 136 SER B N 1
ATOM 2923 C CA . SER B 1 136 ? 12.797 -6.082 -8.688 1 98.19 136 SER B CA 1
ATOM 2924 C C . SER B 1 136 ? 13.617 -6.508 -9.898 1 98.19 136 SER B C 1
ATOM 2926 O O . SER B 1 136 ? 13.117 -7.234 -10.766 1 98.19 136 SER B O 1
ATOM 2928 N N . THR B 1 137 ? 14.875 -6.102 -10.031 1 97.75 137 THR B N 1
ATOM 2929 C CA . THR B 1 137 ? 15.656 -6.434 -11.219 1 97.75 137 THR B CA 1
ATOM 2930 C C . THR B 1 137 ? 16.562 -7.625 -10.945 1 97.75 137 THR B C 1
ATOM 2932 O O . THR B 1 137 ? 17.297 -8.07 -11.836 1 97.75 137 THR B O 1
ATOM 2935 N N . LEU B 1 138 ? 16.547 -8.164 -9.766 1 97.69 138 LEU B N 1
ATOM 2936 C CA . LEU B 1 138 ? 17.328 -9.344 -9.438 1 97.69 138 LEU B CA 1
ATOM 2937 C C . LEU B 1 138 ? 17.016 -10.492 -10.383 1 97.69 138 LEU B C 1
ATOM 2939 O O . LEU B 1 138 ? 17.906 -11.203 -10.836 1 97.69 138 LEU B O 1
ATOM 2943 N N . PRO B 1 139 ? 15.711 -10.734 -10.727 1 97.38 139 PRO B N 1
ATOM 2944 C CA . PRO B 1 139 ? 15.406 -11.812 -11.672 1 97.38 139 PRO B CA 1
ATOM 2945 C C . PRO B 1 139 ? 16.078 -11.625 -13.023 1 97.38 139 PRO B C 1
ATOM 2947 O O . PRO B 1 139 ? 16.484 -12.594 -13.664 1 97.38 139 PRO B O 1
ATOM 2950 N N . PHE B 1 140 ? 16.156 -10.375 -13.453 1 97.38 140 PHE B N 1
ATOM 2951 C CA . PHE B 1 140 ? 16.875 -10.102 -14.695 1 97.38 140 PHE B CA 1
ATOM 2952 C C . PHE B 1 140 ? 18.359 -10.445 -14.562 1 97.38 140 PHE B C 1
ATOM 2954 O O . PHE B 1 140 ? 18.953 -10.992 -15.484 1 97.38 140 PHE B O 1
ATOM 2961 N N . THR B 1 141 ? 18.938 -10.094 -13.445 1 96.5 141 THR B N 1
ATOM 2962 C CA . THR B 1 141 ? 20.344 -10.414 -13.188 1 96.5 141 THR B CA 1
ATOM 2963 C C . THR B 1 141 ? 20.562 -11.922 -13.188 1 96.5 141 THR B C 1
ATOM 2965 O O . THR B 1 141 ? 21.547 -12.414 -13.75 1 96.5 141 THR B O 1
ATOM 2968 N N . ALA B 1 142 ? 19.656 -12.641 -12.57 1 95.62 142 ALA B N 1
ATOM 2969 C CA . ALA B 1 142 ? 19.75 -14.102 -12.531 1 95.62 142 ALA B CA 1
ATOM 2970 C C . ALA B 1 142 ? 19.672 -14.695 -13.938 1 95.62 142 ALA B C 1
ATOM 2972 O O . ALA B 1 142 ? 20.328 -15.688 -14.234 1 95.62 142 ALA B O 1
ATOM 2973 N N . LEU B 1 143 ? 18.844 -14.172 -14.734 1 94.06 143 LEU B N 1
ATOM 2974 C CA . LEU B 1 143 ? 18.688 -14.641 -16.109 1 94.06 143 LEU B CA 1
ATOM 2975 C C . LEU B 1 143 ? 19.938 -14.352 -16.922 1 94.06 143 LEU B C 1
ATOM 2977 O O . LEU B 1 143 ? 20.344 -15.188 -17.734 1 94.06 143 LEU B O 1
ATOM 2981 N N . LYS B 1 144 ? 20.547 -13.188 -16.734 1 94.5 144 LYS B N 1
ATOM 2982 C CA . LYS B 1 144 ? 21.703 -12.75 -17.516 1 94.5 144 LYS B CA 1
ATOM 2983 C C . LYS B 1 144 ? 22.969 -13.516 -17.109 1 94.5 144 LYS B C 1
ATOM 2985 O O . LYS B 1 144 ? 23.828 -13.781 -17.953 1 94.5 144 LYS B O 1
ATOM 2990 N N . PHE B 1 145 ? 23 -13.859 -15.812 1 94 145 PHE B N 1
ATOM 2991 C CA . PHE B 1 145 ? 24.156 -14.57 -15.281 1 94 145 PHE B CA 1
ATOM 2992 C C . PHE B 1 145 ? 23.75 -15.914 -14.695 1 94 145 PHE B C 1
ATOM 2994 O O . PHE B 1 145 ? 23.656 -16.062 -13.477 1 94 145 PHE B O 1
ATOM 3001 N N . PRO B 1 146 ? 23.703 -16.938 -15.5 1 92.44 146 PRO B N 1
ATOM 3002 C CA . PRO B 1 146 ? 23.203 -18.234 -15.062 1 92.44 146 PRO B CA 1
ATOM 3003 C C . PRO B 1 146 ? 24.047 -18.844 -13.945 1 92.44 146 PRO B C 1
ATOM 3005 O O . PRO B 1 146 ? 23.516 -19.578 -13.102 1 92.44 146 PRO B O 1
ATOM 3008 N N . ASP B 1 147 ? 25.297 -18.5 -13.969 1 93.31 147 ASP B N 1
ATOM 3009 C CA . ASP B 1 147 ? 26.172 -19.031 -12.938 1 93.31 147 ASP B CA 1
ATOM 3010 C C . ASP B 1 147 ? 25.828 -18.469 -11.57 1 93.31 147 ASP B C 1
ATOM 3012 O O . ASP B 1 147 ? 26.109 -19.094 -10.539 1 93.31 147 ASP B O 1
ATOM 3016 N N . ALA B 1 148 ? 25.188 -17.297 -11.547 1 92.25 148 ALA B N 1
ATOM 3017 C CA . ALA B 1 148 ? 24.844 -16.641 -10.289 1 92.25 148 ALA B CA 1
ATOM 3018 C C . ALA B 1 148 ? 23.391 -16.922 -9.898 1 92.25 148 ALA B C 1
ATOM 3020 O O . ALA B 1 148 ? 22.938 -16.516 -8.828 1 92.25 148 ALA B O 1
ATOM 3021 N N . TYR B 1 149 ? 22.688 -17.656 -10.719 1 93 149 TYR B N 1
ATOM 3022 C CA . TYR B 1 149 ? 21.281 -17.922 -10.523 1 93 149 TYR B CA 1
ATOM 3023 C C . TYR B 1 149 ? 21.031 -18.594 -9.18 1 93 149 TYR B C 1
ATOM 3025 O O . TYR B 1 149 ? 20.188 -18.156 -8.398 1 93 149 TYR B O 1
ATOM 3033 N N . GLY B 1 150 ? 21.797 -19.641 -8.898 1 92.25 150 GLY B N 1
ATOM 3034 C CA . GLY B 1 150 ? 21.641 -20.375 -7.66 1 92.25 150 GLY B CA 1
ATOM 3035 C C . GLY B 1 150 ? 21.844 -19.531 -6.422 1 92.25 150 GLY B C 1
ATOM 3036 O O . GLY B 1 150 ? 21.156 -19.703 -5.422 1 92.25 150 GLY B O 1
ATOM 3037 N N . TRP B 1 151 ? 22.766 -18.594 -6.531 1 93.88 151 TRP B N 1
ATOM 3038 C CA . TRP B 1 151 ? 23.047 -17.703 -5.406 1 93.88 151 TRP B CA 1
ATOM 3039 C C . TRP B 1 151 ? 21.969 -16.641 -5.27 1 93.88 151 TRP B C 1
ATOM 3041 O O . TRP B 1 151 ? 21.516 -16.344 -4.164 1 93.88 151 TRP B O 1
ATOM 3051 N N . ILE B 1 152 ? 21.516 -16.109 -6.336 1 95.44 152 ILE B N 1
ATOM 3052 C CA . ILE B 1 152 ? 20.562 -15.008 -6.348 1 95.44 152 ILE B CA 1
ATOM 3053 C C . ILE B 1 152 ? 19.219 -15.484 -5.805 1 95.44 152 ILE B C 1
ATOM 3055 O O . ILE B 1 152 ? 18.547 -14.75 -5.086 1 95.44 152 ILE B O 1
ATOM 3059 N N . TYR B 1 153 ? 18.844 -16.75 -6.07 1 96.5 153 TYR B N 1
ATOM 3060 C CA . TYR B 1 153 ? 17.547 -17.266 -5.68 1 96.5 153 TYR B CA 1
ATOM 3061 C C . TYR B 1 153 ? 17.625 -18.047 -4.383 1 96.5 153 TYR B C 1
ATOM 3063 O O . TYR B 1 153 ? 16.656 -18.703 -3.975 1 96.5 153 TYR B O 1
ATOM 3071 N N . GLN B 1 154 ? 18.844 -18.062 -3.791 1 96.62 154 GLN B N 1
ATOM 3072 C CA . GLN B 1 154 ? 18.969 -18.734 -2.508 1 96.62 154 GLN B CA 1
ATOM 3073 C C . GLN B 1 154 ? 18.125 -18.047 -1.438 1 96.62 154 GLN B C 1
ATOM 3075 O O . GLN B 1 154 ? 18.344 -16.875 -1.117 1 96.62 154 GLN B O 1
ATOM 3080 N N . PRO B 1 155 ? 17.188 -18.781 -0.796 1 97.62 155 PRO B N 1
ATOM 3081 C CA . PRO B 1 155 ? 16.203 -18.156 0.101 1 97.62 155 PRO B CA 1
ATOM 3082 C C . PRO B 1 155 ? 16.859 -17.391 1.251 1 97.62 155 PRO B C 1
ATOM 3084 O O . PRO B 1 155 ? 16.438 -16.281 1.567 1 97.62 155 PRO B O 1
ATOM 3087 N N . TYR B 1 156 ? 17.844 -17.922 1.831 1 97.19 156 TYR B N 1
ATOM 3088 C CA . TYR B 1 156 ? 18.453 -17.297 2.998 1 97.19 156 TYR B CA 1
ATOM 3089 C C . TYR B 1 156 ? 19.25 -16.062 2.602 1 97.19 156 TYR B C 1
ATOM 3091 O O . TYR B 1 156 ? 19.328 -15.102 3.373 1 97.19 156 TYR B O 1
ATOM 3099 N N . LEU B 1 157 ? 19.828 -16.062 1.397 1 97.31 157 LEU B N 1
ATOM 3100 C CA . LEU B 1 157 ? 20.5 -14.859 0.9 1 97.31 157 LEU B CA 1
ATOM 3101 C C . LEU B 1 157 ? 19.484 -13.75 0.623 1 97.31 157 LEU B C 1
ATOM 3103 O O . LEU B 1 157 ? 19.75 -12.578 0.931 1 97.31 157 LEU B O 1
ATOM 3107 N N . LEU B 1 158 ? 18.375 -14.156 0.047 1 98.31 158 LEU B N 1
ATOM 3108 C CA . LEU B 1 158 ? 17.328 -13.188 -0.225 1 98.31 158 LEU B CA 1
ATOM 3109 C C . LEU B 1 158 ? 16.781 -12.602 1.072 1 98.31 158 LEU B C 1
ATOM 3111 O O . LEU B 1 158 ? 16.484 -11.406 1.148 1 98.31 158 LEU B O 1
ATOM 3115 N N . LEU B 1 159 ? 16.641 -13.477 2.104 1 98.44 159 LEU B N 1
ATOM 3116 C CA . LEU B 1 159 ? 16.203 -13 3.414 1 98.44 159 LEU B CA 1
ATOM 3117 C C . LEU B 1 159 ? 17.234 -12.039 4.004 1 98.44 159 LEU B C 1
ATOM 3119 O O . LEU B 1 159 ? 16.875 -11.016 4.582 1 98.44 159 LEU B O 1
ATOM 3123 N N . GLY B 1 160 ? 18.469 -12.438 3.867 1 98.12 160 GLY B N 1
ATOM 3124 C CA . GLY B 1 160 ? 19.547 -11.547 4.305 1 98.12 160 GLY B CA 1
ATOM 3125 C C . GLY B 1 160 ? 19.531 -10.203 3.598 1 98.12 160 GLY B C 1
ATOM 3126 O O . GLY B 1 160 ? 19.734 -9.164 4.227 1 98.12 160 GLY B O 1
ATOM 3127 N N . LEU B 1 161 ? 19.312 -10.242 2.311 1 97.38 161 LEU B N 1
ATOM 3128 C CA . LEU B 1 161 ? 19.219 -9.016 1.526 1 97.38 161 LEU B CA 1
ATOM 3129 C C . LEU B 1 161 ? 18.047 -8.156 2.012 1 97.38 161 LEU B C 1
ATOM 3131 O O . LEU B 1 161 ? 18.188 -6.938 2.131 1 97.38 161 LEU B O 1
ATOM 3135 N N . ALA B 1 162 ? 16.906 -8.797 2.248 1 98.25 162 ALA B N 1
ATOM 3136 C CA . ALA B 1 162 ? 15.742 -8.086 2.76 1 98.25 162 ALA B CA 1
ATOM 3137 C C . ALA B 1 162 ? 16.062 -7.367 4.066 1 98.25 162 ALA B C 1
ATOM 3139 O O . ALA B 1 162 ? 15.711 -6.203 4.25 1 98.25 162 ALA B O 1
ATOM 3140 N N . LEU B 1 163 ? 16.719 -8.047 4.938 1 97.94 163 LEU B N 1
ATOM 3141 C CA . LEU B 1 163 ? 17.094 -7.473 6.227 1 97.94 163 LEU B CA 1
ATOM 3142 C C . LEU B 1 163 ? 18.078 -6.324 6.047 1 97.94 163 LEU B C 1
ATOM 3144 O O . LEU B 1 163 ? 17.922 -5.262 6.652 1 97.94 163 LEU B O 1
ATOM 3148 N N . LEU B 1 164 ? 19.047 -6.543 5.23 1 95.94 164 LEU B N 1
ATOM 3149 C CA . LEU B 1 164 ? 20.062 -5.523 4.973 1 95.94 164 LEU B CA 1
ATOM 3150 C C . LEU B 1 164 ? 19.438 -4.27 4.379 1 95.94 164 LEU B C 1
ATOM 3152 O O . LEU B 1 164 ? 19.688 -3.158 4.855 1 95.94 164 LEU B O 1
ATOM 3156 N N . MET B 1 165 ? 18.672 -4.484 3.322 1 95.5 165 MET B N 1
ATOM 3157 C CA . MET B 1 165 ? 18.047 -3.344 2.652 1 95.5 165 MET B CA 1
ATOM 3158 C C . MET B 1 165 ? 17.078 -2.623 3.584 1 95.5 165 MET B C 1
ATOM 3160 O O . MET B 1 165 ? 16.969 -1.397 3.539 1 95.5 165 MET B O 1
ATOM 3164 N N . SER B 1 166 ? 16.344 -3.395 4.453 1 97.25 166 SER B N 1
ATOM 3165 C CA . SER B 1 166 ? 15.453 -2.781 5.438 1 97.25 166 SER B CA 1
ATOM 3166 C C . SER B 1 166 ? 16.234 -1.885 6.398 1 97.25 166 SER B C 1
ATOM 3168 O O . SER B 1 166 ? 15.797 -0.774 6.707 1 97.25 166 SER B O 1
ATOM 3170 N N . PHE B 1 167 ? 17.344 -2.35 6.805 1 93.88 167 PHE B N 1
ATOM 3171 C CA . PHE B 1 167 ? 18.203 -1.562 7.684 1 93.88 167 PHE B CA 1
ATOM 3172 C C . PHE B 1 167 ? 18.688 -0.302 6.98 1 93.88 167 PHE B C 1
ATOM 3174 O O . PHE B 1 167 ? 18.672 0.784 7.566 1 93.88 167 PHE B O 1
ATOM 3181 N N . LEU B 1 168 ? 19.078 -0.439 5.742 1 92.44 168 LEU B N 1
ATOM 3182 C CA . LEU B 1 168 ? 19.625 0.673 4.98 1 92.44 168 LEU B CA 1
ATOM 3183 C C . LEU B 1 168 ? 18.562 1.717 4.68 1 92.44 168 LEU B C 1
ATOM 3185 O O . LEU B 1 168 ? 18.859 2.904 4.547 1 92.44 168 LEU B O 1
ATOM 3189 N N . LEU B 1 169 ? 17.328 1.313 4.562 1 93.25 169 LEU B N 1
ATOM 3190 C CA . LEU B 1 169 ? 16.219 2.229 4.305 1 93.25 169 LEU B CA 1
ATOM 3191 C C . LEU B 1 169 ? 16.078 3.242 5.434 1 93.25 169 LEU B C 1
ATOM 3193 O O . LEU B 1 169 ? 15.727 4.398 5.195 1 93.25 169 LEU B O 1
ATOM 3197 N N . VAL B 1 170 ? 16.344 2.818 6.664 1 91.62 170 VAL B N 1
ATOM 3198 C CA . VAL B 1 170 ? 16.078 3.689 7.805 1 91.62 170 VAL B CA 1
ATOM 3199 C C . VAL B 1 170 ? 17.406 4.18 8.398 1 91.62 170 VAL B C 1
ATOM 3201 O O . VAL B 1 170 ? 17.406 4.957 9.352 1 91.62 170 VAL B O 1
ATOM 3204 N N . SER B 1 171 ? 18.5 3.75 7.848 1 86.31 171 SER B N 1
ATOM 3205 C CA . SER B 1 171 ? 19.812 4.156 8.344 1 86.31 171 SER B CA 1
ATOM 3206 C C . SER B 1 171 ? 20.094 5.617 8.016 1 86.31 171 SER B C 1
ATOM 3208 O O . SER B 1 171 ? 19.531 6.168 7.074 1 86.31 171 SER B O 1
ATOM 3210 N N . GLU B 1 172 ? 20.781 6.285 8.828 1 77.44 172 GLU B N 1
ATOM 3211 C CA . GLU B 1 172 ? 21.141 7.68 8.625 1 77.44 172 GLU B CA 1
ATOM 3212 C C . GLU B 1 172 ? 22.469 7.793 7.859 1 77.44 172 GLU B C 1
ATOM 3214 O O . GLU B 1 172 ? 23.406 8.438 8.328 1 77.44 172 GLU B O 1
ATOM 3219 N N . ILE B 1 173 ? 22.547 7.059 6.812 1 72.31 173 ILE B N 1
ATOM 3220 C CA . ILE B 1 173 ? 23.75 7.156 5.98 1 72.31 173 ILE B CA 1
ATOM 3221 C C . ILE B 1 173 ? 23.578 8.281 4.961 1 72.31 173 ILE B C 1
ATOM 3223 O O . ILE B 1 173 ? 22.578 8.328 4.238 1 72.31 173 ILE B O 1
ATOM 3227 N N . PRO B 1 174 ? 24.391 9.242 5.109 1 66.5 174 PRO B N 1
ATOM 3228 C CA . PRO B 1 174 ? 24.297 10.289 4.086 1 66.5 174 PRO B CA 1
ATOM 3229 C C . PRO B 1 174 ? 24.594 9.758 2.68 1 66.5 174 PRO B C 1
ATOM 3231 O O . PRO B 1 174 ? 25.594 9.07 2.465 1 66.5 174 PRO B O 1
ATOM 3234 N N . LEU B 1 175 ? 23.656 9.711 1.873 1 64.88 175 LEU B N 1
ATOM 3235 C CA . LEU B 1 175 ? 23.859 9.242 0.505 1 64.88 175 LEU B CA 1
ATOM 3236 C C . LEU B 1 175 ? 24.25 10.398 -0.413 1 64.88 175 LEU B C 1
ATOM 3238 O O . LEU B 1 175 ? 23.875 11.547 -0.172 1 64.88 175 LEU B O 1
ATOM 3242 N N . ILE B 1 176 ? 25.219 10.094 -1.318 1 60.19 176 ILE B N 1
ATOM 3243 C CA . ILE B 1 176 ? 25.672 11.07 -2.307 1 60.19 176 ILE B CA 1
ATOM 3244 C C . ILE B 1 176 ? 24.453 11.664 -3.033 1 60.19 176 ILE B C 1
ATOM 3246 O O . ILE B 1 176 ? 23.625 10.922 -3.568 1 60.19 176 ILE B O 1
ATOM 3250 N N . ALA B 1 177 ? 24.141 12.953 -2.584 1 52.75 177 ALA B N 1
ATOM 3251 C CA . ALA B 1 177 ? 23.094 13.617 -3.365 1 52.75 177 ALA B CA 1
ATOM 3252 C C . ALA B 1 177 ? 23.547 13.82 -4.812 1 52.75 177 ALA B C 1
ATOM 3254 O O . ALA B 1 177 ? 24.672 14.273 -5.062 1 52.75 177 ALA B O 1
ATOM 3255 N N . LEU B 1 178 ? 23 13.086 -5.668 1 48.91 178 LEU B N 1
ATOM 3256 C CA . LEU B 1 178 ? 23.359 13.359 -7.055 1 48.91 178 LEU B CA 1
ATOM 3257 C C . LEU B 1 178 ? 23.062 14.812 -7.414 1 48.91 178 LEU B C 1
ATOM 3259 O O . LEU B 1 178 ? 22.625 15.102 -8.531 1 48.91 178 LEU B O 1
ATOM 3263 N N . LYS B 1 179 ? 22.953 15.633 -6.289 1 48 179 LYS B N 1
ATOM 3264 C CA . LYS B 1 179 ? 22.828 17.062 -6.586 1 48 179 LYS B CA 1
ATOM 3265 C C . LYS B 1 179 ? 24.188 17.703 -6.809 1 48 179 LYS B C 1
ATOM 3267 O O . LYS B 1 179 ? 25.062 17.641 -5.941 1 48 179 LYS B O 1
ATOM 3272 N N . PHE B 1 180 ? 24.5 17.953 -8.016 1 45.84 180 PHE B N 1
ATOM 3273 C CA . PHE B 1 180 ? 25.766 18.594 -8.391 1 45.84 180 PHE B CA 1
ATOM 3274 C C . PHE B 1 180 ? 25.828 20.031 -7.891 1 45.84 180 PHE B C 1
ATOM 3276 O O . PHE B 1 180 ? 24.969 20.844 -8.242 1 45.84 180 PHE B O 1
ATOM 3283 N N . LYS B 1 181 ? 26.328 20.297 -6.773 1 49.34 181 LYS B N 1
ATOM 3284 C CA . LYS B 1 181 ? 26.5 21.703 -6.418 1 49.34 181 LYS B CA 1
ATOM 3285 C C . LYS B 1 181 ? 27.531 22.375 -7.309 1 49.34 181 LYS B C 1
ATOM 3287 O O . LYS B 1 181 ? 27.375 23.547 -7.66 1 49.34 181 LYS B O 1
ATOM 3292 N N . ASN B 1 182 ? 28.625 21.781 -7.602 1 53.69 182 ASN B N 1
ATOM 3293 C CA . ASN B 1 182 ? 29.688 22.281 -8.484 1 53.69 182 ASN B CA 1
ATOM 3294 C C . ASN B 1 182 ? 30.203 21.188 -9.414 1 53.69 182 ASN B C 1
ATOM 3296 O O . ASN B 1 182 ? 30.141 20.016 -9.078 1 53.69 182 ASN B O 1
ATOM 3300 N N . PHE B 1 183 ? 30.266 21.469 -10.664 1 57.5 183 PHE B N 1
ATOM 3301 C CA . PHE B 1 183 ? 30.672 20.5 -11.688 1 57.5 183 PHE B CA 1
ATOM 3302 C C . PHE B 1 183 ? 32.156 20.234 -11.586 1 57.5 183 PHE B C 1
ATOM 3304 O O . PHE B 1 183 ? 32.781 19.719 -12.531 1 57.5 183 PHE B O 1
ATOM 3311 N N . SER B 1 184 ? 32.781 20.641 -10.484 1 58.75 184 SER B N 1
ATOM 3312 C CA . SER B 1 184 ? 34.219 20.391 -10.352 1 58.75 184 SER B CA 1
ATOM 3313 C C . SER B 1 184 ? 34.5 18.906 -10.102 1 58.75 184 SER B C 1
ATOM 3315 O O . SER B 1 184 ? 33.719 18.234 -9.422 1 58.75 184 SER B O 1
ATOM 3317 N N . LEU B 1 185 ? 35.344 18.297 -10.781 1 61.25 185 LEU B N 1
ATOM 3318 C CA . LEU B 1 185 ? 35.719 16.891 -10.719 1 61.25 185 LEU B CA 1
ATOM 3319 C C . LEU B 1 185 ? 36.125 16.5 -9.297 1 61.25 185 LEU B C 1
ATOM 3321 O O . LEU B 1 185 ? 35.75 15.414 -8.828 1 61.25 185 LEU B O 1
ATOM 3325 N N . LYS B 1 186 ? 36.938 17.297 -8.672 1 59.62 186 LYS B N 1
ATOM 3326 C CA . LYS B 1 186 ? 37.438 16.984 -7.344 1 59.62 186 LYS B CA 1
ATOM 3327 C C . LYS B 1 186 ? 36.312 16.828 -6.328 1 59.62 186 LYS B C 1
ATOM 3329 O O . LYS B 1 186 ? 36.344 15.93 -5.496 1 59.62 186 LYS B O 1
ATOM 3334 N N . GLY B 1 187 ? 35.281 17.641 -6.484 1 60.16 187 GLY B N 1
ATOM 3335 C CA . GLY B 1 187 ? 34.25 17.609 -5.484 1 60.16 187 GLY B CA 1
ATOM 3336 C C . GLY B 1 187 ? 33.125 16.625 -5.82 1 60.16 187 GLY B C 1
ATOM 3337 O O . GLY B 1 187 ? 32.344 16.25 -4.953 1 60.16 187 GLY B O 1
ATOM 3338 N N . ASN B 1 188 ? 33.219 16.078 -7.098 1 65.56 188 ASN B N 1
ATOM 3339 C CA . ASN B 1 188 ? 32.094 15.266 -7.539 1 65.56 188 ASN B CA 1
ATOM 3340 C C . ASN B 1 188 ? 32.531 13.906 -8.07 1 65.56 188 ASN B C 1
ATOM 3342 O O . ASN B 1 188 ? 31.859 13.312 -8.906 1 65.56 188 ASN B O 1
ATOM 3346 N N . ILE B 1 189 ? 33.75 13.5 -7.637 1 70.75 189 ILE B N 1
ATOM 3347 C CA . ILE B 1 189 ? 34.312 12.281 -8.195 1 70.75 189 ILE B CA 1
ATOM 3348 C C . ILE B 1 189 ? 33.406 11.102 -7.938 1 70.75 189 ILE B C 1
ATOM 3350 O O . ILE B 1 189 ? 33.188 10.266 -8.82 1 70.75 189 ILE B O 1
ATOM 3354 N N . PHE B 1 190 ? 32.906 11.086 -6.77 1 70.88 190 PHE B N 1
ATOM 3355 C CA . PHE B 1 190 ? 32.031 9.961 -6.41 1 70.88 190 PHE B CA 1
ATOM 3356 C C . PHE B 1 190 ? 30.75 9.969 -7.238 1 70.88 190 PHE B C 1
ATOM 3358 O O . PHE B 1 190 ? 30.281 8.914 -7.656 1 70.88 190 PHE B O 1
ATOM 3365 N N . ARG B 1 191 ? 30.25 11.047 -7.547 1 73.25 191 ARG B N 1
ATOM 3366 C CA . ARG B 1 191 ? 29.047 11.18 -8.367 1 73.25 191 ARG B CA 1
ATOM 3367 C C . ARG B 1 191 ? 29.312 10.711 -9.797 1 73.25 191 ARG B C 1
ATOM 3369 O O . ARG B 1 191 ? 28.5 9.992 -10.383 1 73.25 191 ARG B O 1
ATOM 3376 N N . TYR B 1 192 ? 30.469 11.094 -10.203 1 76.5 192 TYR B N 1
ATOM 3377 C CA . TYR B 1 192 ? 30.844 10.727 -11.562 1 76.5 192 TYR B CA 1
ATOM 3378 C C . TYR B 1 192 ? 31.078 9.219 -11.672 1 76.5 192 TYR B C 1
ATOM 3380 O O . TYR B 1 192 ? 30.75 8.602 -12.68 1 76.5 192 TYR B O 1
ATOM 3388 N N . LEU B 1 193 ? 31.656 8.703 -10.672 1 76.44 193 LEU B N 1
ATOM 3389 C CA . LEU B 1 193 ? 31.906 7.266 -10.672 1 76.44 193 LEU B CA 1
ATOM 3390 C C . LEU B 1 193 ? 30.609 6.477 -10.688 1 76.44 193 LEU B C 1
ATOM 3392 O O . LEU B 1 193 ? 30.5 5.469 -11.391 1 76.44 193 LEU B O 1
ATOM 3396 N N . VAL B 1 194 ? 29.688 6.918 -9.93 1 76.88 194 VAL B N 1
ATOM 3397 C CA . VAL B 1 194 ? 28.391 6.254 -9.906 1 76.88 194 VAL B CA 1
ATOM 3398 C C . VAL B 1 194 ? 27.734 6.34 -11.281 1 76.88 194 VAL B C 1
ATOM 3400 O O . VAL B 1 194 ? 27.219 5.344 -11.789 1 76.88 194 VAL B O 1
ATOM 3403 N N . LEU B 1 195 ? 27.844 7.445 -11.844 1 78.69 195 LEU B N 1
ATOM 3404 C CA . LEU B 1 195 ? 27.234 7.648 -13.156 1 78.69 195 LEU B CA 1
ATOM 3405 C C . LEU B 1 195 ? 27.906 6.785 -14.211 1 78.69 195 LEU B C 1
ATOM 3407 O O . LEU B 1 195 ? 27.234 6.191 -15.055 1 78.69 195 LEU B O 1
ATOM 3411 N N . LEU B 1 196 ? 29.188 6.812 -14.125 1 81.38 196 LEU B N 1
ATOM 3412 C CA . LEU B 1 196 ? 29.953 6.035 -15.094 1 81.38 196 LEU B CA 1
ATOM 3413 C C . LEU B 1 196 ? 29.656 4.543 -14.953 1 81.38 196 LEU B C 1
ATOM 3415 O O . LEU B 1 196 ? 29.406 3.855 -15.945 1 81.38 196 LEU B O 1
ATOM 3419 N N . THR B 1 197 ? 29.734 4.078 -13.789 1 82.25 197 THR B N 1
ATOM 3420 C CA . THR B 1 197 ? 29.438 2.674 -13.539 1 82.25 197 THR B CA 1
ATOM 3421 C C . THR B 1 197 ? 28.016 2.34 -13.961 1 82.25 197 THR B C 1
ATOM 3423 O O . THR B 1 197 ? 27.766 1.279 -14.539 1 82.25 197 THR B O 1
ATOM 3426 N N . GLY B 1 198 ? 27.109 3.23 -13.633 1 82.69 198 GLY B N 1
ATOM 3427 C CA . GLY B 1 198 ? 25.719 3.033 -14.047 1 82.69 198 GLY B CA 1
ATOM 3428 C C . GLY B 1 198 ? 25.562 2.914 -15.547 1 82.69 198 GLY B C 1
ATOM 3429 O O . GLY B 1 198 ? 24.859 2.023 -16.031 1 82.69 198 GLY B O 1
ATOM 3430 N N . LEU B 1 199 ? 26.266 3.787 -16.203 1 83.88 199 LEU B N 1
ATOM 3431 C CA . LEU B 1 199 ? 26.188 3.777 -17.672 1 83.88 199 LEU B CA 1
ATOM 3432 C C . LEU B 1 199 ? 26.766 2.482 -18.234 1 83.88 199 LEU B C 1
ATOM 3434 O O . LEU B 1 199 ? 26.156 1.862 -19.109 1 83.88 199 LEU B O 1
ATOM 3438 N N . ILE B 1 200 ? 27.844 2.082 -17.75 1 86.75 200 ILE B N 1
ATOM 3439 C CA . ILE B 1 200 ? 28.5 0.875 -18.219 1 86.75 200 ILE B CA 1
ATOM 3440 C C . ILE B 1 200 ? 27.625 -0.343 -17.938 1 86.75 200 ILE B C 1
ATOM 3442 O O . ILE B 1 200 ? 27.438 -1.192 -18.812 1 86.75 200 ILE B O 1
ATOM 3446 N N . CYS B 1 201 ? 27.078 -0.393 -16.797 1 87.56 201 CYS B N 1
ATOM 3447 C CA . CYS B 1 201 ? 26.266 -1.539 -16.406 1 87.56 201 CYS B CA 1
ATOM 3448 C C . CYS B 1 201 ? 24.984 -1.617 -17.219 1 87.56 201 CYS B C 1
ATOM 3450 O O . CYS B 1 201 ? 24.609 -2.695 -17.688 1 87.56 201 CYS B O 1
ATOM 3452 N N . ILE B 1 202 ? 24.375 -0.501 -17.438 1 85.12 202 ILE B N 1
ATOM 3453 C CA . ILE B 1 202 ? 23.109 -0.485 -18.156 1 85.12 202 ILE B CA 1
ATOM 3454 C C . ILE B 1 202 ? 23.344 -0.81 -19.641 1 85.12 202 ILE B C 1
ATOM 3456 O O . ILE B 1 202 ? 22.562 -1.549 -20.25 1 85.12 202 ILE B O 1
ATOM 3460 N N . LEU B 1 203 ? 24.438 -0.302 -20.188 1 87.69 203 LEU B N 1
ATOM 3461 C CA . LEU B 1 203 ? 24.75 -0.567 -21.594 1 87.69 203 LEU B CA 1
ATOM 3462 C C . LEU B 1 203 ? 25.172 -2.021 -21.797 1 87.69 203 LEU B C 1
ATOM 3464 O O . LEU B 1 203 ? 24.859 -2.625 -22.812 1 87.69 203 LEU B O 1
ATOM 3468 N N . SER B 1 204 ? 25.797 -2.582 -20.812 1 90.5 204 SER B N 1
ATOM 3469 C CA . SER B 1 204 ? 26.328 -3.934 -20.953 1 90.5 204 SER B CA 1
ATOM 3470 C C . SER B 1 204 ? 25.281 -4.98 -20.562 1 90.5 204 SER B C 1
ATOM 3472 O O . SER B 1 204 ? 25.203 -6.035 -21.203 1 90.5 204 SER B O 1
ATOM 3474 N N . PHE B 1 205 ? 24.484 -4.66 -19.562 1 92.38 205 PHE B N 1
ATOM 3475 C CA . PHE B 1 205 ? 23.672 -5.727 -19 1 92.38 205 PHE B CA 1
ATOM 3476 C C . PHE B 1 205 ? 22.203 -5.34 -18.984 1 92.38 205 PHE B C 1
ATOM 3478 O O . PHE B 1 205 ? 21.344 -6.156 -18.656 1 92.38 205 PHE B O 1
ATOM 3485 N N . GLY B 1 206 ? 21.891 -4.129 -19.391 1 92.19 206 GLY B N 1
ATOM 3486 C CA . GLY B 1 206 ? 20.5 -3.689 -19.344 1 92.19 206 GLY B CA 1
ATOM 3487 C C . GLY B 1 206 ? 19.953 -3.627 -17.922 1 92.19 206 GLY B C 1
ATOM 3488 O O . GLY B 1 206 ? 20.609 -3.119 -17.016 1 92.19 206 GLY B O 1
ATOM 3489 N N . LEU B 1 207 ? 18.75 -4.16 -17.766 1 92.19 207 LEU B N 1
ATOM 3490 C CA . LEU B 1 207 ? 18.109 -4.129 -16.453 1 92.19 207 LEU B CA 1
ATOM 3491 C C . LEU B 1 207 ? 18.859 -5.004 -15.453 1 92.19 207 LEU B C 1
ATOM 3493 O O . LEU B 1 207 ? 18.844 -4.738 -14.25 1 92.19 207 LEU B O 1
ATOM 3497 N N . ALA B 1 208 ? 19.531 -5.93 -15.945 1 94.44 208 ALA B N 1
ATOM 3498 C CA . ALA B 1 208 ? 20.281 -6.855 -15.109 1 94.44 208 ALA B CA 1
ATOM 3499 C C . ALA B 1 208 ? 21.422 -6.133 -14.391 1 94.44 208 ALA B C 1
ATOM 3501 O O . ALA B 1 208 ? 21.969 -6.641 -13.406 1 94.44 208 ALA B O 1
ATOM 3502 N N . GLY B 1 209 ? 21.812 -5 -14.883 1 93.31 209 GLY B N 1
ATOM 3503 C CA . GLY B 1 209 ? 22.922 -4.262 -14.312 1 93.31 209 GLY B CA 1
ATOM 3504 C C . GLY B 1 209 ? 22.516 -3.326 -13.188 1 93.31 209 GLY B C 1
ATOM 3505 O O . GLY B 1 209 ? 23.359 -2.812 -12.461 1 93.31 209 GLY B O 1
ATOM 3506 N N . ILE B 1 210 ? 21.25 -3.213 -12.977 1 92.81 210 ILE B N 1
ATOM 3507 C CA . ILE B 1 210 ? 20.719 -2.221 -12.039 1 92.81 210 ILE B CA 1
ATOM 3508 C C . ILE B 1 210 ? 21.156 -2.576 -10.617 1 92.81 210 ILE B C 1
ATOM 3510 O O . ILE B 1 210 ? 21.609 -1.712 -9.867 1 92.81 210 ILE B O 1
ATOM 3514 N N . PRO B 1 211 ? 21.031 -3.816 -10.211 1 93.44 211 PRO B N 1
ATOM 3515 C CA . PRO B 1 211 ? 21.484 -4.148 -8.852 1 93.44 211 PRO B CA 1
ATOM 3516 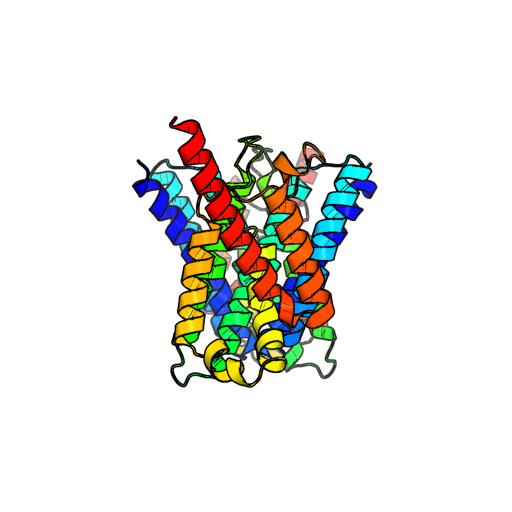C C . PRO B 1 211 ? 22.938 -3.773 -8.602 1 93.44 211 PRO B C 1
ATOM 3518 O O . PRO B 1 211 ? 23.266 -3.264 -7.531 1 93.44 211 PRO B O 1
ATOM 3521 N N . MET B 1 212 ? 23.766 -3.99 -9.523 1 90.12 212 MET B N 1
ATOM 3522 C CA . MET B 1 212 ? 25.188 -3.656 -9.383 1 90.12 212 MET B CA 1
ATOM 3523 C C . MET B 1 212 ? 25.375 -2.152 -9.227 1 90.12 212 MET B C 1
ATOM 3525 O O . MET B 1 212 ? 26.172 -1.707 -8.398 1 90.12 212 MET B O 1
ATOM 3529 N N . VAL B 1 213 ? 24.688 -1.416 -10.008 1 89.69 213 VAL B N 1
ATOM 3530 C CA . VAL B 1 213 ? 24.766 0.04 -9.961 1 89.69 213 VAL B CA 1
ATOM 3531 C C . VAL B 1 213 ? 24.359 0.53 -8.57 1 89.69 213 VAL B C 1
ATOM 3533 O O . VAL B 1 213 ? 25.031 1.383 -7.984 1 89.69 213 VAL B O 1
ATOM 3536 N N . ILE B 1 214 ? 23.297 -0.02 -8.062 1 88.06 214 ILE B N 1
ATOM 3537 C CA . ILE B 1 214 ? 22.781 0.435 -6.781 1 88.06 214 ILE B CA 1
ATOM 3538 C C . ILE B 1 214 ? 23.719 0.021 -5.66 1 88.06 214 ILE B C 1
ATOM 3540 O O . ILE B 1 214 ? 23.953 0.787 -4.723 1 88.06 214 ILE B O 1
ATOM 3544 N N . ILE B 1 215 ? 24.266 -1.113 -5.742 1 87.5 215 ILE B N 1
ATOM 3545 C CA . ILE B 1 215 ? 25.219 -1.579 -4.746 1 87.5 215 ILE B CA 1
ATOM 3546 C C . ILE B 1 215 ? 26.438 -0.667 -4.738 1 87.5 215 ILE B C 1
ATOM 3548 O O . ILE B 1 215 ? 26.891 -0.238 -3.676 1 87.5 215 ILE B O 1
ATOM 3552 N N . VAL B 1 216 ? 26.953 -0.339 -5.914 1 85.56 216 VAL B N 1
ATOM 3553 C CA . VAL B 1 216 ? 28.094 0.548 -6.035 1 85.56 216 VAL B CA 1
ATOM 3554 C C . VAL B 1 216 ? 27.75 1.926 -5.477 1 85.56 216 VAL B C 1
ATOM 3556 O O . VAL B 1 216 ? 28.562 2.545 -4.785 1 85.56 216 VAL B O 1
ATOM 3559 N N . TYR B 1 217 ? 26.562 2.322 -5.793 1 84.44 217 TYR B N 1
ATOM 3560 C CA . TYR B 1 217 ? 26.062 3.602 -5.289 1 84.44 217 TYR B CA 1
ATOM 3561 C C . TYR B 1 217 ? 26.078 3.627 -3.766 1 84.44 217 TYR B C 1
ATOM 3563 O O . TYR B 1 217 ? 26.547 4.594 -3.158 1 84.44 217 TYR B O 1
ATOM 3571 N N . ILE B 1 218 ? 25.625 2.572 -3.141 1 82.88 218 ILE B N 1
ATOM 3572 C CA . ILE B 1 218 ? 25.547 2.488 -1.688 1 82.88 218 ILE B CA 1
ATOM 3573 C C . ILE B 1 218 ? 26.938 2.424 -1.09 1 82.88 218 ILE B C 1
ATOM 3575 O O . ILE B 1 218 ? 27.25 3.145 -0.137 1 82.88 218 ILE B O 1
ATOM 3579 N N . VAL B 1 219 ? 27.781 1.645 -1.67 1 83.5 219 VAL B N 1
ATOM 3580 C CA . VAL B 1 219 ? 29.125 1.447 -1.165 1 83.5 219 VAL B CA 1
ATOM 3581 C C . VAL B 1 219 ? 29.906 2.754 -1.266 1 83.5 219 VAL B C 1
ATOM 3583 O O . VAL B 1 219 ? 30.578 3.162 -0.309 1 83.5 219 VAL B O 1
ATOM 3586 N N . LEU B 1 220 ? 29.812 3.447 -2.391 1 80.31 220 LEU B N 1
ATOM 3587 C CA . LEU B 1 220 ? 30.531 4.699 -2.594 1 80.31 220 LEU B CA 1
ATOM 3588 C C . LEU B 1 220 ? 30 5.789 -1.664 1 80.31 220 LEU B C 1
ATOM 3590 O O . LEU B 1 220 ? 30.766 6.641 -1.205 1 80.31 220 LEU B O 1
ATOM 3594 N N . SER B 1 221 ? 28.703 5.754 -1.438 1 77.62 221 SER B N 1
ATOM 3595 C CA . SER B 1 221 ? 28.109 6.727 -0.532 1 77.62 221 SER B CA 1
ATOM 3596 C C . SER B 1 221 ? 28.609 6.535 0.896 1 77.62 221 SER B C 1
ATOM 3598 O O . SER B 1 221 ? 28.906 7.512 1.59 1 77.62 221 SER B O 1
ATOM 3600 N N . VAL B 1 222 ? 28.703 5.332 1.306 1 76.81 222 VAL B N 1
ATOM 3601 C CA . VAL B 1 222 ? 29.203 5.012 2.643 1 76.81 222 VAL B CA 1
ATOM 3602 C C . VAL B 1 222 ? 30.672 5.395 2.76 1 76.81 222 VAL B C 1
ATOM 3604 O O . VAL B 1 222 ? 31.094 5.961 3.771 1 76.81 222 VAL B O 1
ATOM 3607 N N . LEU B 1 223 ? 31.406 5.141 1.728 1 78.56 223 LEU B N 1
ATOM 3608 C CA . LEU B 1 223 ? 32.812 5.461 1.723 1 78.56 223 LEU B CA 1
ATOM 3609 C C . LEU B 1 223 ? 33.031 6.969 1.785 1 78.56 223 LEU B C 1
ATOM 3611 O O . LEU B 1 223 ? 33.906 7.441 2.52 1 78.56 223 LEU B O 1
ATOM 3615 N N . GLU B 1 224 ? 32.281 7.66 0.979 1 75.94 224 GLU B N 1
ATOM 3616 C CA . GLU B 1 224 ? 32.406 9.117 1.007 1 75.94 224 GLU B CA 1
ATOM 3617 C C . GLU B 1 224 ? 32.031 9.672 2.383 1 75.94 224 GLU B C 1
ATOM 3619 O O . GLU B 1 224 ? 32.656 10.609 2.867 1 75.94 224 GLU B O 1
ATOM 3624 N N . GLY B 1 225 ? 31.047 9.055 2.932 1 73.56 225 GLY B N 1
ATOM 3625 C CA . GLY B 1 225 ? 30.656 9.469 4.27 1 73.56 225 GLY B CA 1
ATOM 3626 C C . GLY B 1 225 ? 31.734 9.227 5.309 1 73.56 225 GLY B C 1
ATOM 3627 O O . GLY B 1 225 ? 31.938 10.062 6.199 1 73.56 225 GLY B O 1
ATOM 3628 N N . LEU B 1 226 ? 32.406 8.188 5.203 1 75.19 226 LEU B N 1
ATOM 3629 C CA . LEU B 1 226 ? 33.5 7.855 6.133 1 75.19 226 LEU B CA 1
ATOM 3630 C C . LEU B 1 226 ? 34.688 8.789 5.941 1 75.19 226 LEU B C 1
ATOM 3632 O O . LEU B 1 226 ? 35.312 9.188 6.918 1 75.19 226 LEU B O 1
ATOM 3636 N N . ILE B 1 227 ? 34.938 9.102 4.723 1 73.94 227 ILE B N 1
ATOM 3637 C CA . ILE B 1 227 ? 36.062 9.984 4.41 1 73.94 227 ILE B CA 1
ATOM 3638 C C . ILE B 1 227 ? 35.781 11.391 4.934 1 73.94 227 ILE B C 1
ATOM 3640 O O . ILE B 1 227 ? 36.656 12.031 5.516 1 73.94 227 ILE B O 1
ATOM 3644 N N . ASP B 1 228 ? 34.531 11.828 4.672 1 72.19 228 ASP B N 1
ATOM 3645 C CA . ASP B 1 228 ? 34.156 13.164 5.129 1 72.19 228 ASP B CA 1
ATOM 3646 C C . ASP B 1 228 ? 34.188 13.25 6.652 1 72.19 228 ASP B C 1
ATOM 3648 O O . ASP B 1 228 ? 34.594 14.273 7.211 1 72.19 228 ASP B O 1
ATOM 3652 N N . LYS B 1 229 ? 33.781 12.258 7.293 1 69.31 229 LYS B N 1
ATOM 3653 C CA . LYS B 1 229 ? 33.812 12.234 8.75 1 69.31 229 LYS B CA 1
ATOM 3654 C C . LYS B 1 229 ? 35.25 12.273 9.281 1 69.31 229 LYS B C 1
ATOM 3656 O O . LYS B 1 229 ? 35.5 12.922 10.297 1 69.31 229 LYS B O 1
ATOM 3661 N N . ASN B 1 230 ? 36.062 11.602 8.648 1 67.94 230 ASN B N 1
ATOM 3662 C CA . ASN B 1 230 ? 37.469 11.586 9.062 1 67.94 230 ASN B CA 1
ATOM 3663 C C . ASN B 1 230 ? 38.156 12.93 8.82 1 67.94 230 ASN B C 1
ATOM 3665 O O . ASN B 1 230 ? 38.969 13.367 9.617 1 67.94 230 ASN B O 1
ATOM 3669 N N . ALA B 1 231 ? 37.719 13.562 7.727 1 63.56 231 ALA B N 1
ATOM 3670 C CA . ALA B 1 231 ? 38.281 14.875 7.41 1 63.56 231 ALA B CA 1
ATOM 3671 C C . ALA B 1 231 ? 37.781 15.93 8.391 1 63.56 231 ALA B C 1
ATOM 3673 O O . ALA B 1 231 ? 38.531 16.844 8.766 1 63.56 231 ALA B O 1
ATOM 3674 N N . ALA B 1 232 ? 36.594 15.82 8.758 1 58.47 232 ALA B N 1
ATOM 3675 C CA . ALA B 1 232 ? 36.031 16.766 9.719 1 58.47 232 ALA B CA 1
ATOM 3676 C C . ALA B 1 232 ? 36.656 16.594 11.094 1 58.47 232 ALA B C 1
ATOM 3678 O O . ALA B 1 232 ? 36.719 17.547 11.883 1 58.47 232 ALA B O 1
ATOM 3679 N N . LYS B 1 233 ? 37.156 15.555 11.43 1 62.84 233 LYS B N 1
ATOM 3680 C CA . LYS B 1 233 ? 37.812 15.289 12.703 1 62.84 233 LYS B CA 1
ATOM 3681 C C . LYS B 1 233 ? 39.25 15.812 12.695 1 62.84 233 LYS B C 1
ATOM 3683 O O . LYS B 1 233 ? 39.844 16.016 13.758 1 62.84 233 LYS B O 1
ATOM 3688 N N . GLU B 1 234 ? 39.812 16.062 11.719 1 53.25 234 GLU B N 1
ATOM 3689 C CA . GLU B 1 234 ? 41.125 16.672 11.672 1 53.25 234 GLU B CA 1
ATOM 3690 C C . GLU B 1 234 ? 41.031 18.188 11.625 1 53.25 234 GLU B C 1
ATOM 3692 O O . GLU B 1 234 ? 41.875 18.875 12.227 1 53.25 234 GLU B O 1
#

Organism: Cecembia lonarensis (strain CCUG 58316 / KCTC 22772 / LW9) (NCBI:txid1225176)

Foldseek 3Di:
DVVLLVVLLVLLVLLLVLLVVLLVCLLVVNLLSLLVSLVSSVVSLVVSVVSCVVVVPDDPVSLVSNLVSLLSNLQVSLLSSLLSLQCVPDPDPCLSVLLNLSSVLSNVLSVCVSVPPPPDPFDFFDHSSLNSLLSSLLVLLCVQPVVCVCVSSPSVVSSVSSVVNSCRSHGRQGFPDLDPPDPDCVVCVLNVVLVVQVVVQCVVRNSSSSNVSSVSRVVSSNVVRVVVVVVVVD/DVVLLVVLLVLLVLLLVLLVVLLVCLLVVNLLSLLVSLVSSVVSLVVSVVSCVVSVPDDPVSLVSNLVSLLSNLQVSLLSSLLSLQCVPDPDPCLSVLLNLSSVLSNVLSVCVSPPPPPDPFDFFDHSSLNSLLSSLLVLLCVQDVVCVCVSSPSVVSSVSSVVNSCRSHGRQGFPPLPPPDPDCVVCVLNVVLVVQVVVQCVVRNSSSSNVSSVSRVVSSNVVSVVVVVVVVD

InterPro domains:
  IPR000462 CDP-alcohol phosphatidyltransferase [PF01066] (6-149)
  IPR004533 CDP-diacylglycerol--serine O-phosphatidyltransferase [TIGR00473] (12-174)
  IPR043130 CDP-alcohol phosphatidyltransferase, transmembrane domain [G3DSA:1.20.120.1760] (3-184)
  IPR048254 CDP-alcohol phosphatidyltransferase, conserved site [PS00379] (48-70)
  IPR050324 CDP-alcohol phosphatidyltransferase class-I [PTHR14269] (5-138)